Protein AF-A0A3B9A9S0-F1 (afdb_monomer_lite)

Structure (mmCIF, N/CA/C/O backbone):
data_AF-A0A3B9A9S0-F1
#
_entry.id   AF-A0A3B9A9S0-F1
#
loop_
_atom_site.group_PDB
_atom_site.id
_atom_site.type_symbol
_atom_site.label_atom_id
_atom_site.label_alt_id
_atom_site.label_comp_id
_atom_site.label_asym_id
_atom_site.label_entity_id
_atom_site.label_seq_id
_atom_site.pdbx_PDB_ins_code
_atom_site.Cartn_x
_atom_site.Cartn_y
_atom_site.Cartn_z
_atom_site.occupancy
_atom_site.B_iso_or_equiv
_atom_site.auth_seq_id
_atom_site.auth_comp_id
_atom_site.auth_asym_id
_atom_site.auth_atom_id
_atom_site.pdbx_PDB_model_num
ATOM 1 N N . MET A 1 1 ? -52.362 -53.782 71.423 1.00 41.22 1 MET A N 1
ATOM 2 C CA . MET A 1 1 ? -52.332 -53.447 69.983 1.00 41.22 1 MET A CA 1
ATOM 3 C C . MET A 1 1 ? -51.994 -51.971 69.841 1.00 41.22 1 MET A C 1
ATOM 5 O O . MET A 1 1 ? -52.634 -51.150 70.482 1.00 41.22 1 MET A O 1
ATOM 9 N N . LYS A 1 2 ? -50.914 -51.674 69.106 1.00 52.19 2 LYS A N 1
ATOM 10 C CA . LYS A 1 2 ? -50.419 -50.329 68.769 1.00 52.19 2 LYS A CA 1
ATOM 11 C C . LYS A 1 2 ? -51.473 -49.576 67.956 1.00 52.19 2 LYS A C 1
ATOM 13 O O . LYS A 1 2 ? -51.972 -50.134 66.987 1.00 52.19 2 LYS A O 1
ATOM 18 N N . GLY A 1 3 ? -51.752 -48.321 68.293 1.00 54.31 3 GLY A N 1
ATOM 19 C CA . GLY A 1 3 ? -52.701 -47.530 67.512 1.00 54.31 3 GLY A CA 1
ATOM 20 C C . GLY A 1 3 ? -52.792 -46.067 67.916 1.00 54.31 3 GLY A C 1
ATOM 21 O O . GLY A 1 3 ? -53.896 -45.612 68.143 1.00 54.31 3 GLY A O 1
ATOM 22 N N . PHE A 1 4 ? -51.671 -45.341 68.032 1.00 51.66 4 PHE A N 1
ATOM 23 C CA . PHE A 1 4 ? -51.702 -43.873 68.216 1.00 51.66 4 PHE A CA 1
ATOM 24 C C . PHE A 1 4 ? -50.529 -43.105 67.556 1.00 51.66 4 PHE A C 1
ATOM 26 O O . PHE A 1 4 ? -50.308 -41.943 67.871 1.00 51.66 4 PHE A O 1
ATOM 33 N N . GLN A 1 5 ? -49.782 -43.698 66.611 1.00 57.38 5 GLN A N 1
ATOM 34 C CA . GLN A 1 5 ? -48.637 -43.026 65.947 1.00 57.38 5 GLN A CA 1
ATOM 35 C C . GLN A 1 5 ? -48.873 -42.595 64.487 1.00 57.38 5 GLN A C 1
ATOM 37 O O . GLN A 1 5 ? -48.001 -41.969 63.890 1.00 57.38 5 GLN A O 1
ATOM 42 N N . SER A 1 6 ? -50.035 -42.877 63.898 1.00 58.91 6 SER A N 1
ATOM 43 C CA . SER A 1 6 ? -50.319 -42.571 62.488 1.00 58.91 6 SER A CA 1
ATOM 44 C C . SER A 1 6 ? -50.467 -41.069 62.206 1.00 58.91 6 SER A C 1
ATOM 46 O O . SER A 1 6 ? -49.947 -40.599 61.202 1.00 58.91 6 SER A O 1
ATOM 48 N N . GLY A 1 7 ? -51.086 -40.290 63.102 1.00 71.94 7 GLY A N 1
ATOM 49 C CA . GLY A 1 7 ? -51.304 -38.849 62.887 1.00 71.94 7 GLY A CA 1
ATOM 50 C C . GLY A 1 7 ? -50.022 -38.006 62.905 1.00 71.94 7 GLY A C 1
ATOM 51 O O . GLY A 1 7 ? -49.842 -37.134 62.057 1.00 71.94 7 GLY A O 1
ATOM 52 N N . ALA A 1 8 ? -49.096 -38.302 63.823 1.00 76.38 8 ALA A N 1
ATOM 53 C CA . ALA A 1 8 ? -47.801 -37.620 63.891 1.00 76.38 8 ALA A CA 1
ATOM 54 C C . ALA A 1 8 ? -46.912 -37.952 62.679 1.00 76.38 8 ALA A C 1
ATOM 56 O O . ALA A 1 8 ? -46.228 -37.074 62.159 1.00 76.38 8 ALA A O 1
ATOM 57 N N . ALA A 1 9 ? -46.966 -39.198 62.191 1.00 78.62 9 ALA A N 1
ATOM 58 C CA . ALA A 1 9 ? -46.236 -39.617 60.998 1.00 78.62 9 ALA A CA 1
ATOM 59 C C . ALA A 1 9 ? -46.743 -38.904 59.732 1.00 78.62 9 ALA A C 1
ATOM 61 O O . ALA A 1 9 ? -45.934 -38.434 58.937 1.00 78.62 9 ALA A O 1
ATOM 62 N N . THR A 1 10 ? -48.063 -38.757 59.563 1.00 82.88 10 THR A N 1
ATOM 63 C CA . THR A 1 10 ? -48.637 -38.033 58.416 1.00 82.88 10 THR A CA 1
ATOM 64 C C . THR A 1 10 ? -48.235 -36.559 58.408 1.00 82.88 10 THR A C 1
ATOM 66 O O . THR A 1 10 ? -47.879 -36.048 57.352 1.00 82.88 10 THR A O 1
ATOM 69 N N . LEU A 1 11 ? -48.231 -35.896 59.570 1.00 83.06 11 LEU A N 1
ATOM 70 C CA . LEU A 1 11 ? -47.863 -34.480 59.707 1.00 83.06 11 LEU A CA 1
ATOM 71 C C . LEU A 1 11 ? -46.367 -34.244 59.439 1.00 83.06 11 LEU A C 1
ATOM 73 O O . LEU A 1 11 ? -45.978 -33.260 58.817 1.00 83.06 11 LEU A O 1
ATOM 77 N N . LEU A 1 12 ? -45.523 -35.185 59.864 1.00 87.25 12 LEU A N 1
ATOM 78 C CA . LEU A 1 12 ? -44.087 -35.143 59.609 1.00 87.25 12 LEU A CA 1
ATOM 79 C C . LEU A 1 12 ? -43.773 -35.377 58.122 1.00 87.25 12 LEU A C 1
ATOM 81 O O . LEU A 1 12 ? -42.934 -34.683 57.557 1.00 87.25 12 LEU A O 1
ATOM 85 N N . ILE A 1 13 ? -44.493 -36.291 57.464 1.00 87.19 13 ILE A N 1
ATOM 86 C CA . ILE A 1 13 ? -44.364 -36.534 56.020 1.00 87.19 13 ILE A CA 1
ATOM 87 C C . ILE A 1 13 ? -44.840 -35.324 55.207 1.00 87.19 13 ILE A C 1
ATOM 89 O O . ILE A 1 13 ? -44.152 -34.927 54.269 1.00 87.19 13 ILE A O 1
ATOM 93 N N . THR A 1 14 ? -45.969 -34.699 55.557 1.00 89.62 14 THR A N 1
ATOM 94 C CA . THR A 1 14 ? -46.424 -33.483 54.863 1.00 89.62 14 THR A CA 1
ATOM 95 C C . THR A 1 14 ? -45.476 -32.312 55.083 1.00 89.62 14 THR A C 1
ATOM 97 O O . THR A 1 14 ? -45.197 -31.595 54.128 1.00 89.62 14 THR A O 1
ATOM 100 N N . LEU A 1 15 ? -44.913 -32.145 56.284 1.00 90.50 15 LEU A N 1
ATOM 101 C CA . LEU A 1 15 ? -43.887 -31.132 56.539 1.00 90.50 15 LEU A CA 1
ATOM 102 C C . LEU A 1 15 ? -42.654 -31.357 55.653 1.00 90.50 15 LEU A C 1
ATOM 104 O O . LEU A 1 15 ? -42.188 -30.424 55.006 1.00 90.50 15 LEU A O 1
ATOM 108 N N . ILE A 1 16 ? -42.156 -32.595 55.577 1.00 91.31 16 ILE A N 1
ATOM 109 C CA . ILE A 1 16 ? -41.016 -32.946 54.721 1.00 91.31 16 ILE A CA 1
ATOM 110 C C . ILE A 1 16 ? -41.342 -32.668 53.250 1.00 91.31 16 ILE A C 1
ATOM 112 O O . ILE A 1 16 ? -40.532 -32.063 52.558 1.00 91.31 16 ILE A O 1
ATOM 116 N N . LEU A 1 17 ? -42.530 -33.048 52.776 1.00 91.31 17 LEU A N 1
ATOM 117 C CA . LEU A 1 17 ? -42.952 -32.798 51.395 1.00 91.31 17 LEU A CA 1
ATOM 118 C C . LEU A 1 17 ? -43.068 -31.302 51.079 1.00 91.31 17 LEU A C 1
ATOM 120 O O . LEU A 1 17 ? -42.656 -30.883 50.002 1.00 91.31 17 LEU A O 1
ATOM 124 N N . VAL A 1 18 ? -43.574 -30.490 52.010 1.00 94.00 18 VAL A N 1
ATOM 125 C CA . VAL A 1 18 ? -43.650 -29.028 51.850 1.00 94.00 18 VAL A CA 1
ATOM 126 C C . VAL A 1 18 ? -42.255 -28.408 51.835 1.00 94.00 18 VAL A C 1
ATOM 128 O O . VAL A 1 18 ? -41.986 -27.542 51.007 1.00 94.00 18 VAL A O 1
ATOM 131 N N . VAL A 1 19 ? -41.348 -28.869 52.700 1.00 91.88 19 VAL A N 1
ATOM 132 C CA . VAL A 1 19 ? -39.956 -28.400 52.720 1.00 91.88 19 VAL A CA 1
ATOM 133 C C . VAL A 1 19 ? -39.238 -28.782 51.426 1.00 91.88 19 VAL A C 1
ATOM 135 O O . VAL A 1 19 ? -38.597 -27.928 50.822 1.00 91.88 19 VAL A O 1
ATOM 138 N N . ILE A 1 20 ? -39.384 -30.024 50.958 1.00 91.06 20 ILE A N 1
ATOM 139 C CA . ILE A 1 20 ? -38.798 -30.475 49.689 1.00 91.06 20 ILE A CA 1
ATOM 140 C C . ILE A 1 20 ? -39.385 -29.675 48.523 1.00 91.06 20 ILE A C 1
ATOM 142 O O . ILE A 1 20 ? -38.624 -29.136 47.727 1.00 91.06 20 ILE A O 1
ATOM 146 N N . GLY A 1 21 ? -40.711 -29.519 48.452 1.00 91.50 21 GLY A N 1
ATOM 147 C CA . GLY A 1 21 ? -41.369 -28.728 47.411 1.00 91.50 21 GLY A CA 1
ATOM 148 C C . GLY A 1 21 ? -40.928 -27.260 47.410 1.00 91.50 21 GLY A C 1
ATOM 149 O O . GLY A 1 21 ? -40.656 -26.699 46.350 1.00 91.50 21 GLY A O 1
ATOM 150 N N . GLY A 1 22 ? -40.778 -26.656 48.593 1.00 90.88 22 GLY A N 1
ATOM 151 C CA . GLY A 1 22 ? -40.273 -25.292 48.752 1.00 90.88 22 GLY A CA 1
ATOM 152 C C . GLY A 1 22 ? -38.813 -25.140 48.320 1.00 90.88 22 GLY A C 1
ATOM 153 O O . GLY A 1 22 ? -38.478 -24.191 47.612 1.00 90.88 22 GLY A O 1
ATOM 154 N N . LEU A 1 23 ? -37.948 -26.094 48.680 1.00 89.31 23 LEU A N 1
ATOM 155 C CA . LEU A 1 23 ? -36.545 -26.105 48.259 1.00 89.31 23 LEU A CA 1
ATOM 156 C C . LEU A 1 23 ? -36.407 -26.330 46.747 1.00 89.31 23 LEU A C 1
ATOM 158 O O . LEU A 1 23 ? -35.626 -25.633 46.104 1.00 89.31 23 LEU A O 1
ATOM 162 N N . SER A 1 24 ? -37.188 -27.239 46.158 1.00 88.56 24 SER A N 1
ATOM 163 C CA . SER A 1 24 ? -37.208 -27.467 44.708 1.00 88.56 24 SER A CA 1
ATOM 164 C C . SER A 1 24 ? -37.657 -26.221 43.942 1.00 88.56 24 SER A C 1
ATOM 166 O O . SER A 1 24 ? -37.002 -25.836 42.974 1.00 88.56 24 SER A O 1
ATOM 168 N N . ALA A 1 25 ? -38.716 -25.544 44.398 1.00 85.81 25 ALA A N 1
ATOM 169 C CA . ALA A 1 25 ? -39.172 -24.292 43.795 1.00 85.81 25 ALA A CA 1
ATOM 170 C C . ALA A 1 25 ? -38.115 -23.179 43.903 1.00 85.81 25 ALA A C 1
ATOM 172 O O . ALA A 1 25 ? -37.882 -22.448 42.942 1.00 85.81 25 ALA A O 1
ATOM 173 N N . LEU A 1 26 ? -37.425 -23.073 45.045 1.00 88.44 26 LEU A N 1
ATOM 174 C CA . LEU A 1 26 ? -36.351 -22.098 45.238 1.00 88.44 26 LEU A CA 1
ATOM 175 C C . LEU A 1 26 ? -35.164 -22.347 44.295 1.00 88.44 26 LEU A C 1
ATOM 177 O O . LEU A 1 26 ? -34.634 -21.400 43.716 1.00 88.44 26 LEU A O 1
ATOM 181 N N . VAL A 1 27 ? -34.753 -23.608 44.127 1.00 87.44 27 VAL A N 1
ATOM 182 C CA . VAL A 1 27 ? -33.650 -23.982 43.227 1.00 87.44 27 VAL A CA 1
ATOM 183 C C . VAL A 1 27 ? -33.999 -23.667 41.772 1.00 87.44 27 VAL A C 1
ATOM 185 O O . VAL A 1 27 ? -33.171 -23.082 41.077 1.00 87.44 27 VAL A O 1
ATOM 188 N N . LEU A 1 28 ? -35.222 -23.977 41.331 1.00 83.81 28 LEU A N 1
ATOM 189 C CA . LEU A 1 28 ? -35.688 -23.656 39.977 1.00 83.81 28 LEU A CA 1
ATOM 190 C C . LEU A 1 28 ? -35.730 -22.144 39.735 1.00 83.81 28 LEU A C 1
ATOM 192 O O . LEU A 1 28 ? -35.192 -21.669 38.740 1.00 83.81 28 LEU A O 1
ATOM 196 N N . ASN A 1 29 ? -36.283 -21.373 40.674 1.00 85.19 29 ASN A N 1
ATOM 197 C CA . ASN A 1 29 ? -36.322 -19.914 40.558 1.00 85.19 29 ASN A CA 1
ATOM 198 C C . ASN A 1 29 ? -34.915 -19.303 40.517 1.00 85.19 29 ASN A C 1
ATOM 200 O O . ASN A 1 29 ? -34.668 -18.371 39.755 1.00 85.19 29 ASN A O 1
ATOM 204 N N . LYS A 1 30 ? -33.970 -19.847 41.295 1.00 86.81 30 LYS A N 1
ATOM 205 C CA . LYS A 1 30 ? -32.567 -19.414 41.260 1.00 86.81 30 LYS A CA 1
ATOM 206 C C . LYS A 1 30 ? -31.898 -19.745 39.923 1.00 86.81 30 LYS A C 1
ATOM 208 O O . LYS A 1 30 ? -31.130 -18.925 39.427 1.00 86.81 30 LYS A O 1
ATOM 213 N N . ALA A 1 31 ? -32.179 -20.915 39.350 1.00 85.00 31 ALA A N 1
ATOM 214 C CA . ALA A 1 31 ? -31.660 -21.306 38.041 1.00 85.00 31 ALA A CA 1
ATOM 215 C C . ALA A 1 31 ? -32.175 -20.370 36.938 1.00 85.00 31 ALA A C 1
ATOM 217 O O . ALA A 1 31 ? -31.367 -19.774 36.234 1.00 85.00 31 ALA A O 1
ATOM 218 N N . VAL A 1 32 ? -33.491 -20.138 36.879 1.00 86.38 32 VAL A N 1
ATOM 219 C CA . VAL A 1 32 ? -34.112 -19.232 35.897 1.00 86.38 32 VAL A CA 1
ATOM 220 C C . VAL A 1 32 ? -33.579 -17.805 36.033 1.00 86.38 32 VAL A C 1
ATOM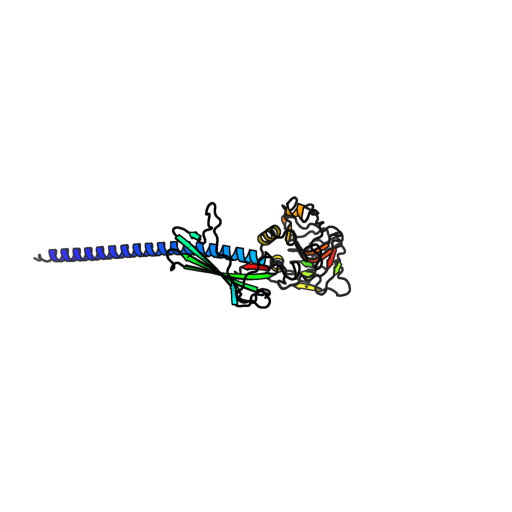 222 O O . VAL A 1 32 ? -33.235 -17.176 35.037 1.00 86.38 32 VAL A O 1
ATOM 225 N N . PHE A 1 33 ? -33.451 -17.291 37.260 1.00 88.88 33 PHE A N 1
ATOM 226 C CA . PHE A 1 33 ? -32.898 -15.955 37.486 1.00 88.88 33 PHE A CA 1
ATOM 227 C C . PHE A 1 33 ? -31.438 -15.843 37.020 1.00 88.88 33 PHE A C 1
ATOM 229 O O . PHE A 1 33 ? -31.049 -14.848 36.408 1.00 88.88 33 PHE A O 1
ATOM 236 N N . ASN A 1 34 ? -30.624 -16.870 37.277 1.00 85.50 34 ASN A N 1
ATOM 237 C CA . ASN A 1 34 ? -29.239 -16.900 36.816 1.00 85.50 34 ASN A CA 1
ATOM 238 C C . ASN A 1 34 ? -29.143 -16.983 35.287 1.00 85.50 34 ASN A C 1
ATOM 240 O O . ASN A 1 34 ? -28.305 -16.296 34.709 1.00 85.50 34 ASN A O 1
ATOM 244 N N . GLU A 1 35 ? -29.994 -17.773 34.633 1.00 86.81 35 GLU A N 1
ATOM 245 C CA . GLU A 1 35 ? -30.049 -17.867 33.169 1.00 86.81 35 GLU A CA 1
ATOM 246 C C . GLU A 1 35 ? -30.480 -16.547 32.531 1.00 86.81 35 GLU A C 1
ATOM 248 O O . GLU A 1 35 ? -29.840 -16.088 31.588 1.00 86.81 35 GLU A O 1
ATOM 253 N N . GLN A 1 36 ? -31.496 -15.879 33.084 1.00 87.88 36 GLN A N 1
ATOM 254 C CA . GLN A 1 36 ? -31.910 -14.552 32.625 1.00 87.88 36 GLN A CA 1
ATOM 255 C C . GLN A 1 36 ? -30.787 -13.525 32.785 1.00 87.88 36 GLN A C 1
ATOM 257 O O . GLN A 1 36 ? -30.532 -12.741 31.872 1.00 87.88 36 GLN A O 1
ATOM 262 N N . LYS A 1 37 ? -30.069 -13.556 33.915 1.00 86.75 37 LYS A N 1
ATOM 263 C CA . LYS A 1 37 ? -28.918 -12.678 34.145 1.00 86.75 37 LYS A CA 1
ATOM 264 C C . LYS A 1 37 ? -27.778 -12.956 33.160 1.00 86.75 37 LYS A C 1
ATOM 266 O O . LYS A 1 37 ? -27.197 -12.011 32.634 1.00 86.75 37 LYS A O 1
ATOM 271 N N . LEU A 1 38 ? -27.457 -14.227 32.913 1.00 84.00 38 LEU A N 1
ATOM 272 C CA . LEU A 1 38 ? -26.421 -14.629 31.957 1.00 84.00 38 LEU A CA 1
ATOM 273 C C . LEU A 1 38 ? -26.794 -14.223 30.531 1.00 84.00 38 LEU A C 1
ATOM 275 O O . LEU A 1 38 ? -25.978 -13.614 29.848 1.00 84.00 38 LEU A O 1
ATOM 279 N N . SER A 1 39 ? -28.032 -14.492 30.115 1.00 87.38 39 SER A N 1
ATOM 280 C CA . SER A 1 39 ? -28.536 -14.118 28.794 1.00 87.38 39 SER A CA 1
ATOM 281 C C . SER A 1 39 ? -28.550 -12.604 28.599 1.00 87.38 39 SER A C 1
ATOM 283 O O . SER A 1 39 ? -28.151 -12.131 27.541 1.00 87.38 39 SER A O 1
ATOM 285 N N . GLY A 1 40 ? -28.980 -11.838 29.606 1.00 84.31 40 GLY A N 1
ATOM 286 C CA . GLY A 1 40 ? -28.955 -10.378 29.545 1.00 84.31 40 GLY A CA 1
ATOM 287 C C . GLY A 1 40 ? -27.532 -9.839 29.408 1.00 84.31 40 GLY A C 1
ATOM 288 O O . GLY A 1 40 ? -27.279 -8.982 28.567 1.00 84.31 40 GLY A O 1
ATOM 289 N N . ASN A 1 41 ? -26.586 -10.385 30.177 1.00 84.69 41 ASN A N 1
ATOM 290 C CA . ASN A 1 41 ? -25.185 -9.980 30.095 1.00 84.69 41 ASN A CA 1
ATOM 291 C C . ASN A 1 41 ? -24.545 -10.350 28.745 1.00 84.69 41 ASN A C 1
ATOM 293 O O . ASN A 1 41 ? -23.787 -9.559 28.197 1.00 84.69 41 ASN A O 1
ATOM 297 N N . ASP A 1 42 ? -24.867 -11.520 28.186 1.00 85.94 42 ASP A N 1
ATOM 298 C CA . ASP A 1 42 ? -24.384 -11.937 26.862 1.00 85.94 42 ASP A CA 1
ATOM 299 C C . ASP A 1 42 ? -24.888 -11.007 25.749 1.00 85.94 42 ASP A C 1
ATOM 301 O O . ASP A 1 42 ? -24.096 -10.555 24.923 1.00 85.94 42 ASP A O 1
ATOM 305 N N . ILE A 1 43 ? -26.180 -10.656 25.765 1.00 87.19 43 ILE A N 1
ATOM 306 C CA . ILE A 1 43 ? -26.762 -9.707 24.803 1.00 87.19 43 ILE A CA 1
ATOM 307 C C . ILE A 1 43 ? -26.069 -8.347 24.916 1.00 87.19 43 ILE A C 1
ATOM 309 O O . ILE A 1 43 ? -25.569 -7.839 23.914 1.00 87.19 43 ILE A O 1
ATOM 313 N N . ARG A 1 44 ? -25.958 -7.793 26.131 1.00 85.38 44 ARG A N 1
ATOM 314 C CA . ARG A 1 44 ? -25.303 -6.492 26.339 1.00 85.38 44 ARG A CA 1
ATOM 315 C C . ARG A 1 44 ? -23.833 -6.507 25.937 1.00 85.38 44 ARG A C 1
ATOM 317 O O . ARG A 1 44 ? -23.364 -5.541 25.344 1.00 85.38 44 ARG A O 1
ATOM 324 N N . ASN A 1 45 ? -23.118 -7.600 26.206 1.00 84.44 45 ASN A N 1
ATOM 325 C CA . ASN A 1 45 ? -21.727 -7.762 25.788 1.00 84.44 45 ASN A CA 1
ATOM 326 C C . ASN A 1 45 ? -21.591 -7.814 24.255 1.00 84.44 45 ASN A C 1
ATOM 328 O O . ASN A 1 45 ? -20.652 -7.238 23.718 1.00 84.44 45 ASN A O 1
ATOM 332 N N . LYS A 1 46 ? -22.525 -8.456 23.540 1.00 85.50 46 LYS A N 1
ATOM 333 C CA . LYS A 1 46 ? -22.539 -8.477 22.066 1.00 85.50 46 LYS A CA 1
ATOM 334 C C . LYS A 1 46 ? -22.848 -7.107 21.466 1.00 85.50 46 LYS A C 1
ATOM 336 O O . LYS A 1 46 ? -22.192 -6.715 20.506 1.00 85.50 46 LYS A O 1
ATOM 341 N N . GLU A 1 47 ? -23.810 -6.380 22.030 1.00 88.00 47 GLU A N 1
ATOM 342 C CA . GLU A 1 47 ? -24.174 -5.032 21.574 1.00 88.00 47 GLU A CA 1
ATOM 343 C C . GLU A 1 47 ? -23.001 -4.055 21.724 1.00 88.00 47 GLU A C 1
ATOM 345 O O . GLU A 1 47 ? -22.595 -3.431 20.742 1.00 88.00 47 GLU A O 1
ATOM 350 N N . VAL A 1 48 ? -22.396 -3.985 22.918 1.00 88.38 48 VAL A N 1
ATOM 351 C CA . VAL A 1 48 ? -21.249 -3.099 23.171 1.00 88.38 48 VAL A CA 1
ATOM 352 C C . VAL A 1 48 ? -20.015 -3.521 22.369 1.00 88.38 48 VAL A C 1
ATOM 354 O O . VAL A 1 48 ? -19.275 -2.661 21.903 1.00 88.38 48 VAL A O 1
ATOM 357 N N . TYR A 1 49 ? -19.814 -4.826 22.144 1.00 85.88 49 TYR A N 1
ATOM 358 C CA . TYR A 1 49 ? -18.730 -5.322 21.296 1.00 85.88 49 TYR A CA 1
ATOM 359 C C . TYR A 1 49 ? -18.908 -4.876 19.842 1.00 85.88 49 TYR A C 1
ATOM 361 O O . TYR A 1 49 ? -17.982 -4.319 19.257 1.00 85.88 49 TYR A O 1
ATOM 369 N N . ALA A 1 50 ? -20.109 -5.039 19.278 1.00 81.69 50 ALA A N 1
ATOM 370 C CA . ALA A 1 50 ? -20.414 -4.587 17.924 1.00 81.69 50 ALA A CA 1
ATOM 371 C C . ALA A 1 50 ? -20.296 -3.060 17.778 1.00 81.69 50 ALA A C 1
ATOM 373 O O . ALA A 1 50 ? -19.863 -2.579 16.735 1.00 81.69 50 ALA A O 1
ATOM 374 N N . ALA A 1 51 ? -20.661 -2.292 18.811 1.00 85.62 51 ALA A N 1
ATOM 375 C CA . ALA A 1 51 ? -20.453 -0.846 18.826 1.00 85.62 51 ALA A CA 1
ATOM 376 C C . ALA A 1 51 ? -18.960 -0.480 18.886 1.00 85.62 51 ALA A C 1
ATOM 378 O O . ALA A 1 51 ? -18.521 0.387 18.138 1.00 85.62 51 ALA A O 1
ATOM 379 N N . SER A 1 52 ? -18.165 -1.165 19.717 1.00 82.88 52 SER A N 1
ATOM 380 C CA . SER A 1 52 ? -16.715 -0.943 19.779 1.00 82.88 52 SER A CA 1
ATOM 381 C C . SER A 1 52 ? -15.993 -1.359 18.495 1.00 82.88 52 SER A C 1
ATOM 383 O O . SER A 1 52 ? -15.026 -0.705 18.131 1.00 82.88 52 SER A O 1
ATOM 385 N N . SER A 1 53 ? -16.481 -2.387 17.786 1.00 82.00 53 SER A N 1
ATOM 386 C CA . SER A 1 53 ? -15.970 -2.778 16.462 1.00 82.00 53 SER A CA 1
ATOM 387 C C . SER A 1 53 ? -16.223 -1.682 15.435 1.00 82.00 53 SER A C 1
ATOM 389 O O . SER A 1 53 ? -15.292 -1.257 14.775 1.00 82.00 53 SER A O 1
ATOM 391 N N . GLY A 1 54 ? -17.445 -1.140 15.372 1.00 81.25 54 GLY A N 1
ATOM 392 C CA . GLY A 1 54 ? -17.742 -0.029 14.460 1.00 81.25 54 GLY A CA 1
ATOM 393 C C . GLY A 1 54 ? -16.950 1.244 14.786 1.00 81.25 54 GLY A C 1
ATOM 394 O O . GLY A 1 54 ? -16.533 1.960 13.884 1.00 81.25 54 GLY A O 1
ATOM 395 N N . ALA A 1 55 ? -16.694 1.513 16.072 1.00 85.56 55 ALA A N 1
ATOM 396 C CA . ALA A 1 55 ? -15.801 2.598 16.480 1.00 85.56 55 ALA A CA 1
ATOM 397 C C . ALA A 1 55 ? -14.350 2.344 16.040 1.00 85.56 55 ALA A C 1
ATOM 399 O O . ALA A 1 55 ? -13.651 3.283 15.673 1.00 85.56 55 ALA A O 1
ATOM 400 N N . LEU A 1 56 ? -13.905 1.085 16.089 1.00 83.38 56 LEU A N 1
ATOM 401 C CA . LEU A 1 56 ? -12.578 0.688 15.641 1.00 83.38 56 LEU A CA 1
ATOM 402 C C . LEU A 1 56 ? -12.432 0.826 14.126 1.00 83.38 56 LEU A C 1
ATOM 404 O O . LEU A 1 56 ? -11.464 1.430 13.695 1.00 83.38 56 LEU A O 1
ATOM 408 N N . GLU A 1 57 ? -13.399 0.329 13.355 1.00 82.12 57 GLU A N 1
ATOM 409 C CA . GLU A 1 57 ? -13.455 0.459 11.891 1.00 82.12 57 GLU A CA 1
ATOM 410 C C . GLU A 1 57 ? -13.383 1.933 11.475 1.00 82.12 57 GLU A C 1
ATOM 412 O O . GLU A 1 57 ? -12.479 2.312 10.745 1.00 82.12 57 GLU A O 1
ATOM 417 N N . PHE A 1 58 ? -14.216 2.798 12.065 1.00 83.50 58 PHE A N 1
ATOM 418 C CA . PHE A 1 58 ? -14.132 4.247 11.840 1.00 83.50 58 PHE A CA 1
ATOM 419 C C . PHE A 1 58 ? -12.744 4.826 12.160 1.00 83.50 58 PHE A C 1
ATOM 421 O O . PHE A 1 58 ? -12.220 5.655 11.420 1.00 83.50 58 PHE A O 1
ATOM 428 N N . GLY A 1 59 ? -12.154 4.408 13.283 1.00 84.06 59 GLY A N 1
ATOM 429 C CA . GLY A 1 59 ? -10.828 4.858 13.691 1.00 84.06 59 GLY A CA 1
ATOM 430 C C . GLY A 1 59 ? -9.721 4.402 12.740 1.00 84.06 59 GLY A C 1
ATOM 431 O O . GLY A 1 59 ? -8.769 5.145 12.523 1.00 84.06 59 GLY A O 1
ATOM 432 N N . VAL A 1 60 ? -9.838 3.202 12.181 1.00 79.69 60 VAL A N 1
ATOM 433 C CA . VAL A 1 60 ? -8.910 2.672 11.178 1.00 79.69 60 VAL A CA 1
ATOM 434 C C . VAL A 1 60 ? -9.054 3.437 9.870 1.00 79.69 60 VAL A C 1
ATOM 436 O O . VAL A 1 60 ? -8.052 3.942 9.374 1.00 79.69 60 VAL A O 1
ATOM 439 N N . ASP A 1 61 ? -10.280 3.578 9.365 1.00 77.38 61 ASP A N 1
ATOM 440 C CA . ASP A 1 61 ? -10.557 4.240 8.088 1.00 77.38 61 ASP A CA 1
ATOM 441 C C . ASP A 1 61 ? -10.043 5.684 8.099 1.00 77.38 61 ASP A C 1
ATOM 443 O O . ASP A 1 61 ? -9.361 6.106 7.171 1.00 77.38 61 ASP A O 1
ATOM 447 N N . TRP A 1 62 ? -10.287 6.423 9.188 1.00 83.31 62 TRP A N 1
ATOM 448 C CA . TRP A 1 62 ? -9.781 7.791 9.322 1.00 83.31 62 TRP A CA 1
ATOM 449 C C . TRP A 1 62 ? -8.252 7.852 9.408 1.00 83.31 62 TRP A C 1
ATOM 451 O O . TRP A 1 62 ? -7.646 8.754 8.838 1.00 83.31 62 TRP A O 1
ATOM 461 N N . LEU A 1 63 ? -7.615 6.911 10.118 1.00 82.00 63 LEU A N 1
ATOM 462 C CA . LEU A 1 63 ? -6.153 6.858 10.222 1.00 82.00 63 LEU A CA 1
ATOM 463 C C . LEU A 1 63 ? -5.522 6.583 8.851 1.00 82.00 63 LEU A C 1
ATOM 465 O O . LEU A 1 63 ? -4.533 7.215 8.494 1.00 82.00 63 LEU A O 1
ATOM 469 N N . GLN A 1 64 ? -6.104 5.652 8.094 1.00 74.25 64 GLN A N 1
ATOM 470 C CA . GLN A 1 64 ? -5.677 5.337 6.736 1.00 74.25 64 GLN A CA 1
ATOM 471 C C . GLN A 1 64 ? -5.879 6.536 5.810 1.00 74.25 64 GLN A C 1
ATOM 473 O O . GLN A 1 64 ? -4.939 6.927 5.131 1.00 74.25 64 GLN A O 1
ATOM 478 N N . GLU A 1 65 ? -7.054 7.167 5.825 1.00 72.50 65 GLU A N 1
ATOM 479 C CA . GLU A 1 65 ? -7.323 8.369 5.028 1.00 72.50 65 GLU A CA 1
ATOM 480 C C . GLU A 1 65 ? -6.333 9.495 5.355 1.00 72.50 65 GLU A C 1
ATOM 482 O O . GLU A 1 65 ? -5.769 10.082 4.439 1.00 72.50 65 GLU A O 1
ATOM 487 N N . ALA A 1 66 ? -6.046 9.742 6.637 1.00 77.38 66 ALA A N 1
ATOM 488 C CA . ALA A 1 66 ? -5.122 10.794 7.053 1.00 77.38 66 ALA A CA 1
ATOM 489 C C . ALA A 1 66 ? -3.679 10.569 6.569 1.00 77.38 66 ALA A C 1
ATOM 491 O O . ALA A 1 66 ? -3.011 11.521 6.193 1.00 77.38 66 ALA A O 1
ATOM 492 N N . TYR A 1 67 ? -3.190 9.326 6.542 1.00 72.12 67 TYR A N 1
ATOM 493 C CA . TYR A 1 67 ? -1.840 9.027 6.040 1.00 72.12 67 TYR A CA 1
ATOM 494 C C . TYR A 1 67 ? -1.749 8.887 4.510 1.00 72.12 67 TYR A C 1
ATOM 496 O O . TYR A 1 67 ? -0.647 8.913 3.955 1.00 72.12 67 TYR A O 1
ATOM 504 N N . LEU A 1 68 ? -2.888 8.754 3.826 1.00 63.03 68 LEU A N 1
ATOM 505 C CA . LEU A 1 68 ? -2.979 8.702 2.364 1.00 63.03 68 LEU A CA 1
ATOM 506 C C . LEU A 1 68 ? -3.256 10.074 1.735 1.00 63.03 68 LEU A C 1
ATOM 508 O O . LEU A 1 68 ? -2.842 10.342 0.604 1.00 63.03 68 LEU A O 1
ATOM 512 N N . ASP A 1 69 ? -3.953 10.949 2.453 1.00 63.75 69 ASP A N 1
ATOM 513 C CA . ASP A 1 69 ? -4.217 12.324 2.056 1.00 63.75 69 ASP A CA 1
ATOM 514 C C . ASP A 1 69 ? -3.108 13.247 2.580 1.00 63.75 69 ASP A C 1
ATOM 516 O O . ASP A 1 69 ? -3.117 13.659 3.736 1.00 63.75 69 ASP A O 1
ATOM 520 N N . LEU A 1 70 ? -2.182 13.640 1.698 1.00 52.66 70 LEU A N 1
ATOM 521 C CA . LEU A 1 70 ? -1.093 14.592 1.984 1.00 52.66 70 LEU A CA 1
ATOM 522 C C . LEU A 1 70 ? -1.577 15.969 2.495 1.00 52.66 70 LEU A C 1
ATOM 524 O O . LEU A 1 70 ? -0.774 16.796 2.915 1.00 52.66 70 LEU A O 1
ATOM 528 N N . THR A 1 71 ? -2.883 16.259 2.455 1.00 48.97 71 THR A N 1
ATOM 529 C CA . THR A 1 71 ? -3.455 17.485 3.032 1.00 48.97 71 THR A CA 1
ATOM 530 C C . THR A 1 71 ? -3.976 17.308 4.463 1.00 48.97 71 THR A C 1
ATOM 532 O O . THR A 1 71 ? -4.246 18.303 5.147 1.00 48.97 71 THR A O 1
ATOM 535 N N . ALA A 1 72 ? -4.095 16.067 4.941 1.00 57.91 72 ALA A N 1
ATOM 536 C CA . ALA A 1 72 ? -4.620 15.719 6.250 1.00 57.91 72 ALA A CA 1
ATOM 537 C C . ALA A 1 72 ? -3.479 15.411 7.235 1.00 57.91 72 ALA A C 1
ATOM 539 O O . ALA A 1 72 ? -2.948 14.313 7.297 1.00 57.91 72 ALA A O 1
ATOM 540 N N . SER A 1 73 ? -3.122 16.383 8.076 1.00 65.94 73 SER A N 1
ATOM 541 C CA . SER A 1 73 ? -2.182 16.144 9.178 1.00 65.94 73 SER A CA 1
ATOM 542 C C . SER A 1 73 ? -2.915 15.608 10.408 1.00 65.94 73 SER A C 1
ATOM 544 O O . SER A 1 73 ? -3.920 16.181 10.849 1.00 65.94 73 SER A O 1
ATOM 546 N N . ILE A 1 74 ? -2.397 14.527 10.996 1.00 82.38 74 ILE A N 1
ATOM 547 C CA . ILE A 1 74 ? -2.868 14.041 12.292 1.00 82.38 74 ILE A CA 1
ATOM 548 C C . ILE A 1 74 ? -2.343 14.980 13.387 1.00 82.38 74 ILE A C 1
ATOM 550 O O . ILE A 1 74 ? -1.132 15.149 13.530 1.00 82.38 74 ILE A O 1
ATOM 554 N N . PRO A 1 75 ? -3.223 15.586 14.205 1.00 85.44 75 PRO A N 1
ATOM 555 C CA . PRO A 1 75 ? -2.810 16.545 15.219 1.00 85.44 75 PRO A CA 1
ATOM 556 C C . PRO A 1 75 ? -2.299 15.825 16.475 1.00 85.44 75 PRO A C 1
ATOM 558 O O . PRO A 1 75 ? -3.000 15.757 17.489 1.00 85.44 75 PRO A O 1
ATOM 561 N N . TRP A 1 76 ? -1.088 15.274 16.412 1.00 90.81 76 TRP A N 1
ATOM 562 C CA . TRP A 1 76 ? -0.420 14.675 17.568 1.00 90.81 76 TRP A CA 1
ATOM 563 C C . TRP A 1 76 ? -0.208 15.706 18.686 1.00 90.81 76 TRP A C 1
ATOM 565 O O . TRP A 1 76 ? 0.174 16.852 18.447 1.00 90.81 76 TRP A O 1
ATOM 575 N N . ASP A 1 77 ? -0.455 15.302 19.932 1.00 91.44 77 ASP A N 1
ATOM 576 C CA . ASP A 1 77 ? -0.341 16.171 21.112 1.00 91.44 77 ASP A CA 1
ATOM 577 C C . ASP A 1 77 ? 1.110 16.500 21.520 1.00 91.44 77 ASP A C 1
ATOM 579 O O . ASP A 1 77 ? 1.343 17.472 22.247 1.00 91.44 77 ASP A O 1
ATOM 583 N N . ASN A 1 78 ? 2.079 15.713 21.049 1.00 89.06 78 ASN A N 1
ATOM 584 C CA . ASN A 1 78 ? 3.502 15.861 21.318 1.00 89.06 78 ASN A CA 1
ATOM 585 C C . ASN A 1 78 ? 4.300 15.727 20.016 1.00 89.06 78 ASN A C 1
ATOM 587 O O . ASN A 1 78 ? 4.516 14.622 19.517 1.00 89.06 78 ASN A O 1
ATOM 591 N N . VAL A 1 79 ? 4.739 16.872 19.495 1.00 88.88 79 VAL A N 1
ATOM 592 C CA . VAL A 1 79 ? 5.442 16.999 18.214 1.00 88.88 79 VAL A CA 1
ATOM 593 C C . VAL A 1 79 ? 6.797 17.684 18.385 1.00 88.88 79 VAL A C 1
ATOM 595 O O . VAL A 1 79 ? 6.925 18.652 19.141 1.00 88.88 79 VAL A O 1
ATOM 598 N N . VAL A 1 80 ? 7.798 17.209 17.646 1.00 83.50 80 VAL A N 1
ATOM 599 C CA . VAL A 1 80 ? 9.106 17.857 17.466 1.00 83.50 80 VAL A CA 1
ATOM 600 C C . VAL A 1 80 ? 9.323 18.007 15.967 1.00 83.50 80 VAL A C 1
ATOM 602 O O . VAL A 1 80 ? 9.132 17.051 15.229 1.00 83.50 80 VAL A O 1
ATOM 605 N N . ASP A 1 81 ? 9.635 19.223 15.513 1.00 80.56 81 ASP A N 1
ATOM 606 C CA . ASP A 1 81 ? 9.834 19.545 14.090 1.00 80.56 81 ASP A CA 1
ATOM 607 C C . ASP A 1 81 ? 8.681 19.102 13.162 1.00 80.56 81 ASP A C 1
ATOM 609 O O . ASP A 1 81 ? 8.881 18.807 11.993 1.00 80.56 81 ASP A O 1
ATOM 613 N N . GLY A 1 82 ? 7.448 19.095 13.684 1.00 76.00 82 GLY A N 1
ATOM 614 C CA . GLY A 1 82 ? 6.248 18.700 12.934 1.00 76.00 82 GLY A CA 1
ATOM 615 C C . GLY A 1 82 ? 5.931 17.203 12.971 1.00 76.00 82 GLY A C 1
ATOM 616 O O . GLY A 1 82 ? 4.875 16.817 12.486 1.00 76.00 82 GLY A O 1
ATOM 617 N N . VAL A 1 83 ? 6.780 16.391 13.607 1.00 80.38 83 VAL A N 1
ATOM 618 C CA . VAL A 1 83 ? 6.654 14.931 13.680 1.00 80.38 83 VAL A CA 1
ATOM 619 C C . VAL A 1 83 ? 6.208 14.487 15.075 1.00 80.38 83 VAL A C 1
ATOM 621 O O . VAL A 1 83 ? 6.800 14.882 16.090 1.00 80.38 83 VAL A O 1
ATOM 624 N N . GLY A 1 84 ? 5.176 13.643 15.141 1.00 86.44 84 GLY A N 1
ATOM 625 C CA . GLY A 1 84 ? 4.698 13.013 16.368 1.00 86.44 84 GLY A CA 1
ATOM 626 C C . GLY A 1 84 ? 5.774 12.153 17.033 1.00 86.44 84 GLY A C 1
ATOM 627 O O . GLY A 1 84 ? 6.432 11.342 16.394 1.00 86.44 84 GLY A O 1
ATOM 628 N N . GLN A 1 85 ? 5.975 12.323 18.336 1.00 90.69 85 GLN A N 1
ATOM 629 C CA . GLN A 1 85 ? 6.981 11.563 19.086 1.00 90.69 85 GLN A CA 1
ATOM 630 C C . GLN A 1 85 ? 6.383 10.300 19.713 1.00 90.69 85 GLN A C 1
ATOM 632 O O . GLN A 1 85 ? 5.174 10.212 19.939 1.00 90.69 85 GLN A O 1
ATOM 637 N N . GLN A 1 86 ? 7.229 9.344 20.090 1.00 89.25 86 GLN A N 1
ATOM 638 C CA . GLN A 1 86 ? 6.822 8.169 20.850 1.00 89.25 86 GLN A CA 1
ATOM 639 C C . GLN A 1 86 ? 6.000 8.575 22.083 1.00 89.25 86 GLN A C 1
ATOM 641 O O . GLN A 1 86 ? 6.403 9.398 22.910 1.00 89.25 86 GLN A O 1
ATOM 646 N N . GLY A 1 87 ? 4.838 7.945 22.230 1.00 87.62 87 GLY A N 1
ATOM 647 C CA . GLY A 1 87 ? 3.879 8.202 23.297 1.00 87.62 87 GLY A CA 1
ATOM 648 C C . GLY A 1 87 ? 2.935 9.374 23.032 1.00 87.62 87 GLY A C 1
ATOM 649 O O . GLY A 1 87 ? 2.059 9.605 23.865 1.00 87.62 87 GLY A O 1
ATOM 650 N N . ALA A 1 88 ? 3.076 10.089 21.911 1.00 93.06 88 ALA A N 1
ATOM 651 C CA . ALA A 1 88 ? 2.107 11.095 21.507 1.00 93.06 88 ALA A CA 1
ATOM 652 C C . ALA A 1 88 ? 0.748 10.450 21.221 1.00 93.06 88 ALA A C 1
ATOM 654 O O . ALA A 1 88 ? 0.647 9.309 20.753 1.00 93.06 88 ALA A O 1
ATOM 655 N N . THR A 1 89 ? -0.310 11.194 21.515 1.00 93.75 89 THR A N 1
ATOM 656 C CA . THR A 1 89 ? -1.686 10.785 21.283 1.00 93.75 89 THR A CA 1
ATOM 657 C C . THR A 1 89 ? -2.398 11.730 20.335 1.00 93.75 89 THR A C 1
ATOM 659 O O . THR A 1 89 ? -2.117 12.925 20.269 1.00 93.75 89 THR A O 1
ATOM 662 N N . ALA A 1 90 ? -3.334 11.168 19.582 1.00 91.94 90 ALA A N 1
ATOM 663 C CA . ALA A 1 90 ? -4.237 11.913 18.724 1.00 91.94 90 ALA A CA 1
ATOM 664 C C . ALA A 1 90 ? -5.633 11.301 18.813 1.00 91.94 90 ALA A C 1
ATOM 666 O O . ALA A 1 90 ? -5.847 10.218 19.369 1.00 91.94 90 ALA A O 1
ATOM 667 N N . SER A 1 91 ? -6.624 12.008 18.295 1.00 87.62 91 SER A N 1
ATOM 668 C CA . SER A 1 91 ? -7.988 11.500 18.194 1.00 87.62 91 SER A CA 1
ATOM 669 C C . SER A 1 91 ? -8.584 11.961 16.872 1.00 87.62 91 SER A C 1
ATOM 671 O O . SER A 1 91 ? -8.348 13.109 16.484 1.00 87.62 91 SER A O 1
ATOM 673 N N . PRO A 1 92 ? -9.352 11.100 16.187 1.00 84.25 92 PRO A N 1
ATOM 674 C CA . PRO A 1 92 ? -10.051 11.517 14.987 1.00 84.25 92 PRO A CA 1
ATOM 675 C C . PRO A 1 92 ? -11.139 12.540 15.358 1.00 84.25 92 PRO A C 1
ATOM 677 O O . PRO A 1 92 ? -11.511 12.672 16.536 1.00 84.25 92 PRO A O 1
ATOM 680 N N . PRO A 1 93 ? -11.707 13.247 14.369 1.00 81.38 93 PRO A N 1
ATOM 681 C CA . PRO A 1 93 ? -12.954 13.970 14.545 1.00 81.38 93 PRO A CA 1
ATOM 682 C C . PRO A 1 93 ? -14.021 13.087 15.198 1.00 81.38 93 PRO A C 1
ATOM 684 O O . PRO A 1 93 ? -14.007 11.859 15.084 1.00 81.38 93 PRO A O 1
ATOM 687 N N . ALA A 1 94 ? -14.967 13.724 15.890 1.00 76.44 94 ALA A N 1
ATOM 688 C CA . ALA A 1 94 ? -16.073 13.001 16.501 1.00 76.44 94 ALA A CA 1
ATOM 689 C C . ALA A 1 94 ? -16.769 12.126 15.451 1.00 76.44 94 ALA A C 1
ATOM 691 O O . ALA A 1 94 ? -17.056 12.599 14.353 1.00 76.44 94 ALA A O 1
ATOM 692 N N . PHE A 1 95 ? -17.048 10.870 15.805 1.00 74.19 95 PHE A N 1
ATOM 693 C CA . PHE A 1 95 ? -17.822 9.970 14.959 1.00 74.19 95 PHE A CA 1
ATOM 694 C C . PHE A 1 95 ? -19.126 10.651 14.538 1.00 74.19 95 PHE A C 1
ATOM 696 O O . PHE A 1 95 ? -19.839 11.206 15.377 1.00 74.19 95 PHE A O 1
ATOM 703 N N . VAL A 1 96 ? -19.444 10.578 13.249 1.00 69.69 96 VAL A N 1
ATOM 704 C CA . VAL A 1 96 ? -20.706 11.066 12.702 1.00 69.69 96 VAL A CA 1
ATOM 705 C C . VAL A 1 96 ? -21.305 9.953 11.860 1.00 69.69 96 VAL A C 1
ATOM 707 O O . VAL A 1 96 ? -20.766 9.606 10.812 1.00 69.69 96 VAL A O 1
ATOM 710 N N . SER A 1 97 ? -22.431 9.388 12.295 1.00 63.00 97 SER A N 1
ATOM 711 C CA . SER A 1 97 ? -23.154 8.441 11.446 1.00 63.00 97 SER A CA 1
ATOM 712 C C . SER A 1 97 ? -23.753 9.177 10.242 1.00 63.00 97 SER A C 1
ATOM 714 O O . SER A 1 97 ? -24.591 10.069 10.390 1.00 63.00 97 SER A O 1
ATOM 716 N N . GLN A 1 98 ? -23.323 8.819 9.030 1.00 53.09 98 GLN A N 1
ATOM 717 C CA . GLN A 1 98 ? -24.022 9.220 7.812 1.00 53.09 98 GLN A CA 1
ATOM 718 C C . GLN A 1 98 ? -25.086 8.173 7.476 1.00 53.09 98 GLN A C 1
ATOM 720 O O . GLN A 1 98 ? -24.785 7.049 7.086 1.00 53.09 98 GLN A O 1
ATOM 725 N N . GLY A 1 99 ? -26.350 8.555 7.646 1.00 44.16 99 GLY A N 1
ATOM 726 C CA . GLY A 1 99 ? -27.520 7.782 7.242 1.00 44.16 99 GLY A CA 1
ATOM 727 C C . GLY A 1 99 ? -28.698 8.715 6.978 1.00 44.16 99 GLY A C 1
ATOM 728 O O . GLY A 1 99 ? -28.859 9.724 7.666 1.00 44.16 99 GLY A O 1
ATOM 729 N N . GLU A 1 100 ? -29.471 8.402 5.935 1.00 39.22 100 GLU A N 1
ATOM 730 C CA . GLU A 1 100 ? -30.533 9.232 5.361 1.00 39.22 100 GLU A CA 1
ATOM 731 C C . GLU A 1 100 ? -31.429 9.883 6.432 1.00 39.22 100 GLU A C 1
ATOM 733 O O . GLU A 1 100 ? -32.137 9.216 7.182 1.00 39.22 100 GLU A O 1
ATOM 738 N N . VAL A 1 101 ? -31.453 11.219 6.434 1.00 40.19 101 VAL A N 1
ATOM 739 C CA . VAL A 1 101 ? -32.355 12.060 7.238 1.00 40.19 101 VAL A CA 1
ATOM 740 C C . VAL A 1 101 ? -32.050 12.096 8.747 1.00 40.19 101 VAL A C 1
ATOM 742 O O . VAL A 1 101 ? -32.923 11.846 9.574 1.00 40.19 101 VAL A O 1
ATOM 745 N N . SER A 1 102 ? -30.861 12.565 9.131 1.00 38.44 102 SER A N 1
ATOM 746 C CA . SER A 1 102 ? -30.717 13.274 10.412 1.00 38.44 102 SER A CA 1
ATOM 747 C C . SER A 1 102 ? -30.056 14.645 10.190 1.00 38.44 102 SER A C 1
ATOM 749 O O . SER A 1 102 ? -28.909 14.697 9.753 1.00 38.44 102 SER A O 1
ATOM 751 N N . PRO A 1 103 ? -30.748 15.781 10.439 1.00 35.62 103 PRO A N 1
ATOM 752 C CA . PRO A 1 103 ? -30.221 17.136 10.194 1.00 35.62 103 PRO A CA 1
ATOM 753 C C . PRO A 1 103 ? -29.071 17.564 11.124 1.00 35.62 103 PRO A C 1
ATOM 755 O O . PRO A 1 103 ? -28.575 18.683 11.017 1.00 35.62 103 PRO A O 1
ATOM 758 N N . ALA A 1 104 ? -28.666 16.695 12.043 1.00 46.09 104 ALA A N 1
ATOM 759 C CA . ALA A 1 104 ? -27.453 16.789 12.835 1.00 46.09 104 ALA A CA 1
ATOM 760 C C . ALA A 1 104 ? -26.938 15.354 12.955 1.00 46.09 104 ALA A C 1
ATOM 762 O O . ALA A 1 104 ? -27.656 14.497 13.471 1.00 46.09 104 ALA A O 1
ATOM 763 N N . GLY A 1 105 ? -25.766 15.071 12.388 1.00 54.50 105 GLY A N 1
ATOM 764 C CA . GLY A 1 105 ? -25.221 13.720 12.380 1.00 54.50 105 GLY A CA 1
ATOM 765 C C . GLY A 1 105 ? -25.087 13.181 13.805 1.00 54.50 105 GLY A C 1
ATOM 766 O O . GLY A 1 105 ? -24.602 13.876 14.699 1.00 54.50 105 GLY A O 1
ATOM 767 N N . ASP A 1 106 ? -25.611 11.981 14.031 1.00 62.22 106 ASP A N 1
ATOM 768 C CA . ASP A 1 106 ? -25.657 11.381 15.359 1.00 62.22 106 ASP A CA 1
ATOM 769 C C . ASP A 1 106 ? -24.252 10.881 15.716 1.00 62.22 106 ASP A C 1
ATOM 771 O O . ASP A 1 106 ? -23.644 10.130 14.944 1.00 62.22 106 ASP A O 1
ATOM 775 N N . SER A 1 107 ? -23.739 11.316 16.870 1.00 77.12 107 SER A N 1
ATOM 776 C CA . SER A 1 107 ? -22.419 10.941 17.383 1.00 77.12 107 SER A CA 1
ATOM 777 C C . SER A 1 107 ? -22.445 9.646 18.190 1.00 77.12 107 SER A C 1
ATOM 779 O O . SER A 1 107 ? -21.544 9.385 18.986 1.00 77.12 107 SER A O 1
ATOM 781 N N . THR A 1 108 ? -23.503 8.851 18.033 1.00 84.44 108 THR A N 1
ATOM 782 C CA . THR A 1 108 ? -23.693 7.576 18.715 1.00 84.44 108 THR A CA 1
ATOM 783 C C . THR A 1 108 ? -23.917 6.437 17.725 1.00 84.44 108 THR A C 1
ATOM 785 O O . THR A 1 108 ? -24.386 6.627 16.604 1.00 84.44 108 THR A O 1
ATOM 788 N N . ILE A 1 109 ? -23.567 5.222 18.142 1.00 83.56 109 ILE A N 1
ATOM 789 C CA . ILE A 1 109 ? -23.794 3.990 17.387 1.00 83.56 109 ILE A CA 1
ATOM 790 C C . ILE A 1 109 ? -24.992 3.276 18.014 1.00 83.56 109 ILE A C 1
ATOM 792 O O . ILE A 1 109 ? -24.921 2.813 19.154 1.00 83.56 109 ILE A O 1
ATOM 796 N N . GLY A 1 110 ? -26.095 3.163 17.276 1.00 83.12 110 GLY A N 1
ATOM 797 C CA . GLY A 1 110 ? -27.253 2.374 17.700 1.00 83.12 110 GLY A CA 1
ATOM 798 C C . GLY A 1 110 ? -26.998 0.871 17.549 1.00 83.12 110 GLY A C 1
ATOM 799 O O . GLY A 1 110 ? -26.743 0.396 16.439 1.00 83.12 110 GLY A O 1
ATOM 800 N N . LYS A 1 111 ? -27.090 0.101 18.643 1.00 81.69 111 LYS A N 1
ATOM 801 C CA . LYS A 1 111 ? -27.045 -1.374 18.616 1.00 81.69 111 LYS A CA 1
ATOM 802 C C . LYS A 1 111 ? -28.109 -1.951 19.548 1.00 81.69 111 LYS A C 1
ATOM 804 O O . LYS A 1 111 ? -28.113 -1.701 20.749 1.00 81.69 111 LYS A O 1
ATOM 809 N N . GLY A 1 112 ? -29.001 -2.762 18.978 1.00 79.31 112 GLY A N 1
ATOM 810 C CA . GLY A 1 112 ? -30.098 -3.373 19.726 1.00 79.31 112 GLY A CA 1
ATOM 811 C C . GLY A 1 112 ? -31.054 -2.318 20.280 1.00 79.31 112 GLY A C 1
ATOM 812 O O . GLY A 1 112 ? -31.666 -1.578 19.514 1.00 79.31 112 GLY A O 1
ATOM 813 N N . VAL A 1 113 ? -31.199 -2.278 21.606 1.00 75.62 113 VAL A N 1
ATOM 814 C CA . VAL A 1 113 ? -32.104 -1.344 22.307 1.00 75.62 113 VAL A CA 1
ATOM 815 C C . VAL A 1 113 ? -31.397 -0.133 22.924 1.00 75.62 113 VAL A C 1
ATOM 817 O O . VAL A 1 113 ? -32.049 0.641 23.621 1.00 75.62 113 VAL A O 1
ATOM 820 N N . ASP A 1 114 ? -30.087 0.019 22.720 1.00 81.19 114 ASP A N 1
ATOM 821 C CA . ASP A 1 114 ? -29.297 1.108 23.304 1.00 81.19 114 ASP A CA 1
ATOM 822 C C . ASP A 1 114 ? -28.477 1.856 22.246 1.00 81.19 114 ASP A C 1
ATOM 824 O O . ASP A 1 114 ? -28.316 1.411 21.102 1.00 81.19 114 ASP A O 1
ATOM 828 N N . THR A 1 115 ? -27.952 3.004 22.653 1.00 88.44 115 THR A N 1
ATOM 829 C CA . THR A 1 115 ? -26.994 3.789 21.882 1.00 88.44 115 THR A CA 1
ATOM 830 C C . THR A 1 115 ? -25.675 3.864 22.631 1.00 88.44 115 THR A C 1
ATOM 832 O O . THR A 1 115 ? -25.624 3.882 23.863 1.00 88.44 115 THR A O 1
ATOM 835 N N . TYR A 1 116 ? -24.585 3.877 21.875 1.00 89.12 116 TYR A N 1
ATOM 836 C CA . TYR A 1 116 ? -23.235 3.847 22.416 1.00 89.12 116 TYR A CA 1
ATOM 837 C C . TYR A 1 116 ? -22.457 5.054 21.920 1.00 89.12 116 TYR A C 1
ATOM 839 O O . TYR A 1 116 ? -22.436 5.318 20.722 1.00 89.12 116 TYR A O 1
ATOM 847 N N . THR A 1 117 ? -21.794 5.761 22.827 1.00 90.81 117 THR A N 1
ATOM 848 C CA . THR A 1 117 ? -20.850 6.823 22.485 1.00 90.81 117 THR A CA 1
ATOM 849 C C . THR A 1 117 ? -19.500 6.188 22.142 1.00 90.81 117 THR A C 1
ATOM 851 O O . THR A 1 117 ? -18.891 5.575 23.030 1.00 90.81 117 THR A O 1
ATOM 854 N N . PRO A 1 118 ? -19.034 6.289 20.885 1.00 90.06 118 PRO A N 1
ATOM 855 C CA . PRO A 1 118 ? -17.707 5.850 20.488 1.00 90.06 118 PRO A CA 1
ATOM 856 C C . PRO A 1 118 ? -16.647 6.886 20.890 1.00 90.06 118 PRO A C 1
ATOM 858 O O . PRO A 1 118 ? -16.892 8.090 20.904 1.00 90.06 118 PRO A O 1
ATOM 861 N N . SER A 1 119 ? -15.453 6.403 21.205 1.00 90.31 119 SER A N 1
ATOM 862 C CA . SER A 1 119 ? -14.260 7.194 21.490 1.00 90.31 119 SER A CA 1
ATOM 863 C C . SER A 1 119 ? -13.066 6.458 20.907 1.00 90.31 119 SER A C 1
ATOM 865 O O . SER A 1 119 ? -12.836 5.305 21.265 1.00 90.31 119 SER A O 1
ATOM 867 N N . VAL A 1 120 ? -12.307 7.113 20.035 1.00 91.25 120 VAL A N 1
ATOM 868 C CA . VAL A 1 120 ? -11.099 6.553 19.421 1.00 91.25 120 VAL A CA 1
ATOM 869 C C . VAL A 1 120 ? -9.908 7.391 19.852 1.00 91.25 120 VAL A C 1
ATOM 871 O O . VAL A 1 120 ? -9.983 8.618 19.870 1.00 91.25 120 VAL A O 1
ATOM 874 N N . THR A 1 121 ? -8.820 6.728 20.215 1.00 92.94 121 THR A N 1
ATOM 875 C CA . THR A 1 121 ? -7.554 7.370 20.557 1.00 92.94 121 THR A CA 1
ATOM 876 C C . THR A 1 121 ? -6.427 6.625 19.866 1.00 92.94 121 THR A C 1
ATOM 878 O O . THR A 1 121 ? -6.352 5.399 19.957 1.00 92.94 121 THR A O 1
ATOM 881 N N . TYR A 1 122 ? -5.558 7.372 19.198 1.00 92.88 122 TYR A N 1
ATOM 882 C CA . TYR A 1 122 ? -4.313 6.875 18.631 1.00 92.88 122 TYR A CA 1
ATOM 883 C C . TYR A 1 122 ? -3.185 7.101 19.628 1.00 92.88 122 TYR A C 1
ATOM 885 O O . TYR A 1 122 ? -3.163 8.118 20.324 1.00 92.88 122 TYR A O 1
ATOM 893 N N . THR A 1 123 ? -2.251 6.165 19.720 1.00 90.50 123 THR A N 1
ATOM 894 C CA . THR A 1 123 ? -1.035 6.316 20.522 1.00 90.50 123 THR A CA 1
ATOM 895 C C . THR A 1 123 ? 0.155 5.816 19.728 1.00 90.50 123 THR A C 1
ATOM 897 O O . THR A 1 123 ? 0.197 4.650 19.340 1.00 90.50 123 THR A O 1
ATOM 900 N N . LEU A 1 124 ? 1.128 6.693 19.513 1.00 87.06 124 LEU A N 1
ATOM 901 C CA . LEU A 1 124 ? 2.391 6.354 18.876 1.00 87.06 124 LEU A CA 1
ATOM 902 C C . LEU A 1 124 ? 3.228 5.473 19.813 1.00 87.06 124 LEU A C 1
ATOM 904 O O . LEU A 1 124 ? 3.559 5.863 20.932 1.00 87.06 124 LEU A O 1
ATOM 908 N N . LEU A 1 125 ? 3.547 4.253 19.384 1.00 76.00 125 LEU A N 1
ATOM 909 C CA . LEU A 1 125 ? 4.426 3.328 20.110 1.00 76.00 125 LEU A CA 1
ATOM 910 C C . LEU A 1 125 ? 5.904 3.539 19.753 1.00 76.00 125 LEU A C 1
ATOM 912 O O . LEU A 1 125 ? 6.777 3.117 20.512 1.00 76.00 125 LEU A O 1
ATOM 916 N N . THR A 1 126 ? 6.176 4.215 18.643 1.00 76.94 126 THR A N 1
ATOM 917 C CA . THR A 1 126 ? 7.478 4.735 18.194 1.00 76.94 126 THR A CA 1
ATOM 918 C C . THR A 1 126 ? 7.292 6.176 17.730 1.00 76.94 126 THR A C 1
ATOM 920 O O . THR A 1 126 ? 6.156 6.635 17.664 1.00 76.94 126 THR A O 1
ATOM 923 N N . ASP A 1 127 ? 8.370 6.883 17.399 1.00 78.19 127 ASP A N 1
ATOM 924 C CA . ASP A 1 127 ? 8.247 8.166 16.698 1.00 78.19 127 ASP A CA 1
ATOM 925 C C . ASP A 1 127 ? 7.501 7.967 15.365 1.00 78.19 127 ASP A C 1
ATOM 927 O O . ASP A 1 127 ? 7.529 6.877 14.784 1.00 78.19 127 ASP A O 1
ATOM 931 N N . GLU A 1 128 ? 6.771 8.988 14.922 1.00 79.12 128 GLU A N 1
ATOM 932 C CA . GLU A 1 128 ? 5.938 8.947 13.719 1.00 79.12 128 GLU A CA 1
ATOM 933 C C . GLU A 1 128 ? 6.771 8.775 12.448 1.00 79.12 128 GLU A C 1
ATOM 935 O O . GLU A 1 128 ? 6.323 8.116 11.520 1.00 79.12 128 GLU A O 1
ATOM 940 N N . ASP A 1 129 ? 7.971 9.345 12.387 1.00 72.75 129 ASP A N 1
ATOM 941 C CA . ASP A 1 129 ? 8.930 9.203 11.284 1.00 72.75 129 ASP A CA 1
ATOM 942 C C . ASP A 1 129 ? 9.808 7.947 11.386 1.00 72.75 129 ASP A C 1
ATOM 944 O O . ASP A 1 129 ? 10.642 7.705 10.511 1.00 72.75 129 ASP A O 1
ATOM 948 N N . ALA A 1 130 ? 9.627 7.121 12.422 1.00 62.78 130 ALA A N 1
ATOM 949 C CA . ALA A 1 130 ? 10.287 5.828 12.475 1.00 62.78 130 ALA A CA 1
ATOM 950 C C . ALA A 1 130 ? 9.840 4.969 11.283 1.00 62.78 130 ALA A C 1
ATOM 952 O O . ALA A 1 130 ? 8.673 4.977 10.898 1.00 62.78 130 ALA A O 1
ATOM 953 N N . ASN A 1 131 ? 10.759 4.184 10.720 1.00 57.78 131 ASN A N 1
ATOM 954 C CA . ASN A 1 131 ? 10.432 3.253 9.647 1.00 57.78 131 ASN A CA 1
ATOM 955 C C . ASN A 1 131 ? 10.813 1.806 10.030 1.00 57.78 131 ASN A C 1
ATOM 957 O O . ASN A 1 131 ? 12.008 1.491 10.075 1.00 57.78 131 ASN A O 1
ATOM 961 N N . PRO A 1 132 ? 9.838 0.921 10.323 1.00 57.12 132 PRO A N 1
ATOM 962 C CA . PRO A 1 132 ? 8.404 1.204 10.440 1.00 57.12 132 PRO A CA 1
ATOM 963 C C . PRO A 1 132 ? 8.051 1.942 11.741 1.00 57.12 132 PRO A C 1
ATOM 965 O O . PRO A 1 132 ? 8.681 1.724 12.782 1.00 57.12 132 PRO A O 1
ATOM 968 N N . ALA A 1 133 ? 6.990 2.745 11.697 1.00 69.50 133 ALA A N 1
ATOM 969 C CA . ALA A 1 133 ? 6.358 3.327 12.871 1.00 69.50 133 ALA A CA 1
ATOM 970 C C . ALA A 1 133 ? 5.193 2.448 13.337 1.00 69.50 133 ALA A C 1
ATOM 972 O O . ALA A 1 133 ? 4.579 1.719 12.562 1.00 69.50 133 ALA A O 1
ATOM 973 N N . PHE A 1 134 ? 4.872 2.495 14.626 1.00 71.62 134 PHE A N 1
ATOM 974 C CA . PHE A 1 134 ? 3.792 1.702 15.207 1.00 71.62 134 PHE A CA 1
ATOM 975 C C . PHE A 1 134 ? 2.787 2.611 15.906 1.00 71.62 134 PHE A C 1
ATOM 977 O O . PHE A 1 134 ? 3.159 3.416 16.759 1.00 71.62 134 PHE A O 1
ATOM 984 N N . VAL A 1 135 ? 1.504 2.436 15.599 1.00 83.12 135 VAL A N 1
ATOM 985 C CA . VAL A 1 135 ? 0.393 3.160 16.226 1.00 83.12 135 VAL A CA 1
ATOM 986 C C . VAL A 1 135 ? -0.574 2.168 16.850 1.00 83.12 135 VAL A C 1
ATOM 988 O O . VAL A 1 135 ? -1.103 1.288 16.181 1.00 83.12 135 VAL A O 1
ATOM 991 N N . GLU A 1 136 ? -0.853 2.315 18.141 1.00 83.19 136 GLU A N 1
ATOM 992 C CA . GLU A 1 136 ? -1.970 1.627 18.782 1.00 83.19 136 GLU A CA 1
ATOM 993 C C . GLU A 1 136 ? -3.254 2.440 18.588 1.00 83.19 136 GLU A C 1
ATOM 995 O O . GLU A 1 136 ? -3.332 3.606 18.977 1.00 83.19 136 GLU A O 1
ATOM 1000 N N . ILE A 1 137 ? -4.286 1.809 18.032 1.00 86.69 137 ILE A N 1
ATOM 1001 C CA . ILE A 1 137 ? -5.636 2.362 17.955 1.00 86.69 137 ILE A CA 1
ATOM 1002 C C . ILE A 1 137 ? -6.449 1.769 19.100 1.00 86.69 137 ILE A C 1
ATOM 1004 O O . ILE A 1 137 ? -6.691 0.562 19.157 1.00 86.69 137 ILE A O 1
ATOM 1008 N N . THR A 1 138 ? -6.899 2.623 20.014 1.00 88.69 138 THR A N 1
ATOM 1009 C CA . THR A 1 138 ? -7.794 2.254 21.111 1.00 88.69 138 THR A CA 1
ATOM 1010 C C . THR A 1 138 ? -9.196 2.774 20.818 1.00 88.69 138 THR A C 1
ATOM 1012 O O . THR A 1 138 ? -9.438 3.977 20.869 1.00 88.69 138 THR A O 1
ATOM 1015 N N . ALA A 1 139 ? -10.143 1.870 20.570 1.00 89.38 139 ALA A N 1
ATOM 1016 C CA . ALA A 1 139 ? -11.546 2.204 20.343 1.00 89.38 139 ALA A CA 1
ATOM 1017 C C . ALA A 1 139 ? -12.402 1.763 21.532 1.00 89.38 139 ALA A C 1
ATOM 1019 O O . ALA A 1 139 ? -12.398 0.598 21.927 1.00 89.38 139 ALA A O 1
ATOM 1020 N N . THR A 1 140 ? -13.155 2.690 22.114 1.00 90.88 140 THR A N 1
ATOM 1021 C CA . THR A 1 140 ? -14.035 2.446 23.258 1.00 90.88 140 THR A CA 1
ATOM 1022 C C . THR A 1 140 ? -15.467 2.813 22.910 1.00 90.88 140 THR A C 1
ATOM 1024 O O . THR A 1 140 ? -15.726 3.913 22.437 1.00 90.88 140 THR A O 1
ATOM 1027 N N . ALA A 1 141 ? -16.410 1.916 23.191 1.00 90.31 141 ALA A N 1
ATOM 1028 C CA . ALA A 1 141 ? -17.839 2.196 23.125 1.00 90.31 141 ALA A CA 1
ATOM 1029 C C . ALA A 1 141 ? -18.436 2.144 24.533 1.00 90.31 141 ALA A C 1
ATOM 1031 O O . ALA A 1 141 ? -18.245 1.164 25.256 1.00 90.31 141 ALA A O 1
ATOM 1032 N N . THR A 1 142 ? -19.165 3.191 24.918 1.00 91.75 142 THR A N 1
ATOM 1033 C CA . THR A 1 142 ? -19.826 3.291 26.229 1.00 91.75 142 THR A CA 1
ATOM 1034 C C . THR A 1 142 ? -21.312 3.551 26.037 1.00 91.75 142 THR A C 1
ATOM 1036 O O . THR A 1 142 ? -21.674 4.457 25.292 1.00 91.75 142 THR A O 1
ATOM 1039 N N . ALA A 1 143 ? -22.176 2.768 26.682 1.00 90.44 143 ALA A N 1
ATOM 1040 C CA . ALA A 1 143 ? -23.620 2.958 26.566 1.00 90.44 143 ALA A CA 1
ATOM 1041 C C . ALA A 1 143 ? -24.052 4.322 27.133 1.00 90.44 143 ALA A C 1
ATOM 1043 O O . ALA A 1 143 ? -23.600 4.732 28.205 1.00 90.44 143 ALA A O 1
ATOM 1044 N N . VAL A 1 144 ? -24.948 5.014 26.426 1.00 87.44 144 VAL A N 1
ATOM 1045 C CA . VAL A 1 144 ? -25.408 6.369 26.776 1.00 87.44 144 VAL A CA 1
ATOM 1046 C C . VAL A 1 144 ? -26.224 6.363 28.067 1.00 87.44 144 VAL A C 1
ATOM 1048 O O . VAL A 1 144 ? -26.057 7.237 28.918 1.00 87.44 144 VAL A O 1
ATOM 1051 N N . ASN A 1 145 ? -27.095 5.367 28.228 1.00 84.94 145 ASN A N 1
ATOM 1052 C CA . ASN A 1 145 ? -27.987 5.270 29.384 1.00 84.94 145 ASN A CA 1
ATOM 1053 C C . ASN A 1 145 ? -27.337 4.563 30.585 1.00 84.94 145 ASN A C 1
ATOM 1055 O O . ASN A 1 145 ? -27.750 4.780 31.723 1.00 84.94 145 ASN A O 1
ATOM 1059 N N . ASP A 1 146 ? -26.308 3.749 30.338 1.00 85.75 146 ASP A N 1
ATOM 1060 C CA . ASP A 1 146 ? -25.682 2.860 31.315 1.00 85.75 146 ASP A CA 1
ATOM 1061 C C . ASP A 1 146 ? -24.151 2.895 31.181 1.00 85.75 146 ASP A C 1
ATOM 1063 O O . ASP A 1 146 ? -23.527 1.964 30.679 1.00 85.75 146 ASP A O 1
ATOM 1067 N N . SER A 1 147 ? -23.507 3.945 31.693 1.00 83.88 147 SER A N 1
ATOM 1068 C CA . SER A 1 147 ? -22.060 4.178 31.506 1.00 83.88 147 SER A CA 1
ATOM 1069 C C . SER A 1 147 ? -21.127 3.085 32.055 1.00 83.88 147 SER A C 1
ATOM 1071 O O . SER A 1 147 ? -19.940 3.064 31.739 1.00 83.88 147 SER A O 1
ATOM 1073 N N . HIS A 1 148 ? -21.645 2.158 32.866 1.00 84.62 148 HIS A N 1
ATOM 1074 C CA . HIS A 1 148 ? -20.916 0.975 33.329 1.00 84.62 148 HIS A CA 1
ATOM 1075 C C . HIS A 1 148 ? -20.792 -0.122 32.255 1.00 84.62 148 HIS A C 1
ATOM 1077 O O . HIS A 1 148 ? -19.956 -1.016 32.390 1.00 84.62 148 HIS A O 1
ATOM 1083 N N . ILE A 1 149 ? -21.613 -0.071 31.200 1.00 87.12 149 ILE A N 1
ATOM 1084 C CA . ILE A 1 149 ? -21.526 -0.943 30.030 1.00 87.12 149 ILE A CA 1
ATOM 1085 C C . ILE A 1 149 ? -20.561 -0.283 29.049 1.00 87.12 149 ILE A C 1
ATOM 1087 O O . ILE A 1 149 ? -20.925 0.597 28.268 1.00 87.12 149 ILE A O 1
ATOM 1091 N N . THR A 1 150 ? -19.307 -0.713 29.121 1.00 89.94 150 THR A N 1
ATOM 1092 C CA . THR A 1 150 ? -18.224 -0.198 28.290 1.00 89.94 150 THR A CA 1
ATOM 1093 C C . THR A 1 150 ? -17.372 -1.339 27.753 1.00 89.94 150 THR A C 1
ATOM 1095 O O . THR A 1 150 ? -17.193 -2.371 28.412 1.00 89.94 150 THR A O 1
ATOM 1098 N N . LYS A 1 151 ? -16.863 -1.172 26.535 1.00 88.25 151 LYS A N 1
ATOM 1099 C CA . LYS A 1 151 ? -15.930 -2.106 25.910 1.00 88.25 151 LYS A CA 1
ATOM 1100 C C . LYS A 1 151 ? -14.858 -1.328 25.178 1.00 88.25 151 LYS A C 1
ATOM 1102 O O . LYS A 1 151 ? -15.174 -0.421 24.415 1.00 88.25 151 LYS A O 1
ATOM 1107 N N . THR A 1 152 ? -13.616 -1.741 25.388 1.00 89.31 152 THR A N 1
ATOM 1108 C CA . THR A 1 152 ? -12.446 -1.208 24.698 1.00 89.31 152 THR A CA 1
ATOM 1109 C C . THR A 1 152 ? -11.819 -2.310 23.858 1.00 89.31 152 THR A C 1
ATOM 1111 O O . THR A 1 152 ? -11.573 -3.409 24.365 1.00 89.31 152 THR A O 1
ATOM 1114 N N . LEU A 1 153 ? -11.571 -2.008 22.589 1.00 78.56 153 LEU A N 1
ATOM 1115 C CA . LEU A 1 153 ? -10.777 -2.803 21.661 1.00 78.56 153 LEU A CA 1
ATOM 1116 C C . LEU A 1 153 ? -9.472 -2.063 21.375 1.00 78.56 153 LEU A C 1
ATOM 1118 O O . LEU A 1 153 ? -9.431 -0.832 21.407 1.00 78.56 153 LEU A O 1
ATOM 1122 N N . ARG A 1 154 ? -8.411 -2.830 21.134 1.00 80.31 154 ARG A N 1
ATOM 1123 C CA . ARG A 1 154 ? -7.091 -2.317 20.781 1.00 80.31 154 ARG A CA 1
ATOM 1124 C C . ARG A 1 154 ? -6.542 -3.117 19.619 1.00 80.31 154 ARG A C 1
ATOM 1126 O O . ARG A 1 154 ? -6.706 -4.336 19.596 1.00 80.31 154 ARG A O 1
ATOM 1133 N N . VAL A 1 155 ? -5.894 -2.427 18.701 1.00 71.50 155 VAL A N 1
ATOM 1134 C CA . VAL A 1 155 ? -5.171 -3.008 17.572 1.00 71.50 155 VAL A CA 1
ATOM 1135 C C . VAL A 1 155 ? -3.924 -2.169 17.345 1.00 71.50 155 VAL A C 1
ATOM 1137 O O . VAL A 1 155 ? -3.948 -0.958 17.563 1.00 71.50 155 VAL A O 1
ATOM 1140 N N . ILE A 1 156 ? -2.836 -2.814 16.946 1.00 69.12 156 ILE A N 1
ATOM 1141 C CA . ILE A 1 156 ? -1.599 -2.125 16.593 1.00 69.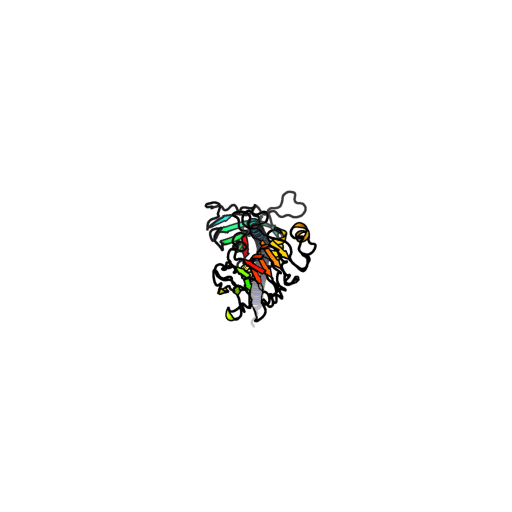12 156 ILE A CA 1
ATOM 1142 C C . ILE A 1 156 ? -1.506 -2.114 15.075 1.00 69.12 156 ILE A C 1
ATOM 1144 O O . ILE A 1 156 ? -1.622 -3.158 14.435 1.00 69.12 156 ILE A O 1
ATOM 1148 N N . TYR A 1 157 ? -1.314 -0.925 14.528 1.00 70.25 157 TYR A N 1
ATOM 1149 C CA . TYR A 1 157 ? -1.041 -0.687 13.126 1.00 70.25 157 TYR A CA 1
ATOM 1150 C C . TYR A 1 157 ? 0.437 -0.373 12.944 1.00 70.25 157 TYR A C 1
ATOM 1152 O O . TYR A 1 157 ? 1.047 0.335 13.745 1.00 70.25 157 TYR A O 1
ATOM 1160 N N . LEU A 1 158 ? 0.998 -0.924 11.881 1.00 63.44 158 LEU A N 1
ATOM 1161 C CA . LEU A 1 158 ? 2.292 -0.575 11.340 1.00 63.44 158 LEU A CA 1
ATOM 1162 C C . LEU A 1 158 ? 2.077 0.530 10.311 1.00 63.44 158 LEU A C 1
ATOM 1164 O O . LEU A 1 158 ? 1.307 0.340 9.376 1.00 63.44 158 LEU A O 1
ATOM 1168 N N . LEU A 1 159 ? 2.741 1.662 10.506 1.00 66.19 159 LEU A N 1
ATOM 1169 C CA . LEU A 1 159 ? 2.879 2.729 9.531 1.00 66.19 159 LEU A CA 1
ATOM 1170 C C . LEU A 1 159 ? 4.219 2.547 8.819 1.00 66.19 159 LEU A C 1
ATOM 1172 O O . LEU A 1 159 ? 5.268 2.523 9.459 1.00 66.19 159 LEU A O 1
ATOM 1176 N N . SER A 1 160 ? 4.1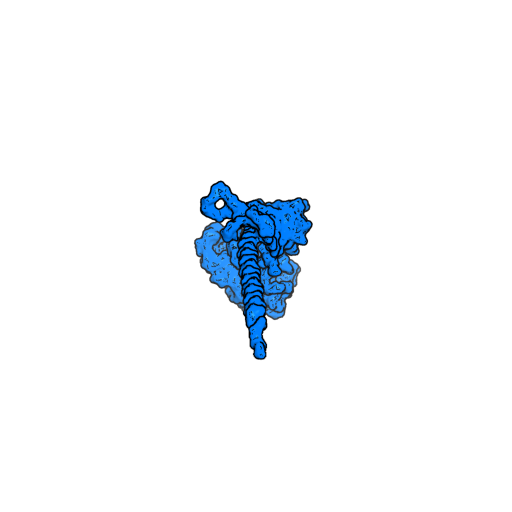98 2.418 7.504 1.00 56.34 160 SER A N 1
ATOM 1177 C CA . SER A 1 160 ? 5.407 2.403 6.681 1.00 56.34 160 SER A CA 1
ATOM 1178 C C . SER A 1 160 ? 5.135 3.233 5.449 1.00 56.34 160 SER A C 1
ATOM 1180 O O . SER A 1 160 ? 4.023 3.184 4.925 1.00 56.34 160 SER A O 1
ATOM 1182 N N . SER A 1 161 ? 6.094 4.031 4.993 1.00 52.06 161 SER A N 1
ATOM 1183 C CA . SER A 1 161 ? 5.884 4.723 3.731 1.00 52.06 161 SER A CA 1
ATOM 1184 C C . SER A 1 161 ? 5.751 3.702 2.604 1.00 52.06 161 SER A C 1
ATOM 1186 O O . SER A 1 161 ? 6.449 2.686 2.578 1.00 52.06 161 SER A O 1
ATOM 1188 N N . VAL A 1 162 ? 4.839 3.966 1.674 1.00 44.97 162 VAL A N 1
ATOM 1189 C CA . VAL A 1 162 ? 4.774 3.280 0.388 1.00 44.97 162 VAL A CA 1
ATOM 1190 C C . VAL A 1 162 ? 6.181 3.295 -0.188 1.00 44.97 162 VAL A C 1
ATOM 1192 O O . VAL A 1 162 ? 6.769 4.359 -0.351 1.00 44.97 162 VAL A O 1
ATOM 1195 N N . GLY A 1 163 ? 6.733 2.109 -0.419 1.00 43.59 163 GLY A N 1
ATOM 1196 C CA . GLY A 1 163 ? 8.069 1.946 -0.971 1.00 43.59 163 GLY A CA 1
ATOM 1197 C C . GLY A 1 163 ? 9.235 2.362 -0.071 1.00 43.59 163 GLY A C 1
ATOM 1198 O O . GLY A 1 163 ? 10.361 2.040 -0.427 1.00 43.59 163 GLY A O 1
ATOM 1199 N N . THR A 1 164 ? 9.037 2.927 1.132 1.00 36.75 164 THR A N 1
ATOM 1200 C CA . THR A 1 164 ? 10.173 3.003 2.061 1.00 36.75 164 THR A CA 1
ATOM 1201 C C . THR A 1 164 ? 10.579 1.599 2.470 1.00 36.75 164 THR A C 1
ATOM 1203 O O . THR A 1 164 ? 9.820 0.907 3.144 1.00 36.75 164 THR A O 1
ATOM 1206 N N . ALA A 1 165 ? 11.788 1.222 2.052 1.00 35.28 165 ALA A N 1
ATOM 1207 C CA . ALA A 1 165 ? 12.497 -0.020 2.321 1.00 35.28 165 ALA A CA 1
ATOM 1208 C C . ALA A 1 165 ? 11.798 -0.945 3.327 1.00 35.28 165 ALA A C 1
ATOM 1210 O O . ALA A 1 165 ? 12.119 -0.992 4.517 1.00 35.28 165 ALA A O 1
ATOM 1211 N N . SER A 1 166 ? 10.912 -1.791 2.820 1.00 36.34 166 SER A N 1
ATOM 1212 C CA . SER A 1 166 ? 10.800 -3.120 3.391 1.00 36.34 166 SER A CA 1
ATOM 1213 C C . SER A 1 166 ? 12.122 -3.818 3.129 1.00 36.34 166 SER A C 1
ATOM 1215 O O . SER A 1 166 ? 12.309 -4.409 2.077 1.00 36.34 166 SER A O 1
ATOM 1217 N N . LEU A 1 167 ? 13.080 -3.649 4.046 1.00 36.09 167 LEU A N 1
ATOM 1218 C CA . LEU A 1 167 ? 14.406 -4.282 4.069 1.00 36.09 167 LEU A CA 1
ATOM 1219 C C . LEU A 1 167 ? 15.257 -4.211 2.786 1.00 36.09 167 LEU A C 1
ATOM 1221 O O . LEU A 1 167 ? 16.377 -4.720 2.798 1.00 36.09 167 LEU A O 1
ATOM 1225 N N . VAL A 1 168 ? 14.772 -3.600 1.706 1.00 39.47 168 VAL A N 1
ATOM 1226 C CA . VAL A 1 168 ? 15.401 -3.660 0.402 1.00 39.47 168 VAL A CA 1
ATOM 1227 C C . VAL A 1 168 ? 15.005 -2.436 -0.412 1.00 39.47 168 VAL A C 1
ATOM 1229 O O . VAL A 1 168 ? 13.887 -2.327 -0.908 1.00 39.47 168 VAL A O 1
ATOM 1232 N N . ASP A 1 169 ? 15.957 -1.520 -0.542 1.00 52.59 169 ASP A N 1
ATOM 1233 C CA . ASP A 1 169 ? 16.082 -0.722 -1.755 1.00 52.59 169 ASP A CA 1
ATOM 1234 C C . ASP A 1 169 ? 16.259 -1.741 -2.895 1.00 52.59 169 ASP A C 1
ATOM 1236 O O . ASP A 1 169 ? 17.233 -2.504 -2.915 1.00 52.59 169 ASP A O 1
ATOM 1240 N N . GLY A 1 170 ? 15.210 -1.926 -3.697 1.00 62.47 170 GLY A N 1
ATOM 1241 C CA . GLY A 1 170 ? 15.137 -3.022 -4.654 1.00 62.47 170 GLY A CA 1
ATOM 1242 C C . GLY A 1 170 ? 16.152 -2.810 -5.775 1.00 62.47 170 GLY A C 1
ATOM 1243 O O . GLY A 1 170 ? 16.184 -1.720 -6.341 1.00 62.47 170 GLY A O 1
ATOM 1244 N N . PRO A 1 171 ? 16.947 -3.823 -6.163 1.00 77.19 171 PRO A N 1
ATOM 1245 C CA . PRO A 1 171 ? 17.809 -3.692 -7.332 1.00 77.19 171 PRO A CA 1
ATOM 1246 C C . PRO A 1 171 ? 16.978 -3.347 -8.580 1.00 77.19 171 PRO A C 1
ATOM 1248 O O . PRO A 1 171 ? 15.780 -3.650 -8.611 1.00 77.19 171 PRO A O 1
ATOM 1251 N N . PRO A 1 172 ? 17.584 -2.790 -9.646 1.00 84.69 172 PRO A N 1
ATOM 1252 C CA . PRO A 1 172 ? 16.851 -2.404 -10.856 1.00 84.69 172 PRO A CA 1
ATOM 1253 C C . PRO A 1 172 ? 15.976 -3.521 -11.433 1.00 84.69 172 PRO A C 1
ATOM 1255 O O . PRO A 1 172 ? 14.902 -3.268 -11.982 1.00 84.69 172 PRO A O 1
ATOM 1258 N N . LEU A 1 173 ? 16.421 -4.772 -11.277 1.00 87.62 173 LEU A N 1
ATOM 1259 C CA . LEU A 1 173 ? 15.634 -5.959 -11.564 1.00 87.62 173 LEU A CA 1
ATOM 1260 C C . LEU A 1 173 ? 15.484 -6.833 -10.319 1.00 87.62 173 LEU A C 1
ATOM 1262 O O . LEU A 1 173 ? 16.467 -7.313 -9.756 1.00 87.62 173 LEU A O 1
ATOM 1266 N N . LEU A 1 174 ? 14.242 -7.127 -9.958 1.00 86.69 174 LEU A N 1
ATOM 1267 C CA . LEU A 1 174 ? 13.883 -8.025 -8.876 1.00 86.69 174 LEU A CA 1
ATOM 1268 C C . LEU A 1 174 ? 12.957 -9.127 -9.396 1.00 86.69 174 LEU A C 1
ATOM 1270 O O . LEU A 1 174 ? 11.956 -8.865 -10.060 1.00 86.69 174 LEU A O 1
ATOM 1274 N N . VAL A 1 175 ? 13.285 -10.374 -9.084 1.00 88.44 175 VAL A N 1
ATOM 1275 C CA . VAL A 1 175 ? 12.424 -11.531 -9.354 1.00 88.44 175 VAL A CA 1
ATOM 1276 C C . VAL A 1 175 ? 12.115 -12.237 -8.045 1.00 88.44 175 VAL A C 1
ATOM 1278 O O . VAL A 1 175 ? 12.922 -12.216 -7.119 1.00 88.44 175 VAL A O 1
ATOM 1281 N N . GLU A 1 176 ? 10.948 -12.848 -7.921 1.00 86.12 176 GLU A N 1
ATOM 1282 C CA . GLU A 1 176 ? 10.647 -13.609 -6.713 1.00 86.12 176 GLU A CA 1
ATOM 1283 C C . GLU A 1 176 ? 11.427 -14.920 -6.674 1.00 86.12 176 GLU A C 1
ATOM 1285 O O . GLU A 1 176 ? 12.100 -15.196 -5.682 1.00 86.12 176 GLU A O 1
ATOM 1290 N N . ASP A 1 177 ? 11.382 -15.681 -7.768 1.00 87.69 177 ASP A N 1
ATOM 1291 C CA . ASP A 1 177 ? 11.997 -17.000 -7.874 1.00 87.69 177 ASP A CA 1
ATOM 1292 C C . ASP A 1 177 ? 13.273 -16.927 -8.730 1.00 87.69 177 ASP A C 1
ATOM 1294 O O . ASP A 1 177 ? 14.315 -16.467 -8.254 1.00 87.69 177 ASP A O 1
ATOM 1298 N N . CYS A 1 178 ? 13.244 -17.374 -9.988 1.00 88.50 178 CYS A N 1
ATOM 1299 C CA . CYS A 1 178 ? 14.447 -17.571 -10.793 1.00 88.50 178 CYS A CA 1
ATOM 1300 C C . CYS A 1 178 ? 14.390 -16.904 -12.179 1.00 88.50 178 CYS A C 1
ATOM 1302 O O . CYS A 1 178 ? 13.343 -16.522 -12.705 1.00 88.50 178 CYS A O 1
ATOM 1304 N N . ILE A 1 179 ? 15.567 -16.804 -12.809 1.00 89.50 179 ILE A N 1
ATOM 1305 C CA . ILE A 1 179 ? 15.719 -16.466 -14.229 1.00 89.50 179 ILE A CA 1
ATOM 1306 C C . ILE A 1 179 ? 16.295 -17.710 -14.914 1.00 89.50 179 ILE A C 1
ATOM 1308 O O . ILE A 1 179 ? 17.505 -17.940 -14.842 1.00 89.50 179 ILE A O 1
ATOM 1312 N N . PRO A 1 180 ? 15.463 -18.564 -15.537 1.00 88.88 180 PRO A N 1
ATOM 1313 C CA . PRO A 1 180 ? 15.932 -19.818 -16.098 1.00 88.88 180 PRO A CA 1
ATOM 1314 C C . PRO A 1 180 ? 16.860 -19.598 -17.293 1.00 88.88 180 PRO A C 1
ATOM 1316 O O . PRO A 1 180 ? 16.826 -18.575 -17.979 1.00 88.88 180 PRO A O 1
ATOM 1319 N N . ASN A 1 181 ? 17.670 -20.619 -17.579 1.00 86.81 181 ASN A N 1
ATOM 1320 C CA . ASN A 1 181 ? 18.651 -20.534 -18.651 1.00 86.81 181 ASN A CA 1
ATOM 1321 C C . ASN A 1 181 ? 17.996 -20.241 -20.008 1.00 86.81 181 ASN A C 1
ATOM 1323 O O . ASN A 1 181 ? 17.074 -20.945 -20.427 1.00 86.81 181 ASN A O 1
ATOM 1327 N N . GLY A 1 182 ? 18.496 -19.216 -20.697 1.00 83.56 182 GLY A N 1
ATOM 1328 C CA . GLY A 1 182 ? 17.977 -18.805 -22.001 1.00 83.56 182 GLY A CA 1
ATOM 1329 C C . GLY A 1 182 ? 16.659 -18.025 -21.953 1.00 83.56 182 GLY A C 1
ATOM 1330 O O . GLY A 1 182 ? 16.072 -17.786 -23.010 1.00 83.56 182 GLY A O 1
ATOM 1331 N N . ALA A 1 183 ? 16.200 -17.599 -20.770 1.00 85.56 183 ALA A N 1
ATOM 1332 C CA . ALA A 1 183 ? 15.097 -16.648 -20.643 1.00 85.56 183 ALA A CA 1
ATOM 1333 C C . ALA A 1 183 ? 15.453 -15.286 -21.259 1.00 85.56 183 ALA A C 1
ATOM 1335 O O . ALA A 1 183 ? 14.652 -14.672 -21.972 1.00 85.56 183 ALA A O 1
ATOM 1336 N N . VAL A 1 184 ? 16.685 -14.829 -21.030 1.00 84.62 184 VAL A N 1
ATOM 1337 C CA . VAL A 1 184 ? 17.183 -13.535 -21.503 1.00 84.62 184 VAL A CA 1
ATOM 1338 C C . VAL A 1 184 ? 17.788 -13.712 -22.890 1.00 84.62 184 VAL A C 1
ATOM 1340 O O . VAL A 1 184 ? 18.851 -14.305 -23.054 1.00 84.62 184 VAL A O 1
ATOM 1343 N N . THR A 1 185 ? 17.088 -13.222 -23.910 1.00 81.94 185 THR A N 1
ATOM 1344 C CA . THR A 1 185 ? 17.495 -13.368 -25.322 1.00 81.94 185 THR A CA 1
ATOM 1345 C C . THR A 1 185 ? 17.713 -12.034 -26.037 1.00 81.94 185 THR A C 1
ATOM 1347 O O . THR A 1 185 ? 18.278 -12.030 -27.131 1.00 81.94 185 THR A O 1
ATOM 1350 N N . GLY A 1 186 ? 17.297 -10.911 -25.435 1.00 77.06 186 GLY A N 1
ATOM 1351 C CA . GLY A 1 186 ? 17.568 -9.549 -25.921 1.00 77.06 186 GLY A CA 1
ATOM 1352 C C . GLY A 1 186 ? 18.975 -9.065 -25.559 1.00 77.06 186 GLY A C 1
ATOM 1353 O O . GLY A 1 186 ? 19.818 -9.884 -25.219 1.00 77.06 186 GLY A O 1
ATOM 1354 N N . THR A 1 187 ? 19.224 -7.752 -25.612 1.00 82.38 187 THR A N 1
ATOM 1355 C CA . THR A 1 187 ? 20.397 -7.107 -24.981 1.00 82.38 187 THR A CA 1
ATOM 1356 C C . THR A 1 187 ? 19.923 -5.982 -24.051 1.00 82.38 187 THR A C 1
ATOM 1358 O O . THR A 1 187 ? 19.973 -4.814 -24.439 1.00 82.38 187 THR A O 1
ATOM 1361 N N . PRO A 1 188 ? 19.296 -6.321 -22.912 1.00 84.88 188 PRO A N 1
ATOM 1362 C CA . PRO A 1 188 ? 18.959 -5.344 -21.882 1.00 84.88 188 PRO A CA 1
ATOM 1363 C C . PRO A 1 188 ? 20.198 -4.847 -21.138 1.00 84.88 188 PRO A C 1
ATOM 1365 O O . PRO A 1 188 ? 21.072 -5.645 -20.799 1.00 84.88 188 PRO A O 1
ATOM 1368 N N . ASP A 1 189 ? 20.211 -3.555 -20.836 1.00 86.19 189 ASP A N 1
ATOM 1369 C CA . ASP A 1 189 ? 21.267 -2.885 -20.090 1.00 86.19 189 ASP A CA 1
ATOM 1370 C C . ASP A 1 189 ? 20.763 -2.595 -18.671 1.00 86.19 189 ASP A C 1
ATOM 1372 O O . ASP A 1 189 ? 19.666 -2.058 -18.484 1.00 86.19 189 ASP A O 1
ATOM 1376 N N . ILE A 1 190 ? 21.557 -2.964 -17.666 1.00 85.06 190 ILE A N 1
ATOM 1377 C CA . ILE A 1 190 ? 21.294 -2.626 -16.266 1.00 85.06 190 ILE A CA 1
ATOM 1378 C C . ILE A 1 190 ? 22.415 -1.716 -15.765 1.00 85.06 190 ILE A C 1
ATOM 1380 O O . ILE A 1 190 ? 23.605 -2.044 -15.841 1.00 85.06 190 ILE A O 1
ATOM 1384 N N . TYR A 1 191 ? 22.014 -0.564 -15.241 1.00 83.19 191 TYR A N 1
ATOM 1385 C CA . TYR A 1 191 ? 22.866 0.433 -14.615 1.00 83.19 191 TYR A CA 1
ATOM 1386 C C . TYR A 1 191 ? 22.575 0.429 -13.121 1.00 83.19 191 TYR A C 1
ATOM 1388 O O . TYR A 1 191 ? 21.504 0.853 -12.695 1.00 83.19 191 TYR A O 1
ATOM 1396 N N . ASN A 1 192 ? 23.517 -0.067 -12.326 1.00 74.88 192 ASN A N 1
ATOM 1397 C CA . ASN A 1 192 ? 23.348 -0.232 -10.887 1.00 74.88 192 ASN A CA 1
ATOM 1398 C C . ASN A 1 192 ? 24.510 0.366 -10.093 1.00 74.88 192 ASN A C 1
ATOM 1400 O O . ASN A 1 192 ? 25.621 0.504 -10.613 1.00 74.88 192 ASN A O 1
ATOM 1404 N N . GLN A 1 193 ? 24.260 0.677 -8.819 1.00 66.31 193 GLN A N 1
ATOM 1405 C CA . GLN A 1 193 ? 25.311 1.082 -7.883 1.00 66.31 193 GLN A CA 1
ATOM 1406 C C . GLN A 1 193 ? 25.788 -0.072 -6.985 1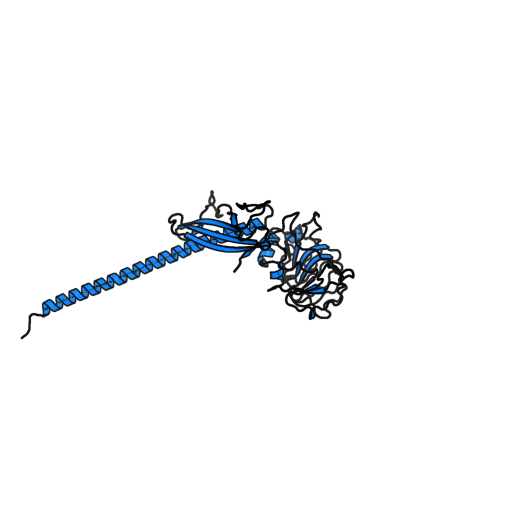.00 66.31 193 GLN A C 1
ATOM 1408 O O . GLN A 1 193 ? 26.945 -0.056 -6.564 1.00 66.31 193 GLN A O 1
ATOM 1413 N N . ASP A 1 194 ? 24.948 -1.091 -6.738 1.00 69.31 194 ASP A N 1
ATOM 1414 C CA . ASP A 1 194 ? 25.298 -2.248 -5.889 1.00 69.31 194 ASP A CA 1
ATOM 1415 C C . ASP A 1 194 ? 24.836 -3.602 -6.474 1.00 69.31 194 ASP A C 1
ATOM 1417 O O . ASP A 1 194 ? 25.552 -4.216 -7.272 1.00 69.31 194 ASP A O 1
ATOM 1421 N N . ILE A 1 195 ? 23.621 -4.059 -6.151 1.00 73.88 195 ILE A N 1
ATOM 1422 C CA . ILE A 1 195 ? 23.023 -5.281 -6.714 1.00 73.88 195 ILE A CA 1
ATOM 1423 C C . ILE A 1 195 ? 22.278 -4.914 -8.001 1.00 73.88 195 ILE A C 1
ATOM 1425 O O . ILE A 1 195 ? 21.464 -3.998 -8.012 1.00 73.88 195 ILE A O 1
ATOM 1429 N N . ALA A 1 196 ? 22.547 -5.631 -9.094 1.00 79.06 196 ALA A N 1
ATOM 1430 C CA . ALA A 1 196 ? 21.854 -5.402 -10.367 1.00 79.06 196 ALA A CA 1
ATOM 1431 C C . ALA A 1 196 ? 20.573 -6.232 -10.493 1.00 79.06 196 ALA A C 1
ATOM 1433 O O . ALA A 1 196 ? 19.566 -5.761 -11.018 1.00 79.06 196 ALA A O 1
ATOM 1434 N N . ILE A 1 197 ? 20.636 -7.485 -10.029 1.00 83.94 197 ILE A N 1
ATOM 1435 C CA . ILE A 1 197 ? 19.545 -8.455 -10.114 1.00 83.94 197 ILE A CA 1
ATOM 1436 C C . ILE A 1 197 ? 19.378 -9.120 -8.750 1.00 83.94 197 ILE A C 1
ATOM 1438 O O . ILE A 1 197 ? 20.316 -9.744 -8.245 1.00 83.94 197 ILE A O 1
ATOM 1442 N N . GLY A 1 198 ? 18.191 -8.992 -8.168 1.00 81.75 198 GLY A N 1
ATOM 1443 C CA . GLY A 1 198 ? 17.820 -9.614 -6.900 1.00 81.75 198 GLY A CA 1
ATOM 1444 C C . GLY A 1 198 ? 16.869 -10.790 -7.080 1.00 81.75 198 GLY A C 1
ATOM 1445 O O . GLY A 1 198 ? 16.047 -10.794 -7.995 1.00 81.75 198 GLY A O 1
ATOM 1446 N N . THR A 1 199 ? 16.949 -11.758 -6.169 1.00 81.06 199 THR A N 1
ATOM 1447 C CA . THR A 1 199 ? 15.909 -12.776 -5.956 1.00 81.06 199 THR A CA 1
ATOM 1448 C C . THR A 1 199 ? 15.537 -12.894 -4.482 1.00 81.06 199 THR A C 1
ATOM 1450 O O . THR A 1 199 ? 16.416 -12.734 -3.636 1.00 81.06 199 THR A O 1
ATOM 1453 N N . ILE A 1 200 ? 14.265 -13.151 -4.160 1.00 76.12 200 ILE A N 1
ATOM 1454 C CA . ILE A 1 200 ? 13.779 -13.268 -2.771 1.00 76.12 200 ILE A CA 1
ATOM 1455 C C . ILE A 1 200 ? 13.697 -14.729 -2.313 1.00 76.12 200 ILE A C 1
ATOM 1457 O O . ILE A 1 200 ? 14.250 -15.092 -1.275 1.00 76.12 200 ILE A O 1
ATOM 1461 N N . ASN A 1 201 ? 13.013 -15.570 -3.088 1.00 78.69 201 ASN A N 1
ATOM 1462 C CA . ASN A 1 201 ? 12.764 -16.981 -2.789 1.00 78.69 201 ASN A CA 1
ATOM 1463 C C . ASN A 1 201 ? 13.673 -17.927 -3.592 1.00 78.69 201 ASN A C 1
ATOM 1465 O O . ASN A 1 201 ? 13.784 -19.111 -3.257 1.00 78.69 201 ASN A O 1
ATOM 1469 N N . GLY A 1 202 ? 14.350 -17.414 -4.622 1.00 73.12 202 GLY A N 1
ATOM 1470 C CA . GLY A 1 202 ? 15.357 -18.139 -5.384 1.00 73.12 202 GLY A CA 1
ATOM 1471 C C . GLY A 1 202 ? 16.759 -18.087 -4.771 1.00 73.12 202 GLY A C 1
ATOM 1472 O O . GLY A 1 202 ? 17.073 -17.322 -3.860 1.00 73.12 202 GLY A O 1
ATOM 1473 N N . ASP A 1 203 ? 17.643 -18.911 -5.328 1.00 76.75 203 ASP A N 1
ATOM 1474 C CA . ASP A 1 203 ? 19.078 -18.852 -5.057 1.00 76.75 203 ASP A CA 1
ATOM 1475 C C . ASP A 1 203 ? 19.776 -18.051 -6.159 1.00 76.75 203 ASP A C 1
ATOM 1477 O O . ASP A 1 203 ? 19.460 -18.208 -7.337 1.00 76.75 203 ASP A O 1
ATOM 1481 N N . ALA A 1 204 ? 20.847 -17.321 -5.833 1.00 73.50 204 ALA A N 1
ATOM 1482 C CA . ALA A 1 204 ? 21.673 -16.643 -6.844 1.00 73.50 204 ALA A CA 1
ATOM 1483 C C . ALA A 1 204 ? 22.165 -17.592 -7.963 1.00 73.50 204 ALA A C 1
ATOM 1485 O O . ALA A 1 204 ? 22.442 -17.163 -9.077 1.00 73.50 204 ALA A O 1
ATOM 1486 N N . SER A 1 205 ? 22.253 -18.899 -7.684 1.00 80.88 205 SER A N 1
ATOM 1487 C CA . SER A 1 205 ? 22.634 -19.922 -8.666 1.00 80.88 205 SER A CA 1
ATOM 1488 C C . SER A 1 205 ? 21.567 -20.242 -9.722 1.00 80.88 205 SER A C 1
ATOM 1490 O O . SER A 1 205 ? 21.905 -20.838 -10.744 1.00 80.88 205 SER A O 1
ATOM 1492 N N . CYS A 1 206 ? 20.304 -19.874 -9.489 1.00 84.75 206 CYS A N 1
ATOM 1493 C CA . CYS A 1 206 ? 19.208 -20.068 -10.438 1.00 84.75 206 CYS A CA 1
ATOM 1494 C C . CYS A 1 206 ? 18.920 -18.830 -11.297 1.00 84.75 206 CYS A C 1
ATOM 1496 O O . CYS A 1 206 ? 18.011 -18.861 -12.123 1.00 84.75 206 CYS A O 1
ATOM 1498 N N . ILE A 1 207 ? 19.694 -17.758 -11.115 1.00 85.06 207 ILE A N 1
ATOM 1499 C CA . ILE A 1 207 ? 19.628 -16.547 -11.924 1.00 85.06 207 ILE A CA 1
ATOM 1500 C C . ILE A 1 207 ? 20.640 -16.676 -13.063 1.00 85.06 207 ILE A C 1
ATOM 1502 O O . ILE A 1 207 ? 21.845 -16.502 -12.869 1.00 85.06 207 ILE A O 1
ATOM 1506 N N . ASP A 1 208 ? 20.163 -16.999 -14.264 1.00 86.12 208 ASP A N 1
ATOM 1507 C CA . ASP A 1 208 ? 20.973 -16.885 -15.473 1.00 86.12 208 ASP A CA 1
ATOM 1508 C C . ASP A 1 208 ? 20.987 -15.428 -15.944 1.00 86.12 208 ASP A C 1
ATOM 1510 O O . ASP A 1 208 ? 20.005 -14.930 -16.494 1.00 86.12 208 ASP A O 1
ATOM 1514 N N . GLN A 1 209 ? 22.123 -14.749 -15.757 1.00 80.06 209 GLN A N 1
ATOM 1515 C CA . GLN A 1 209 ? 22.341 -13.398 -16.285 1.00 80.06 209 GLN A CA 1
ATOM 1516 C C . GLN A 1 209 ? 22.096 -13.339 -17.804 1.00 80.06 209 GLN A C 1
ATOM 1518 O O . GLN A 1 209 ? 21.672 -12.307 -18.324 1.00 80.06 209 GLN A O 1
ATOM 1523 N N . GLY A 1 210 ? 22.356 -14.430 -18.535 1.00 81.88 210 GLY A N 1
ATOM 1524 C CA . GLY A 1 210 ? 22.150 -14.492 -19.978 1.00 81.88 210 GLY A CA 1
ATOM 1525 C C . GLY A 1 210 ? 22.817 -13.326 -20.716 1.00 81.88 210 GLY A C 1
ATOM 1526 O O . GLY A 1 210 ? 24.042 -13.228 -20.759 1.00 81.88 210 GLY A O 1
ATOM 1527 N N . HIS A 1 211 ? 22.000 -12.464 -21.328 1.00 83.12 211 HIS A N 1
ATOM 1528 C CA . HIS A 1 211 ? 22.434 -11.298 -22.105 1.00 83.12 211 HIS A CA 1
ATOM 1529 C C . HIS A 1 211 ? 22.232 -9.943 -21.393 1.00 83.12 211 HIS A C 1
ATOM 1531 O O . HIS A 1 211 ? 22.277 -8.914 -22.066 1.00 83.12 211 HIS A O 1
ATOM 1537 N N . PHE A 1 212 ? 21.981 -9.911 -20.079 1.00 83.75 212 PHE A N 1
ATOM 1538 C CA . PHE A 1 212 ? 22.004 -8.646 -19.335 1.00 83.75 212 PHE A CA 1
ATOM 1539 C C . PHE A 1 212 ? 23.419 -8.054 -19.374 1.00 83.75 212 PHE A C 1
ATOM 1541 O O . PHE A 1 212 ? 24.362 -8.670 -18.860 1.00 83.75 212 PHE A O 1
ATOM 1548 N N . ASP A 1 213 ? 23.567 -6.876 -19.984 1.00 82.06 213 ASP A N 1
ATOM 1549 C CA . ASP A 1 213 ? 24.795 -6.091 -19.892 1.00 82.06 213 ASP A CA 1
ATOM 1550 C C . ASP A 1 213 ? 24.771 -5.316 -18.573 1.00 82.06 213 ASP A C 1
ATOM 1552 O O . ASP A 1 213 ? 23.992 -4.382 -18.375 1.00 82.06 213 ASP A O 1
ATOM 1556 N N . LEU A 1 214 ? 25.604 -5.761 -17.638 1.00 78.75 214 LEU A N 1
ATOM 1557 C CA . LEU A 1 214 ? 25.813 -5.096 -16.359 1.00 78.75 214 LEU A CA 1
ATOM 1558 C C . LEU A 1 214 ? 26.972 -4.121 -16.574 1.00 78.75 214 LEU A C 1
ATOM 1560 O O . LEU A 1 214 ? 28.141 -4.515 -16.527 1.00 78.75 214 LEU A O 1
ATOM 1564 N N . SER A 1 215 ? 26.644 -2.881 -16.937 1.00 61.97 215 SER A N 1
ATOM 1565 C CA . SER A 1 215 ? 27.617 -1.941 -17.502 1.00 61.97 215 SER A CA 1
ATOM 1566 C C . SER A 1 215 ? 28.823 -1.642 -16.577 1.00 61.97 215 SER A C 1
ATOM 1568 O O . SER A 1 215 ? 28.760 -1.667 -15.351 1.00 61.97 215 SER A O 1
ATOM 1570 N N . ASN A 1 216 ? 29.972 -1.374 -17.211 1.00 46.97 216 ASN A N 1
ATOM 1571 C CA . ASN A 1 216 ? 31.334 -1.654 -16.721 1.00 46.97 216 ASN A CA 1
ATOM 1572 C C . ASN A 1 216 ? 31.939 -0.758 -15.612 1.00 46.97 216 ASN A C 1
ATOM 1574 O O . ASN A 1 216 ? 33.138 -0.899 -15.353 1.00 46.97 216 ASN A O 1
ATOM 1578 N N . ASP A 1 217 ? 31.193 0.134 -14.955 1.00 52.44 217 ASP A N 1
ATOM 1579 C CA . ASP A 1 217 ? 31.774 0.956 -13.872 1.00 52.44 217 ASP A CA 1
ATOM 1580 C C . ASP A 1 217 ? 31.621 0.319 -12.479 1.00 52.44 217 ASP A C 1
ATOM 1582 O O . ASP A 1 217 ? 32.461 0.555 -11.609 1.00 52.44 217 ASP A O 1
ATOM 1586 N N . HIS A 1 218 ? 30.644 -0.578 -12.295 1.00 53.59 218 HIS A N 1
ATOM 1587 C CA . HIS A 1 218 ? 30.502 -1.421 -11.105 1.00 53.59 218 HIS A CA 1
ATOM 1588 C C . HIS A 1 218 ? 29.951 -2.785 -11.546 1.00 53.59 218 HIS A C 1
ATOM 1590 O O . HIS A 1 218 ? 28.816 -2.834 -12.008 1.00 53.59 218 HIS A O 1
ATOM 1596 N N . PRO A 1 219 ? 30.705 -3.900 -11.455 1.00 52.72 219 PRO A N 1
ATOM 1597 C CA . PRO A 1 219 ? 30.161 -5.211 -11.797 1.00 52.72 219 PRO A CA 1
ATOM 1598 C C . PRO A 1 219 ? 29.057 -5.561 -10.792 1.00 52.72 219 PRO A C 1
ATOM 1600 O O . PRO A 1 219 ? 29.347 -6.045 -9.698 1.00 52.72 219 PRO A O 1
ATOM 1603 N N . GLY A 1 220 ? 27.806 -5.261 -11.144 1.00 55.22 220 GLY A N 1
ATOM 1604 C CA . GLY A 1 220 ? 26.647 -5.517 -10.302 1.00 55.22 220 GLY A CA 1
ATOM 1605 C C . GLY A 1 220 ? 26.520 -6.999 -9.999 1.00 55.22 220 GLY A C 1
ATOM 1606 O O . GLY A 1 220 ? 26.516 -7.836 -10.902 1.00 55.22 220 GLY A O 1
ATOM 1607 N N . ALA A 1 221 ? 26.471 -7.341 -8.716 1.00 67.75 221 ALA A N 1
ATOM 1608 C CA . ALA A 1 221 ? 26.314 -8.724 -8.300 1.00 67.75 221 ALA A CA 1
ATOM 1609 C C . ALA A 1 221 ? 24.856 -9.172 -8.481 1.00 67.75 221 ALA A C 1
ATOM 1611 O O . ALA A 1 221 ? 23.921 -8.385 -8.328 1.00 67.75 221 ALA A O 1
ATOM 1612 N N . ILE A 1 222 ? 24.675 -10.461 -8.770 1.00 72.62 222 ILE A N 1
ATOM 1613 C CA . ILE A 1 222 ? 23.411 -11.157 -8.524 1.00 72.62 222 ILE A CA 1
ATOM 1614 C C . ILE A 1 222 ? 23.316 -11.377 -7.013 1.00 72.62 222 ILE A C 1
ATOM 1616 O O . ILE A 1 222 ? 24.226 -11.963 -6.418 1.00 72.62 222 ILE A O 1
ATOM 1620 N N . GLY A 1 223 ? 22.232 -10.912 -6.400 1.00 67.12 223 GLY A N 1
ATOM 1621 C CA . GLY A 1 223 ? 22.012 -10.983 -4.960 1.00 67.12 223 GLY A CA 1
ATOM 1622 C C . GLY A 1 223 ? 20.801 -11.830 -4.588 1.00 67.12 223 GLY A C 1
ATOM 1623 O O . GLY A 1 223 ? 19.794 -11.840 -5.289 1.00 67.12 223 GLY A O 1
ATOM 1624 N N . THR A 1 224 ? 20.886 -12.521 -3.453 1.00 65.69 224 THR A N 1
ATOM 1625 C CA . THR A 1 224 ? 19.709 -13.061 -2.757 1.00 65.69 224 THR A CA 1
ATOM 1626 C C . THR A 1 224 ? 19.288 -12.078 -1.678 1.00 65.69 224 THR A C 1
ATOM 1628 O O . THR A 1 224 ? 20.110 -11.678 -0.848 1.00 65.69 224 THR A O 1
ATOM 1631 N N . MET A 1 225 ? 18.016 -11.728 -1.657 1.00 64.69 225 MET A N 1
ATOM 1632 C CA . MET A 1 225 ? 17.405 -10.820 -0.707 1.00 64.69 225 MET A CA 1
ATOM 1633 C C . MET A 1 225 ? 16.651 -11.648 0.322 1.00 64.69 225 MET A C 1
ATOM 1635 O O . MET A 1 225 ? 15.683 -12.328 0.013 1.00 64.69 225 MET A O 1
ATOM 1639 N N . THR A 1 226 ? 17.123 -11.641 1.564 1.00 55.53 226 THR A N 1
ATOM 1640 C CA . THR A 1 226 ? 16.479 -12.402 2.636 1.00 55.53 226 THR A CA 1
ATOM 1641 C C . THR A 1 226 ? 15.289 -11.627 3.186 1.00 55.53 226 THR A C 1
ATOM 1643 O O . THR A 1 226 ? 15.429 -10.917 4.185 1.00 55.53 226 THR A O 1
ATOM 1646 N N . THR A 1 227 ? 14.121 -11.783 2.567 1.00 56.97 227 THR A N 1
ATOM 1647 C CA . THR A 1 227 ? 12.842 -11.325 3.124 1.00 56.97 227 THR A CA 1
ATOM 1648 C C . THR A 1 227 ? 11.893 -12.514 3.313 1.00 56.97 227 THR A C 1
ATOM 1650 O O . THR A 1 227 ? 11.856 -13.425 2.488 1.00 56.97 227 THR A O 1
ATOM 1653 N N . PRO A 1 228 ? 11.160 -12.594 4.438 1.00 50.69 228 PRO A N 1
ATOM 1654 C CA . PRO A 1 228 ? 10.142 -13.619 4.610 1.00 50.69 228 PRO A CA 1
ATOM 1655 C C . PRO A 1 228 ? 8.890 -13.253 3.803 1.00 50.69 228 PRO A C 1
ATOM 1657 O O . PRO A 1 228 ? 8.322 -12.187 4.022 1.00 50.69 228 PRO A O 1
ATOM 1660 N N . GLY A 1 229 ? 8.416 -14.161 2.947 1.00 68.56 229 GLY A N 1
ATOM 1661 C CA . GLY A 1 229 ? 7.124 -14.024 2.266 1.00 68.56 229 GLY A CA 1
ATOM 1662 C C . GLY A 1 229 ? 7.245 -13.929 0.749 1.00 68.56 229 GLY A C 1
ATOM 1663 O O . GLY A 1 229 ? 8.147 -14.520 0.160 1.00 68.56 229 GLY A O 1
ATOM 1664 N N . THR A 1 230 ? 6.298 -13.230 0.126 1.00 77.81 230 THR A N 1
ATOM 1665 C CA . THR A 1 230 ? 6.310 -12.991 -1.324 1.00 77.81 230 THR A CA 1
ATOM 1666 C C . THR A 1 230 ? 6.996 -11.675 -1.676 1.00 77.81 230 THR A C 1
ATOM 1668 O O . THR A 1 230 ? 7.174 -10.793 -0.823 1.00 77.81 230 THR A O 1
ATOM 1671 N N . ILE A 1 231 ? 7.353 -11.503 -2.951 1.00 79.19 231 ILE A N 1
ATOM 1672 C CA . ILE A 1 231 ? 7.840 -10.211 -3.456 1.00 79.19 231 ILE A CA 1
ATOM 1673 C C . ILE A 1 231 ? 6.791 -9.106 -3.272 1.00 79.19 231 ILE A C 1
ATOM 1675 O O . ILE A 1 231 ? 7.152 -7.986 -2.923 1.00 79.19 231 ILE A O 1
ATOM 1679 N N . PHE A 1 232 ? 5.496 -9.427 -3.405 1.00 80.38 232 PHE A N 1
ATOM 1680 C CA . PHE A 1 232 ? 4.404 -8.488 -3.137 1.00 80.38 232 PHE A CA 1
ATOM 1681 C C . PHE A 1 232 ? 4.427 -7.993 -1.688 1.00 80.38 232 PHE A C 1
ATOM 1683 O O . PHE A 1 232 ? 4.435 -6.793 -1.428 1.00 80.38 232 PHE A O 1
ATOM 1690 N N . GLN A 1 233 ? 4.488 -8.922 -0.728 1.00 72.94 233 GLN A N 1
ATOM 1691 C CA . GLN A 1 233 ? 4.551 -8.583 0.697 1.00 72.94 233 GLN A CA 1
ATOM 1692 C C . GLN A 1 233 ? 5.805 -7.783 1.028 1.00 72.94 233 GLN A C 1
ATOM 1694 O O . GLN A 1 233 ? 5.758 -6.882 1.865 1.00 72.94 233 GLN A O 1
ATOM 1699 N N . SER A 1 234 ? 6.907 -8.110 0.351 1.00 70.94 234 SER A N 1
ATOM 1700 C CA . SER A 1 234 ? 8.155 -7.378 0.481 1.00 70.94 234 SER A CA 1
ATOM 1701 C C . SER A 1 234 ? 7.981 -5.951 -0.035 1.00 70.94 234 SER A C 1
ATOM 1703 O O . SER A 1 234 ? 8.235 -5.037 0.718 1.00 70.94 234 SER A O 1
ATOM 1705 N N . LEU A 1 235 ? 7.474 -5.709 -1.240 1.00 73.06 235 LEU A N 1
ATOM 1706 C CA . LEU A 1 235 ? 7.415 -4.349 -1.797 1.00 73.06 235 LEU A CA 1
ATOM 1707 C C . LEU A 1 235 ? 6.280 -3.479 -1.236 1.00 73.06 235 LEU A C 1
ATOM 1709 O O . LEU A 1 235 ? 6.435 -2.265 -1.135 1.00 73.06 235 LEU A O 1
ATOM 1713 N N . PHE A 1 236 ? 5.152 -4.081 -0.854 1.00 72.19 236 PHE A N 1
ATOM 1714 C CA . PHE A 1 236 ? 3.928 -3.351 -0.503 1.00 72.19 236 PHE A CA 1
ATOM 1715 C C . PHE A 1 236 ? 3.524 -3.448 0.975 1.00 72.19 236 PHE A C 1
ATOM 1717 O O . PHE A 1 236 ? 2.452 -2.974 1.346 1.00 72.19 236 PHE A O 1
ATOM 1724 N N . GLY A 1 237 ? 4.365 -4.029 1.839 1.00 59.72 237 GLY A N 1
ATOM 1725 C CA . GLY A 1 237 ? 4.340 -3.771 3.286 1.00 59.72 237 GLY A CA 1
ATOM 1726 C C . GLY A 1 237 ? 2.978 -3.926 3.976 1.00 59.72 237 GLY A C 1
ATOM 1727 O O . GLY A 1 237 ? 2.559 -3.052 4.732 1.00 59.72 237 GLY A O 1
ATOM 1728 N N . GLY A 1 238 ? 2.268 -5.028 3.728 1.00 56.72 238 GLY A N 1
ATOM 1729 C CA . GLY A 1 238 ? 0.973 -5.299 4.362 1.00 56.72 238 GLY A CA 1
ATOM 1730 C C . GLY A 1 238 ? -0.238 -4.629 3.700 1.00 56.72 238 GLY A C 1
ATOM 1731 O O . GLY A 1 238 ? -1.333 -4.719 4.262 1.00 56.72 238 GLY A O 1
ATOM 1732 N N . LEU A 1 239 ? -0.075 -4.002 2.528 1.00 63.94 239 LEU A N 1
ATOM 1733 C CA . LEU A 1 239 ? -1.186 -3.772 1.600 1.00 63.94 239 LEU A CA 1
ATOM 1734 C C . LEU A 1 239 ? -1.702 -5.101 1.043 1.00 63.94 239 LEU A C 1
ATOM 1736 O O . LEU A 1 239 ? -0.970 -6.084 0.949 1.00 63.94 239 LEU A O 1
ATOM 1740 N N . THR A 1 240 ? -2.971 -5.109 0.648 1.00 76.56 240 THR A N 1
ATOM 1741 C CA . THR A 1 240 ? -3.550 -6.125 -0.236 1.00 76.56 240 THR A CA 1
ATOM 1742 C C . THR A 1 240 ? -3.653 -5.557 -1.652 1.00 76.56 240 THR A C 1
ATOM 1744 O O . THR A 1 240 ? -3.617 -4.339 -1.836 1.00 76.56 240 THR A O 1
ATOM 1747 N N . GLU A 1 241 ? -3.830 -6.414 -2.656 1.00 78.00 241 GLU A N 1
ATOM 1748 C CA . GLU A 1 241 ? -4.127 -5.988 -4.035 1.00 78.00 241 GLU A CA 1
ATOM 1749 C C . GLU A 1 241 ? -5.367 -5.087 -4.091 1.00 78.00 241 GLU A C 1
ATOM 1751 O O . GLU A 1 241 ? -5.358 -4.047 -4.743 1.00 78.00 241 GLU A O 1
ATOM 1756 N N . GLU A 1 242 ? -6.405 -5.428 -3.321 1.00 75.12 242 GLU A N 1
ATOM 1757 C CA . GLU A 1 242 ? -7.613 -4.611 -3.168 1.00 75.12 242 GLU A CA 1
ATOM 1758 C C . GLU A 1 242 ? -7.291 -3.219 -2.603 1.00 75.12 242 GLU A C 1
ATOM 1760 O O . GLU A 1 242 ? -7.843 -2.217 -3.058 1.00 75.12 242 GLU A O 1
ATOM 1765 N N . GLY A 1 243 ? -6.370 -3.148 -1.636 1.00 67.00 243 GLY A N 1
ATOM 1766 C CA . GLY A 1 243 ? -5.865 -1.892 -1.093 1.00 67.00 243 GLY A CA 1
ATOM 1767 C C . GLY A 1 243 ? -5.135 -1.067 -2.151 1.00 67.00 243 GLY A C 1
ATOM 1768 O O . GLY A 1 243 ? -5.406 0.122 -2.283 1.00 67.00 243 GLY A O 1
ATOM 1769 N N . LEU A 1 244 ? -4.273 -1.688 -2.958 1.00 75.38 244 LEU A N 1
ATOM 1770 C CA . LEU A 1 244 ? -3.564 -1.006 -4.044 1.00 75.38 244 LEU A CA 1
ATOM 1771 C C . LEU A 1 244 ? -4.522 -0.509 -5.142 1.00 75.38 244 LEU A C 1
ATOM 1773 O O . LEU A 1 244 ? -4.395 0.623 -5.611 1.00 75.38 244 LEU A O 1
ATOM 1777 N N . ALA A 1 245 ? -5.527 -1.307 -5.503 1.00 78.81 245 ALA A N 1
ATOM 1778 C CA . ALA A 1 245 ? -6.583 -0.898 -6.424 1.00 78.81 245 ALA A CA 1
ATOM 1779 C C . ALA A 1 245 ? -7.377 0.295 -5.865 1.00 78.81 245 ALA A C 1
ATOM 1781 O O . ALA A 1 245 ? -7.662 1.251 -6.590 1.00 78.81 245 ALA A O 1
ATOM 1782 N N . LEU A 1 246 ? -7.677 0.295 -4.564 1.00 73.31 246 LEU A N 1
ATOM 1783 C CA . LEU A 1 246 ? -8.320 1.426 -3.903 1.00 73.31 246 LEU A CA 1
ATOM 1784 C C . LEU A 1 246 ? -7.430 2.680 -3.937 1.00 73.31 246 LEU A C 1
ATOM 1786 O O . LEU A 1 246 ? -7.921 3.749 -4.301 1.00 73.31 246 LEU A O 1
ATOM 1790 N N . LEU A 1 247 ? -6.128 2.557 -3.656 1.00 69.00 247 LEU A N 1
ATOM 1791 C CA . LEU A 1 247 ? -5.169 3.666 -3.766 1.00 69.00 247 LEU A CA 1
ATOM 1792 C C . LEU A 1 247 ? -5.147 4.262 -5.171 1.00 69.00 247 LEU A C 1
ATOM 1794 O O . LEU A 1 247 ? -5.210 5.483 -5.316 1.00 69.00 247 LEU A O 1
ATOM 1798 N N . SER A 1 248 ? -5.160 3.416 -6.202 1.00 77.81 248 SER A N 1
ATOM 1799 C CA . SER A 1 248 ? -5.212 3.875 -7.594 1.00 77.81 248 SER A CA 1
ATOM 1800 C C . SER A 1 248 ? -6.470 4.681 -7.925 1.00 77.81 248 SER A C 1
ATOM 1802 O O . SER A 1 248 ? -6.447 5.547 -8.795 1.00 77.81 248 SER A O 1
ATOM 1804 N N . SER A 1 249 ? -7.576 4.454 -7.207 1.00 74.31 249 SER A N 1
ATOM 1805 C CA . SER A 1 249 ? -8.803 5.238 -7.388 1.00 74.31 249 SER A CA 1
ATOM 1806 C C . SER A 1 249 ? -8.710 6.642 -6.780 1.00 74.31 249 SER A C 1
ATOM 1808 O O . SER A 1 249 ? -9.340 7.570 -7.290 1.00 74.31 249 SER A O 1
ATOM 1810 N N . PHE A 1 250 ? -7.905 6.809 -5.725 1.00 68.69 250 PHE A N 1
ATOM 1811 C CA . PHE A 1 250 ? -7.682 8.090 -5.052 1.00 68.69 250 PHE A CA 1
ATOM 1812 C C . PHE A 1 250 ? -6.542 8.899 -5.681 1.00 68.69 250 PHE A C 1
ATOM 1814 O O . PHE A 1 250 ? -6.637 10.123 -5.772 1.00 68.69 250 PHE A O 1
ATOM 1821 N N . LYS A 1 251 ? -5.479 8.219 -6.122 1.00 71.31 251 LYS A N 1
ATOM 1822 C CA . LYS A 1 251 ? -4.239 8.798 -6.662 1.00 71.31 251 LYS A CA 1
ATOM 1823 C C . LYS A 1 251 ? -3.836 8.110 -7.979 1.00 71.31 251 LYS A C 1
ATOM 1825 O O . LYS A 1 251 ? -2.807 7.439 -8.025 1.00 71.31 251 LYS A O 1
ATOM 1830 N N . PRO A 1 252 ? -4.647 8.241 -9.047 1.00 79.19 252 PRO A N 1
ATOM 1831 C CA . PRO A 1 252 ? -4.465 7.512 -10.312 1.00 79.19 252 PRO A CA 1
ATOM 1832 C C . PRO A 1 252 ? -3.214 7.910 -11.113 1.00 79.19 252 PRO A C 1
ATOM 1834 O O . PRO A 1 252 ? -2.870 7.261 -12.100 1.00 79.19 252 PRO A O 1
ATOM 1837 N N . ASP A 1 253 ? -2.560 9.003 -10.737 1.00 77.06 253 ASP A N 1
ATOM 1838 C CA . ASP A 1 253 ? -1.308 9.509 -11.296 1.00 77.06 253 ASP A CA 1
ATOM 1839 C C . ASP A 1 253 ? -0.059 8.942 -10.600 1.00 77.06 253 ASP A C 1
ATOM 1841 O O . ASP A 1 253 ? 0.972 8.808 -11.258 1.00 77.06 253 ASP A O 1
ATOM 1845 N N . THR A 1 254 ? -0.160 8.548 -9.324 1.00 74.25 254 THR A N 1
ATOM 1846 C CA . THR A 1 254 ? 0.934 7.922 -8.553 1.00 74.25 254 THR A CA 1
ATOM 1847 C C . THR A 1 254 ? 0.791 6.403 -8.458 1.00 74.25 254 THR A C 1
ATOM 1849 O O . THR A 1 254 ? 1.764 5.679 -8.646 1.00 74.25 254 THR A O 1
ATOM 1852 N N . PHE A 1 255 ? -0.411 5.901 -8.170 1.00 82.06 255 PHE A N 1
ATOM 1853 C CA . PHE A 1 255 ? -0.707 4.474 -8.051 1.00 82.06 255 PHE A CA 1
ATOM 1854 C C . PHE A 1 255 ? -1.517 4.035 -9.259 1.00 82.06 255 PHE A C 1
ATOM 1856 O O . PHE A 1 255 ? -2.677 4.404 -9.422 1.00 82.06 255 PHE A O 1
ATOM 1863 N N . ILE A 1 256 ? -0.906 3.235 -10.118 1.00 89.94 256 ILE A N 1
ATOM 1864 C CA . ILE A 1 256 ? -1.469 2.837 -11.399 1.00 89.94 256 ILE A CA 1
ATOM 1865 C C . ILE A 1 256 ? -1.715 1.334 -11.343 1.00 89.94 256 ILE A C 1
ATOM 1867 O O . ILE A 1 256 ? -0.798 0.537 -11.523 1.00 89.94 256 ILE A O 1
ATOM 1871 N N . TYR A 1 257 ? -2.962 0.952 -11.076 1.00 91.62 257 TYR A N 1
ATOM 1872 C CA . TYR A 1 257 ? -3.386 -0.444 -11.023 1.00 91.62 257 TYR A CA 1
ATOM 1873 C C . TYR A 1 257 ? -4.046 -0.838 -12.351 1.00 91.62 257 TYR A C 1
ATOM 1875 O O . TYR A 1 257 ? -5.162 -0.413 -12.660 1.00 91.62 257 TYR A O 1
ATOM 1883 N N . VAL A 1 258 ? -3.331 -1.615 -13.164 1.00 95.56 258 VAL A N 1
ATOM 1884 C CA . VAL A 1 258 ? -3.753 -2.028 -14.505 1.00 95.56 258 VAL A CA 1
ATOM 1885 C C . VAL A 1 258 ? -4.311 -3.447 -14.457 1.00 95.56 258 VAL A C 1
ATOM 1887 O O . VAL A 1 258 ? -3.559 -4.418 -14.483 1.00 95.56 258 VAL A O 1
ATOM 1890 N N . ASP A 1 259 ? -5.637 -3.555 -14.445 1.00 94.81 259 ASP A N 1
ATOM 1891 C CA . ASP A 1 259 ? -6.383 -4.813 -14.521 1.00 94.81 259 ASP A CA 1
ATOM 1892 C C . ASP A 1 259 ? -7.121 -4.980 -15.862 1.00 94.81 259 ASP A C 1
ATOM 1894 O O . ASP A 1 259 ? -7.078 -4.131 -16.763 1.00 94.81 259 ASP A O 1
ATOM 1898 N N . SER A 1 260 ? -7.852 -6.088 -15.997 1.00 93.81 260 SER A N 1
ATOM 1899 C CA . SER A 1 260 ? -8.691 -6.364 -17.170 1.00 93.81 260 SER A CA 1
ATOM 1900 C C . SER A 1 260 ? -9.769 -5.303 -17.461 1.00 93.81 260 SER A C 1
ATOM 1902 O O . SER A 1 260 ? -10.262 -5.240 -18.591 1.00 93.81 260 SER A O 1
ATOM 1904 N N . ASN A 1 261 ? -10.123 -4.455 -16.490 1.00 93.06 261 ASN A N 1
ATOM 1905 C CA . ASN A 1 261 ? -11.114 -3.386 -16.626 1.00 93.06 261 ASN A CA 1
ATOM 1906 C C . ASN A 1 261 ? -10.483 -2.009 -16.879 1.00 93.06 261 ASN A C 1
ATOM 1908 O O . ASN A 1 261 ? -11.201 -1.048 -17.167 1.00 93.06 261 ASN A O 1
ATOM 1912 N N . TYR A 1 262 ? -9.156 -1.899 -16.799 1.00 93.62 262 TYR A N 1
ATOM 1913 C CA . TYR A 1 262 ? -8.452 -0.631 -16.917 1.00 93.62 262 TYR A CA 1
ATOM 1914 C C . TYR A 1 262 ? -8.615 0.002 -18.304 1.00 93.62 262 TYR A C 1
ATOM 1916 O O . TYR A 1 262 ? -8.762 1.221 -18.425 1.00 93.62 262 TYR A O 1
ATOM 1924 N N . LEU A 1 263 ? -8.654 -0.808 -19.368 1.00 94.31 263 LEU A N 1
ATOM 1925 C CA . LEU A 1 263 ? -8.840 -0.322 -20.736 1.00 94.31 263 LEU A CA 1
ATOM 1926 C C . LEU A 1 263 ? -10.216 0.340 -20.918 1.00 94.31 263 LEU A C 1
ATOM 1928 O O . LEU A 1 263 ? -11.256 -0.306 -20.801 1.00 94.31 263 LEU A O 1
ATOM 1932 N N . GLY A 1 264 ? -10.221 1.624 -21.283 1.00 90.38 264 GLY A N 1
ATOM 1933 C CA . GLY A 1 264 ? -11.448 2.407 -21.445 1.00 90.38 264 GLY A CA 1
ATOM 1934 C C . GLY A 1 264 ? -12.031 2.941 -20.132 1.00 90.38 264 GLY A C 1
ATOM 1935 O O . GLY A 1 264 ? -13.099 3.555 -20.157 1.00 90.38 264 GLY A O 1
ATOM 1936 N N . SER A 1 265 ? -11.343 2.744 -19.003 1.00 92.06 265 SER A N 1
ATOM 1937 C CA . SER A 1 265 ? -11.694 3.376 -17.730 1.00 92.06 265 SER A CA 1
ATOM 1938 C C . SER A 1 265 ? -11.469 4.895 -17.769 1.00 92.06 265 SER A C 1
ATOM 1940 O O . SER A 1 265 ? -10.750 5.431 -18.620 1.00 92.06 265 SER A O 1
ATOM 1942 N N . ALA A 1 266 ? -12.075 5.619 -16.823 1.00 90.06 266 ALA A N 1
ATOM 1943 C CA . ALA A 1 266 ? -11.837 7.055 -16.673 1.00 90.06 266 ALA A CA 1
ATOM 1944 C C . ALA A 1 266 ? -10.373 7.353 -16.302 1.00 90.06 266 ALA A C 1
ATOM 1946 O O . ALA A 1 266 ? -9.806 8.311 -16.824 1.00 90.06 266 ALA A O 1
ATOM 1947 N N . ALA A 1 267 ? -9.763 6.512 -15.457 1.00 86.62 267 ALA A N 1
ATOM 1948 C CA . ALA A 1 267 ? -8.363 6.639 -15.058 1.00 86.62 267 ALA A CA 1
ATOM 1949 C C . ALA A 1 267 ? -7.434 6.514 -16.275 1.00 86.62 267 ALA A C 1
ATOM 1951 O O . ALA A 1 267 ? -6.655 7.419 -16.563 1.00 86.62 267 ALA A O 1
ATOM 1952 N N . GLN A 1 268 ? -7.619 5.461 -17.073 1.00 92.94 268 GLN A N 1
ATOM 1953 C CA . GLN A 1 268 ? -6.874 5.253 -18.312 1.00 92.94 268 GLN A CA 1
ATOM 1954 C C . GLN A 1 268 ? -7.071 6.403 -19.301 1.00 92.94 268 GLN A C 1
ATOM 1956 O O . GLN A 1 268 ? -6.112 7.007 -19.755 1.00 92.94 268 GLN A O 1
ATOM 1961 N N . THR A 1 269 ? -8.312 6.765 -19.621 1.00 91.62 269 THR A N 1
ATOM 1962 C CA . THR A 1 269 ? -8.571 7.793 -20.646 1.00 91.62 269 THR A CA 1
ATOM 1963 C C . THR A 1 269 ? -8.127 9.201 -20.245 1.00 91.62 269 THR A C 1
ATOM 1965 O O . THR A 1 269 ? -7.877 10.024 -21.127 1.00 91.62 269 THR A O 1
ATOM 1968 N N . THR A 1 270 ? -8.033 9.485 -18.944 1.00 90.38 270 THR A N 1
ATOM 1969 C CA . THR A 1 270 ? -7.665 10.809 -18.421 1.00 90.38 270 THR A CA 1
ATOM 1970 C C . THR A 1 270 ? -6.169 10.931 -18.152 1.00 90.38 270 THR A C 1
ATOM 1972 O O . THR A 1 270 ? -5.573 11.929 -18.549 1.00 90.38 270 THR A O 1
ATOM 1975 N N . TYR A 1 271 ? -5.575 9.938 -17.487 1.00 87.44 271 TYR A N 1
ATOM 1976 C CA . TYR A 1 271 ? -4.202 10.013 -16.980 1.00 87.44 271 TYR A CA 1
ATOM 1977 C C . TYR A 1 271 ? -3.216 9.210 -17.835 1.00 87.44 271 TYR A C 1
ATOM 1979 O O . TYR A 1 271 ? -2.107 9.678 -18.070 1.00 87.44 271 TYR A O 1
ATOM 1987 N N . HIS A 1 272 ? -3.639 8.057 -18.368 1.00 92.94 272 HIS A N 1
ATOM 1988 C CA . HIS A 1 272 ? -2.765 7.105 -19.076 1.00 92.94 272 HIS A CA 1
ATOM 1989 C C . HIS A 1 272 ? -3.355 6.679 -20.437 1.00 92.94 272 HIS A C 1
ATOM 1991 O O . HIS A 1 272 ? -3.726 5.512 -20.650 1.00 92.94 272 HIS A O 1
ATOM 1997 N N . PRO A 1 273 ? -3.553 7.641 -21.363 1.00 93.19 273 PRO A N 1
ATOM 1998 C CA . PRO A 1 273 ? -4.293 7.418 -22.603 1.00 93.19 273 PRO A CA 1
ATOM 1999 C C . PRO A 1 273 ? -3.552 6.531 -23.615 1.00 93.19 273 PRO A C 1
ATOM 2001 O O . PRO A 1 273 ? -4.173 6.049 -24.565 1.00 93.19 273 PRO A O 1
ATOM 2004 N N . GLY A 1 274 ? -2.245 6.333 -23.449 1.00 91.31 274 GLY A N 1
ATOM 2005 C CA . GLY A 1 274 ? -1.401 5.495 -24.290 1.00 91.31 274 GLY A CA 1
ATOM 2006 C C . GLY A 1 274 ? -1.554 3.997 -24.029 1.00 91.31 274 GLY A C 1
ATOM 2007 O O . GLY A 1 274 ? -1.257 3.211 -24.930 1.00 91.31 274 GLY A O 1
ATOM 2008 N N . TRP A 1 275 ? -2.061 3.572 -22.867 1.00 93.75 275 TRP A N 1
ATOM 2009 C CA . TRP A 1 275 ? -2.406 2.164 -22.641 1.00 93.75 275 TRP A CA 1
ATOM 2010 C C . TRP A 1 275 ? -3.450 1.667 -23.651 1.00 93.75 275 TRP A C 1
ATOM 2012 O O . TRP A 1 275 ? -4.565 2.181 -23.743 1.00 93.75 275 TRP A O 1
ATOM 2022 N N . ASN A 1 276 ? -3.104 0.613 -24.394 1.00 90.75 276 ASN A N 1
ATOM 2023 C CA . ASN A 1 276 ? -3.935 0.070 -25.475 1.00 90.75 276 ASN A CA 1
ATOM 2024 C C . ASN A 1 276 ? -4.526 -1.324 -25.169 1.00 90.75 276 ASN A C 1
ATOM 2026 O O . ASN A 1 276 ? -5.124 -1.946 -26.051 1.00 90.75 276 ASN A O 1
ATOM 2030 N N . GLY A 1 277 ? -4.336 -1.828 -23.945 1.00 89.69 277 GLY A N 1
ATOM 2031 C CA . GLY A 1 277 ? -4.768 -3.162 -23.521 1.00 89.69 277 GLY A CA 1
ATOM 2032 C C . GLY A 1 277 ? -3.728 -4.270 -23.698 1.00 89.69 277 GLY A C 1
ATOM 2033 O O . GLY A 1 277 ? -3.994 -5.401 -23.307 1.00 89.69 277 GLY A O 1
ATOM 2034 N N . ASN A 1 278 ? -2.577 -3.990 -24.315 1.00 88.88 278 ASN A N 1
ATOM 2035 C CA . ASN A 1 278 ? -1.530 -4.991 -24.528 1.00 88.88 278 ASN A CA 1
ATOM 2036 C C . ASN A 1 278 ? -0.095 -4.477 -24.386 1.00 88.88 278 ASN A C 1
ATOM 2038 O O . ASN A 1 278 ? 0.796 -5.296 -24.214 1.00 88.88 278 ASN A O 1
ATOM 2042 N N . THR A 1 279 ? 0.138 -3.172 -24.494 1.00 91.06 279 THR A N 1
ATOM 2043 C CA . THR A 1 279 ? 1.458 -2.538 -24.458 1.00 91.06 279 THR A CA 1
ATOM 2044 C C . THR A 1 279 ? 1.325 -1.215 -23.720 1.00 91.06 279 THR A C 1
ATOM 2046 O O . THR A 1 279 ? 0.388 -0.450 -23.972 1.00 91.06 279 THR A O 1
ATOM 2049 N N . TRP A 1 280 ? 2.259 -0.941 -22.815 1.00 93.12 280 TRP A N 1
ATOM 2050 C CA . TRP A 1 280 ? 2.318 0.323 -22.093 1.00 93.12 280 TRP A CA 1
ATOM 2051 C C . TRP A 1 280 ? 3.082 1.376 -22.901 1.00 93.12 280 TRP A C 1
ATOM 2053 O O . TRP A 1 280 ? 4.196 1.112 -23.347 1.00 93.12 280 TRP A O 1
ATOM 2063 N N . HIS A 1 281 ? 2.489 2.555 -23.111 1.00 92.94 281 HIS A N 1
ATOM 2064 C CA . HIS A 1 281 ? 3.074 3.619 -23.942 1.00 92.94 281 HIS A CA 1
ATOM 2065 C C . HIS A 1 281 ? 3.316 4.937 -23.198 1.00 92.94 281 HIS A C 1
ATOM 2067 O O . HIS A 1 281 ? 4.038 5.789 -23.719 1.00 92.94 281 HIS A O 1
ATOM 2073 N N . ASP A 1 282 ? 2.717 5.125 -22.024 1.00 92.38 282 ASP A N 1
ATOM 2074 C CA . ASP A 1 282 ? 2.733 6.405 -21.321 1.00 92.38 282 ASP A CA 1
ATOM 2075 C C . ASP A 1 282 ? 3.998 6.571 -20.479 1.00 92.38 282 ASP A C 1
ATOM 2077 O O . ASP A 1 282 ? 4.415 5.655 -19.771 1.00 92.38 282 ASP A O 1
ATOM 2081 N N . ASN A 1 283 ? 4.603 7.757 -20.537 1.00 92.00 283 ASN A N 1
ATOM 2082 C CA . ASN A 1 283 ? 5.645 8.118 -19.582 1.00 92.00 283 ASN A CA 1
ATOM 2083 C C . ASN A 1 283 ? 4.992 8.418 -18.239 1.00 92.00 283 ASN A C 1
ATOM 2085 O O . ASN A 1 283 ? 4.014 9.167 -18.198 1.00 92.00 283 ASN A O 1
ATOM 2089 N N . VAL A 1 284 ? 5.547 7.872 -17.164 1.00 88.94 284 VAL A N 1
ATOM 2090 C CA . VAL A 1 284 ? 5.012 8.056 -15.814 1.00 88.94 284 VAL A CA 1
ATOM 2091 C C . VAL A 1 284 ? 6.136 8.313 -14.822 1.00 88.94 284 VAL A C 1
ATOM 2093 O O . VAL A 1 284 ? 7.241 7.792 -14.967 1.00 88.94 284 VAL A O 1
ATOM 2096 N N . GLY A 1 285 ? 5.846 9.151 -13.835 1.00 81.81 285 GLY A N 1
ATOM 2097 C CA . GLY A 1 285 ? 6.851 9.693 -12.931 1.00 81.81 285 GLY A CA 1
ATOM 2098 C C . GLY A 1 285 ? 7.797 10.706 -13.598 1.00 81.81 285 GLY A C 1
ATOM 2099 O O . GLY A 1 285 ? 7.810 10.867 -14.825 1.00 81.81 285 GLY A O 1
ATOM 2100 N N . SER A 1 286 ? 8.600 11.408 -12.807 1.00 76.94 286 SER A N 1
ATOM 2101 C CA . SER A 1 286 ? 9.650 12.307 -13.297 1.00 76.94 286 SER A CA 1
ATOM 2102 C C . SER A 1 286 ? 10.776 12.476 -12.278 1.00 76.94 286 SER A C 1
ATOM 2104 O O . SER A 1 286 ? 10.571 12.204 -11.109 1.00 76.94 286 SER A O 1
ATOM 2106 N N . PRO A 1 287 ? 11.979 12.928 -12.673 1.00 70.38 287 PRO A N 1
ATOM 2107 C CA . PRO A 1 287 ? 12.979 13.318 -11.682 1.00 70.38 287 PRO A CA 1
ATOM 2108 C C . PRO A 1 287 ? 12.451 14.455 -10.793 1.00 70.38 287 PRO A C 1
ATOM 2110 O O . PRO A 1 287 ? 11.676 15.278 -11.285 1.00 70.38 287 PRO A O 1
ATOM 2113 N N . GLU A 1 288 ? 12.950 14.517 -9.553 1.00 61.31 288 GLU A N 1
ATOM 2114 C CA . GLU A 1 288 ? 12.560 15.477 -8.505 1.00 61.31 288 GLU A CA 1
ATOM 2115 C C . GLU A 1 288 ? 12.262 16.887 -9.049 1.00 61.31 288 GLU A C 1
ATOM 2117 O O . GLU A 1 288 ? 13.103 17.519 -9.708 1.00 61.31 288 GLU A O 1
ATOM 2122 N N . GLY A 1 289 ? 11.053 17.387 -8.768 1.00 53.97 289 GLY A N 1
ATOM 2123 C CA . GLY A 1 289 ? 10.599 18.716 -9.194 1.00 53.97 289 GLY A CA 1
ATOM 2124 C C . GLY A 1 289 ? 10.197 18.796 -10.672 1.00 53.97 289 GLY A C 1
ATOM 2125 O O . GLY A 1 289 ? 10.235 19.876 -11.283 1.00 53.97 289 GLY A O 1
ATOM 2126 N N . GLY A 1 290 ? 9.860 17.651 -11.265 1.00 58.00 290 GLY A N 1
ATOM 2127 C CA . GLY A 1 290 ? 9.354 17.530 -12.623 1.00 58.00 290 GLY A CA 1
ATOM 2128 C C . GLY A 1 290 ? 7.890 17.962 -12.779 1.00 58.00 290 GLY A C 1
ATOM 2129 O O . GLY A 1 290 ? 7.305 18.639 -11.942 1.00 58.00 290 GLY A O 1
ATOM 2130 N N . ALA A 1 291 ? 7.301 17.651 -13.939 1.00 56.28 291 ALA A N 1
ATOM 2131 C CA . ALA A 1 291 ? 5.900 17.977 -14.246 1.00 56.28 291 ALA A CA 1
ATOM 2132 C C . ALA A 1 291 ? 4.928 16.817 -13.952 1.00 56.28 291 ALA A C 1
ATOM 2134 O O . ALA A 1 291 ? 3.728 16.954 -14.197 1.00 56.28 291 ALA A O 1
ATOM 2135 N N . LEU A 1 292 ? 5.459 15.675 -13.515 1.00 56.22 292 LEU A N 1
ATOM 2136 C CA . LEU A 1 292 ? 4.748 14.463 -13.116 1.00 56.22 292 LEU A CA 1
ATOM 2137 C C . LEU A 1 292 ? 5.113 14.176 -11.645 1.00 56.22 292 LEU A C 1
ATOM 2139 O O . LEU A 1 292 ? 6.051 14.796 -11.153 1.00 56.22 292 LEU A O 1
ATOM 2143 N N . PRO A 1 293 ? 4.413 13.264 -10.949 1.00 54.12 293 PRO A N 1
ATOM 2144 C CA . PRO A 1 293 ? 4.843 12.821 -9.620 1.00 54.12 293 PRO A CA 1
ATOM 2145 C C . PRO A 1 293 ? 6.303 12.345 -9.639 1.00 54.12 293 PRO A C 1
ATOM 2147 O O . PRO A 1 293 ? 6.744 11.819 -10.662 1.00 54.12 293 PRO A O 1
ATOM 2150 N N . ASP A 1 294 ? 7.048 12.494 -8.545 1.00 65.19 294 ASP A N 1
ATOM 2151 C CA . ASP A 1 294 ? 8.475 12.146 -8.544 1.00 65.19 294 ASP A CA 1
ATOM 2152 C C . ASP A 1 294 ? 8.688 10.624 -8.723 1.00 65.19 294 ASP A C 1
ATOM 2154 O O . ASP A 1 294 ? 9.481 10.182 -9.559 1.00 65.19 294 ASP A O 1
ATOM 2158 N N . GLN A 1 295 ? 7.894 9.788 -8.045 1.00 74.19 295 GLN A N 1
ATOM 2159 C CA . GLN A 1 295 ? 7.916 8.329 -8.228 1.00 74.19 295 GLN A CA 1
ATOM 2160 C C . GLN A 1 295 ? 6.504 7.743 -8.315 1.00 74.19 295 GLN A C 1
ATOM 2162 O O . GLN A 1 295 ? 5.569 8.223 -7.673 1.00 74.19 295 GLN A O 1
ATOM 2167 N N . VAL A 1 296 ? 6.337 6.683 -9.112 1.00 82.12 296 VAL A N 1
ATOM 2168 C CA . VAL A 1 296 ? 5.039 6.017 -9.317 1.00 82.12 296 VAL A CA 1
ATOM 2169 C C . VAL A 1 296 ? 5.106 4.513 -9.083 1.00 82.12 296 VAL A C 1
ATOM 2171 O O . VAL A 1 296 ? 6.138 3.874 -9.279 1.00 82.12 296 VAL A O 1
ATOM 2174 N N . VAL A 1 297 ? 3.972 3.924 -8.715 1.00 86.88 297 VAL A N 1
ATOM 2175 C CA . VAL A 1 297 ? 3.764 2.475 -8.708 1.00 86.88 297 VAL A CA 1
ATOM 2176 C C . VAL A 1 297 ? 2.940 2.107 -9.935 1.00 86.88 297 VAL A C 1
ATOM 2178 O O . VAL A 1 297 ? 1.755 2.424 -10.005 1.00 86.88 297 VAL A O 1
ATOM 2181 N N . LEU A 1 298 ? 3.549 1.402 -10.885 1.00 92.12 298 LEU A N 1
ATOM 2182 C CA . LEU A 1 298 ? 2.868 0.786 -12.018 1.00 92.12 298 LEU A CA 1
ATOM 2183 C C . LEU A 1 298 ? 2.704 -0.710 -11.764 1.00 92.12 298 LEU A C 1
ATOM 2185 O O . LEU A 1 298 ? 3.654 -1.479 -11.883 1.00 92.12 298 LEU A O 1
ATOM 2189 N N . TYR A 1 299 ? 1.488 -1.118 -11.426 1.00 93.31 299 TYR A N 1
ATOM 2190 C CA . TYR A 1 299 ? 1.136 -2.492 -11.103 1.00 93.31 299 TYR A CA 1
ATOM 2191 C C . TYR A 1 299 ? 0.317 -3.121 -12.233 1.00 93.31 299 TYR A C 1
ATOM 2193 O O . TYR A 1 299 ? -0.760 -2.631 -12.575 1.00 93.31 299 TYR A O 1
ATOM 2201 N N . PHE A 1 300 ? 0.814 -4.222 -12.793 1.00 94.81 300 PHE A N 1
ATOM 2202 C CA . PHE A 1 300 ? 0.105 -5.053 -13.760 1.00 94.81 300 PHE A CA 1
ATOM 2203 C C . PHE A 1 300 ? -0.443 -6.300 -13.070 1.00 94.81 300 PHE A C 1
ATOM 2205 O O . PHE A 1 300 ? 0.313 -7.203 -12.700 1.00 94.81 300 PHE A O 1
ATOM 2212 N N . ASP A 1 301 ? -1.767 -6.334 -12.947 1.00 94.38 301 ASP A N 1
ATOM 2213 C CA . ASP A 1 301 ? -2.512 -7.457 -12.390 1.00 94.38 301 ASP A CA 1
ATOM 2214 C C . ASP A 1 301 ? -2.380 -8.708 -13.275 1.00 94.38 301 ASP A C 1
ATOM 2216 O O . ASP A 1 301 ? -2.207 -8.645 -14.502 1.00 94.38 301 ASP A O 1
ATOM 2220 N N . SER A 1 302 ? -2.494 -9.881 -12.665 1.00 92.38 302 SER A N 1
A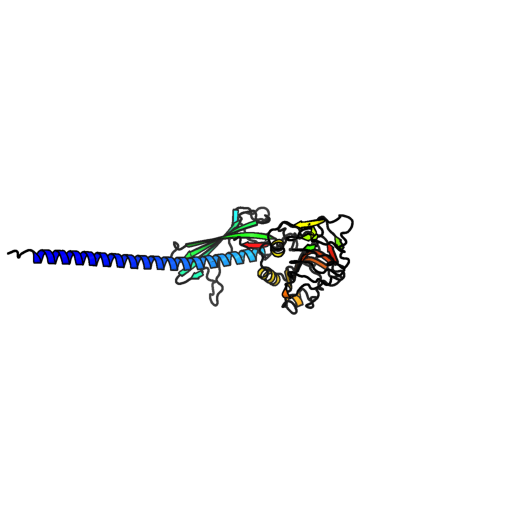TOM 2221 C CA . SER A 1 302 ? -2.351 -11.166 -13.346 1.00 92.38 302 SER A CA 1
ATOM 2222 C C . SER A 1 302 ? -3.348 -11.360 -14.501 1.00 92.38 302 SER A C 1
ATOM 2224 O O . SER A 1 302 ? -3.064 -12.096 -15.453 1.00 92.38 302 SER A O 1
ATOM 2226 N N . SER A 1 303 ? -4.484 -10.651 -14.498 1.00 92.62 303 SER A N 1
ATOM 2227 C CA . SER A 1 303 ? -5.476 -10.652 -15.580 1.00 92.62 303 SER A CA 1
ATOM 2228 C C . SER A 1 303 ? -5.020 -9.962 -16.871 1.00 92.62 303 SER A C 1
ATOM 2230 O O . SER A 1 303 ? -5.558 -10.284 -17.937 1.00 92.62 303 SER A O 1
ATOM 2232 N N . VAL A 1 304 ? -4.030 -9.061 -16.819 1.00 91.50 304 VAL A N 1
ATOM 2233 C CA . VAL A 1 304 ? -3.446 -8.411 -18.013 1.00 91.50 304 VAL A CA 1
ATOM 2234 C C . VAL A 1 304 ? -2.124 -9.039 -18.452 1.00 91.50 304 VAL A C 1
ATOM 2236 O O . VAL A 1 304 ? -1.639 -8.766 -19.555 1.00 91.50 304 VAL A O 1
ATOM 2239 N N . GLY A 1 305 ? -1.575 -9.947 -17.645 1.00 90.38 305 GLY A N 1
ATOM 2240 C CA . GLY A 1 305 ? -0.359 -10.678 -17.964 1.00 90.38 305 GLY A CA 1
ATOM 2241 C C . GLY A 1 305 ? 0.892 -9.813 -17.814 1.00 90.38 305 GLY A C 1
ATOM 2242 O O . GLY A 1 305 ? 1.038 -9.041 -16.874 1.00 90.38 305 GLY A O 1
ATOM 2243 N N . CYS A 1 306 ? 1.803 -9.939 -18.780 1.00 89.69 306 CYS A N 1
ATOM 2244 C CA . CYS A 1 306 ? 3.042 -9.167 -18.836 1.00 89.69 306 CYS A CA 1
ATOM 2245 C C . CYS A 1 306 ? 3.127 -8.327 -20.104 1.00 89.69 306 CYS A C 1
ATOM 2247 O O . CYS A 1 306 ? 3.826 -8.714 -21.054 1.00 89.69 306 CYS A O 1
ATOM 2249 N N . PRO A 1 307 ? 2.382 -7.214 -20.168 1.00 90.94 307 PRO A N 1
ATOM 2250 C CA . PRO A 1 307 ? 2.480 -6.316 -21.302 1.00 90.94 307 PRO A CA 1
ATOM 2251 C C . PRO A 1 307 ? 3.909 -5.765 -21.426 1.00 90.94 307 PRO A C 1
ATOM 2253 O O . PRO A 1 307 ? 4.521 -5.402 -20.425 1.00 90.94 307 PRO A O 1
ATOM 2256 N N . PRO A 1 308 ? 4.477 -5.684 -22.639 1.00 89.50 308 PRO A N 1
ATOM 2257 C CA . PRO A 1 308 ? 5.717 -4.956 -22.842 1.00 89.50 308 PRO A CA 1
ATOM 2258 C C . PRO A 1 308 ? 5.526 -3.455 -22.601 1.00 89.50 308 PRO A C 1
ATOM 2260 O O . PRO A 1 308 ? 4.462 -2.888 -22.866 1.00 89.50 308 PRO A O 1
ATOM 2263 N N . ILE A 1 309 ? 6.608 -2.803 -22.189 1.00 89.75 309 ILE A N 1
ATOM 2264 C CA . ILE A 1 309 ? 6.747 -1.350 -22.249 1.00 89.75 309 ILE A CA 1
ATOM 2265 C C . ILE A 1 309 ? 7.233 -0.983 -23.653 1.00 89.75 309 ILE A C 1
ATOM 2267 O O . ILE A 1 309 ? 8.101 -1.646 -24.218 1.00 89.75 309 ILE A O 1
ATOM 2271 N N . ASN A 1 310 ? 6.630 0.031 -24.260 1.00 88.50 310 ASN A N 1
ATOM 2272 C CA . ASN A 1 310 ? 6.988 0.478 -25.595 1.00 88.50 310 ASN A CA 1
ATOM 2273 C C . ASN A 1 310 ? 8.361 1.174 -25.613 1.00 88.50 310 ASN A C 1
ATOM 2275 O O . ASN A 1 310 ? 8.789 1.791 -24.639 1.00 88.50 310 ASN A O 1
ATOM 2279 N N . GLY A 1 311 ? 9.032 1.137 -26.766 1.00 82.81 311 GLY A N 1
ATOM 2280 C CA . GLY A 1 311 ? 10.295 1.850 -26.947 1.00 82.81 311 GLY A CA 1
ATOM 2281 C C . GLY A 1 311 ? 10.147 3.357 -26.721 1.00 82.81 311 GLY A C 1
ATOM 2282 O O . GLY A 1 311 ? 9.153 3.953 -27.144 1.00 82.81 311 GLY A O 1
ATOM 2283 N N . SER A 1 312 ? 11.157 3.967 -26.088 1.00 83.38 312 SER A N 1
ATOM 2284 C CA . SER A 1 312 ? 11.183 5.389 -25.697 1.00 83.38 312 SER A CA 1
ATOM 2285 C C . SER A 1 312 ? 10.197 5.800 -24.597 1.00 83.38 312 SER A C 1
ATOM 2287 O O . SER A 1 312 ? 10.114 6.991 -24.297 1.00 83.38 312 SER A O 1
ATOM 2289 N N . THR A 1 313 ? 9.474 4.853 -23.995 1.00 91.44 313 THR A N 1
ATOM 2290 C CA . THR A 1 313 ? 8.700 5.112 -22.779 1.00 91.44 313 THR A CA 1
ATOM 2291 C C . THR A 1 313 ? 9.638 5.153 -21.572 1.00 91.44 313 THR A C 1
ATOM 2293 O O . THR A 1 313 ? 10.507 4.290 -21.444 1.00 91.44 313 THR A O 1
ATOM 2296 N N . ILE A 1 314 ? 9.474 6.163 -20.716 1.00 91.25 314 ILE A N 1
ATOM 2297 C CA . ILE A 1 314 ? 10.283 6.392 -19.514 1.00 91.25 314 ILE A CA 1
ATOM 2298 C C . ILE A 1 314 ? 9.389 6.286 -18.281 1.00 91.25 314 ILE A C 1
ATOM 2300 O O . ILE A 1 314 ? 8.339 6.929 -18.224 1.00 91.25 314 ILE A O 1
ATOM 2304 N N . ILE A 1 315 ? 9.822 5.492 -17.309 1.00 90.50 315 ILE A N 1
ATOM 2305 C CA . ILE A 1 315 ? 9.130 5.276 -16.039 1.00 90.50 315 ILE A CA 1
ATOM 2306 C C . ILE A 1 315 ? 10.079 5.621 -14.893 1.00 90.50 315 ILE A C 1
ATOM 2308 O O . ILE A 1 315 ? 11.193 5.106 -14.871 1.00 90.50 315 ILE A O 1
ATOM 2312 N N . TYR A 1 316 ? 9.641 6.456 -13.952 1.00 86.94 316 TYR A N 1
ATOM 2313 C CA . TYR A 1 316 ? 10.335 6.709 -12.684 1.00 86.94 316 TYR A CA 1
ATOM 2314 C C . TYR A 1 316 ? 9.540 6.073 -11.542 1.00 86.94 316 TYR A C 1
ATOM 2316 O O . TYR A 1 316 ? 8.465 6.561 -11.199 1.00 86.94 316 TYR A O 1
ATOM 2324 N N . GLY A 1 317 ? 10.029 4.968 -10.981 1.00 83.69 317 GLY A N 1
ATOM 2325 C CA . GLY A 1 317 ? 9.382 4.281 -9.865 1.00 83.69 317 GLY A CA 1
ATOM 2326 C C . GLY A 1 317 ? 9.412 2.754 -9.952 1.00 83.69 317 GLY A C 1
ATOM 2327 O O . GLY A 1 317 ? 10.327 2.156 -10.519 1.00 83.69 317 GLY A O 1
ATOM 2328 N N . LEU A 1 318 ? 8.394 2.120 -9.369 1.00 86.12 318 LEU A N 1
ATOM 2329 C CA . LEU A 1 318 ? 8.241 0.668 -9.294 1.00 86.12 318 LEU A CA 1
ATOM 2330 C C . LEU A 1 318 ? 7.345 0.155 -10.426 1.00 86.12 318 LEU A C 1
ATOM 2332 O O . LEU A 1 318 ? 6.174 0.520 -10.501 1.00 86.12 318 LEU A O 1
ATOM 2336 N N . VAL A 1 319 ? 7.857 -0.760 -11.251 1.00 91.50 319 VAL A N 1
ATOM 2337 C CA . VAL A 1 319 ? 7.050 -1.550 -12.194 1.00 91.50 319 VAL A CA 1
ATOM 2338 C C . VAL A 1 319 ? 6.884 -2.955 -11.638 1.00 91.50 319 VAL A C 1
ATOM 2340 O O . VAL A 1 319 ? 7.867 -3.672 -11.492 1.00 91.50 319 VAL A O 1
ATOM 2343 N N . TYR A 1 320 ? 5.656 -3.370 -11.356 1.00 91.56 320 TYR A N 1
ATOM 2344 C CA . TYR A 1 320 ? 5.351 -4.661 -10.751 1.00 91.56 320 TYR A CA 1
ATOM 2345 C C . TYR A 1 320 ? 4.471 -5.513 -11.669 1.00 91.56 320 TYR A C 1
ATOM 2347 O O . TYR A 1 320 ? 3.440 -5.045 -12.147 1.00 91.56 320 TYR A O 1
ATOM 2355 N N . TYR A 1 321 ? 4.848 -6.775 -11.878 1.00 93.19 321 TYR A N 1
ATOM 2356 C CA . TYR A 1 321 ? 4.040 -7.769 -12.586 1.00 93.19 321 TYR A CA 1
ATOM 2357 C C . TYR A 1 321 ? 3.656 -8.911 -11.643 1.00 93.19 321 TYR A C 1
ATOM 2359 O O . TYR A 1 321 ? 4.524 -9.668 -11.220 1.00 93.19 321 TYR A O 1
ATOM 2367 N N . GLU A 1 322 ? 2.358 -9.092 -11.401 1.00 92.06 322 GLU A N 1
ATOM 2368 C CA . GLU A 1 322 ? 1.806 -10.176 -10.562 1.00 92.06 322 GLU A CA 1
ATOM 2369 C C . GLU A 1 322 ? 1.827 -11.549 -11.272 1.00 92.06 322 GLU A C 1
ATOM 2371 O O . GLU A 1 322 ? 1.680 -12.625 -10.691 1.00 92.06 322 GLU A O 1
ATOM 2376 N N . THR A 1 323 ? 2.007 -11.558 -12.594 1.00 90.56 323 THR A N 1
ATOM 2377 C CA . THR A 1 323 ? 1.987 -12.808 -13.364 1.00 90.56 323 THR A CA 1
ATOM 2378 C C . THR A 1 323 ? 3.230 -13.664 -13.087 1.00 90.56 323 THR A C 1
ATOM 2380 O O . THR A 1 323 ? 4.268 -13.464 -13.712 1.00 90.56 323 THR A O 1
ATOM 2383 N N . THR A 1 324 ? 3.060 -14.719 -12.280 1.00 85.81 324 THR A N 1
ATOM 2384 C CA . THR A 1 324 ? 4.091 -15.707 -11.858 1.00 85.81 324 THR A CA 1
ATOM 2385 C C . THR A 1 324 ? 4.959 -16.353 -12.948 1.00 85.81 324 THR A C 1
ATOM 2387 O O . THR A 1 324 ? 5.975 -16.976 -12.655 1.00 85.81 324 THR A O 1
ATOM 2390 N N . ASN A 1 325 ? 4.538 -16.313 -14.213 1.00 80.62 325 ASN A N 1
ATOM 2391 C CA . ASN A 1 325 ? 5.247 -16.938 -15.334 1.00 80.62 325 ASN A CA 1
ATOM 2392 C C . ASN A 1 325 ? 5.343 -15.972 -16.503 1.00 80.62 325 ASN A C 1
ATOM 2394 O O . ASN A 1 325 ? 4.859 -16.244 -17.603 1.00 80.62 325 ASN A O 1
ATOM 2398 N N . CYS A 1 326 ? 5.945 -14.826 -16.234 1.00 78.56 326 CYS A N 1
ATOM 2399 C CA . CYS A 1 326 ? 5.931 -13.683 -17.115 1.00 78.56 326 CYS A CA 1
ATOM 2400 C C . CYS A 1 326 ? 6.686 -13.937 -18.436 1.00 78.56 326 CYS A C 1
ATOM 2402 O O . CYS A 1 326 ? 7.920 -14.019 -18.440 1.00 78.56 326 CYS A O 1
ATOM 2404 N N . PRO A 1 327 ? 6.003 -14.040 -19.597 1.00 74.81 327 PRO A N 1
ATOM 2405 C CA . PRO A 1 327 ? 6.672 -14.171 -20.878 1.00 74.81 327 PRO A CA 1
ATOM 2406 C C . PRO A 1 327 ? 6.880 -12.774 -21.472 1.00 74.81 327 PRO A C 1
ATOM 2408 O O . PRO A 1 327 ? 6.291 -12.468 -22.508 1.00 74.81 327 PRO A O 1
ATOM 2411 N N . SER A 1 328 ? 7.675 -11.918 -20.820 1.00 73.06 328 SER A N 1
ATOM 2412 C CA . SER A 1 328 ? 7.869 -10.530 -21.261 1.00 73.06 328 SER A CA 1
ATOM 2413 C C . SER A 1 328 ? 8.495 -10.512 -22.663 1.00 73.06 328 SER A C 1
ATOM 2415 O O . SER A 1 328 ? 9.649 -10.924 -22.829 1.00 73.06 328 SER A O 1
ATOM 2417 N N . PRO A 1 329 ? 7.766 -10.060 -23.710 1.00 65.06 329 PRO A N 1
ATOM 2418 C CA . PRO A 1 329 ? 8.260 -10.070 -25.080 1.00 65.06 329 PRO A CA 1
ATOM 2419 C C . PRO A 1 329 ? 9.346 -8.994 -25.339 1.00 65.06 329 PRO A C 1
ATOM 2421 O O . PRO A 1 329 ? 9.753 -8.807 -26.491 1.00 65.06 329 PRO A O 1
ATOM 2424 N N . GLY A 1 330 ? 9.848 -8.345 -24.277 1.00 63.94 330 GLY A N 1
ATOM 2425 C CA . GLY A 1 330 ? 10.886 -7.319 -24.290 1.00 63.94 330 GLY A CA 1
ATOM 2426 C C . GLY A 1 330 ? 10.351 -5.912 -24.570 1.00 63.94 330 GLY A C 1
ATOM 2427 O O . GLY A 1 330 ? 9.270 -5.759 -25.132 1.00 63.94 330 GLY A O 1
ATOM 2428 N N . TRP A 1 331 ? 11.109 -4.880 -24.174 1.00 77.44 331 TRP A N 1
ATOM 2429 C CA . TRP A 1 331 ? 10.617 -3.493 -24.101 1.00 77.44 331 TRP A CA 1
ATOM 2430 C C . TRP A 1 331 ? 11.124 -2.530 -25.184 1.00 77.44 331 TRP A C 1
ATOM 2432 O O . TRP A 1 331 ? 10.924 -1.325 -25.095 1.00 77.44 331 TRP A O 1
ATOM 2442 N N . GLY A 1 332 ? 11.777 -3.029 -26.237 1.00 69.50 332 GLY A N 1
ATOM 2443 C CA . GLY A 1 332 ? 12.098 -2.239 -27.436 1.00 69.50 332 GLY A CA 1
ATOM 2444 C C . GLY A 1 332 ? 12.808 -0.889 -27.208 1.00 69.50 332 GLY A C 1
ATOM 2445 O O . GLY A 1 332 ? 12.649 0.003 -28.037 1.00 69.50 332 GLY A O 1
ATOM 2446 N N . GLY A 1 333 ? 13.566 -0.730 -26.120 1.00 79.44 333 GLY A N 1
ATOM 2447 C CA . GLY A 1 333 ? 14.213 0.516 -25.693 1.00 79.44 333 GLY A CA 1
ATOM 2448 C C . GLY A 1 333 ? 13.403 1.349 -24.691 1.00 79.44 333 GLY A C 1
ATOM 2449 O O . GLY A 1 333 ? 13.530 2.571 -24.689 1.00 79.44 333 GLY A O 1
ATOM 2450 N N . GLY A 1 334 ? 12.508 0.730 -23.920 1.00 88.06 334 GLY A N 1
ATOM 2451 C CA . GLY A 1 334 ? 11.894 1.343 -22.740 1.00 88.06 334 GLY A CA 1
ATOM 2452 C C . GLY A 1 334 ? 12.914 1.518 -21.612 1.00 88.06 334 GLY A C 1
ATOM 2453 O O . GLY A 1 334 ? 13.835 0.705 -21.483 1.00 88.06 334 GLY A O 1
ATOM 2454 N N . ILE A 1 335 ? 12.747 2.579 -20.825 1.00 90.62 335 ILE A N 1
ATOM 2455 C CA . ILE A 1 335 ? 13.670 2.986 -19.761 1.00 90.62 335 ILE A CA 1
ATOM 2456 C C . ILE A 1 335 ? 12.907 3.019 -18.437 1.00 90.62 335 ILE A C 1
ATOM 2458 O O . ILE A 1 335 ? 11.868 3.673 -18.341 1.00 90.62 335 ILE A O 1
ATOM 2462 N N . VAL A 1 336 ? 13.427 2.340 -17.420 1.00 89.88 336 VAL A N 1
ATOM 2463 C CA . VAL A 1 336 ? 12.901 2.392 -16.051 1.00 89.88 336 VAL A CA 1
ATOM 2464 C C . VAL A 1 336 ? 13.996 2.913 -15.131 1.00 89.88 336 VAL A C 1
ATOM 2466 O O . VAL A 1 336 ? 15.083 2.348 -15.095 1.00 89.88 336 VAL A O 1
ATOM 2469 N N . TYR A 1 337 ? 13.702 3.984 -14.402 1.00 87.25 337 TYR A N 1
ATOM 2470 C CA . TYR A 1 337 ? 14.487 4.482 -13.279 1.00 87.25 337 TYR A CA 1
ATOM 2471 C C . TYR A 1 337 ? 13.802 4.020 -11.992 1.00 87.25 337 TYR A C 1
ATOM 2473 O O . TYR A 1 337 ? 12.745 4.540 -11.644 1.00 87.25 337 TYR A O 1
ATOM 2481 N N . GLY A 1 338 ? 14.367 3.020 -11.323 1.00 84.31 338 GLY A N 1
ATOM 2482 C CA . GLY A 1 338 ? 13.791 2.376 -10.145 1.00 84.31 338 GLY A CA 1
ATOM 2483 C C . GLY A 1 338 ? 13.811 0.858 -10.269 1.00 84.31 338 GLY A C 1
ATOM 2484 O O . GLY A 1 338 ? 14.673 0.284 -10.936 1.00 84.31 338 GLY A O 1
ATOM 2485 N N . THR A 1 339 ? 12.844 0.195 -9.643 1.00 85.38 339 THR A N 1
ATOM 2486 C CA . THR A 1 339 ? 12.780 -1.269 -9.579 1.00 85.38 339 THR A CA 1
ATOM 2487 C C . THR A 1 339 ? 11.763 -1.823 -10.575 1.00 85.38 339 THR A C 1
ATOM 2489 O O . THR A 1 339 ? 10.612 -1.394 -10.622 1.00 85.38 339 THR A O 1
ATOM 2492 N N . THR A 1 340 ? 12.152 -2.851 -11.328 1.00 90.00 340 THR A N 1
ATOM 2493 C CA . THR A 1 340 ? 11.212 -3.742 -12.020 1.00 90.00 340 THR A CA 1
ATOM 2494 C C . THR A 1 340 ? 11.107 -5.060 -11.266 1.00 90.00 340 THR A C 1
ATOM 2496 O O . THR A 1 340 ? 12.095 -5.777 -11.142 1.00 90.00 340 THR A O 1
ATOM 2499 N N . ALA A 1 341 ? 9.907 -5.399 -10.811 1.00 88.88 341 ALA A N 1
ATOM 2500 C CA . ALA A 1 341 ? 9.603 -6.570 -10.008 1.00 88.88 341 ALA A CA 1
ATOM 2501 C C . ALA A 1 341 ? 8.709 -7.565 -10.761 1.00 88.88 341 ALA A C 1
ATOM 2503 O O . ALA A 1 341 ? 7.667 -7.194 -11.305 1.00 88.88 341 ALA A O 1
ATOM 2504 N N . PHE A 1 342 ? 9.097 -8.839 -10.751 1.00 91.06 342 PHE A N 1
ATOM 2505 C CA . PHE A 1 342 ? 8.296 -9.943 -11.277 1.00 91.06 342 PHE A CA 1
ATOM 2506 C C . PHE A 1 342 ? 7.946 -10.927 -10.162 1.00 91.06 342 PHE A C 1
ATOM 2508 O O . PHE A 1 342 ? 8.836 -11.461 -9.497 1.00 91.06 342 PHE A O 1
ATOM 2515 N N . GLU A 1 343 ? 6.654 -11.188 -9.990 1.00 88.69 343 GLU A N 1
ATOM 2516 C CA . GLU A 1 343 ? 6.151 -12.322 -9.217 1.00 88.69 343 GLU A CA 1
ATOM 2517 C C . GLU A 1 343 ? 6.542 -13.630 -9.925 1.00 88.69 343 GLU A C 1
ATOM 2519 O O . GLU A 1 343 ? 6.467 -13.735 -11.153 1.00 88.69 343 GLU A O 1
ATOM 2524 N N . GLY A 1 344 ? 7.005 -14.622 -9.163 1.00 88.06 344 GLY A N 1
ATOM 2525 C CA . GLY A 1 344 ? 7.536 -15.891 -9.678 1.00 88.06 344 GLY A CA 1
ATOM 2526 C C . GLY A 1 344 ? 8.784 -15.801 -10.581 1.00 88.06 344 GLY A C 1
ATOM 2527 O O . GLY A 1 344 ? 9.752 -15.094 -10.284 1.00 88.06 344 GLY A O 1
ATOM 2528 N N . ASP A 1 345 ? 8.776 -16.583 -11.672 1.00 88.00 345 ASP A N 1
ATOM 2529 C CA . ASP A 1 345 ? 9.904 -16.778 -12.595 1.00 88.00 345 ASP A CA 1
ATOM 2530 C C . ASP A 1 345 ? 9.862 -15.814 -13.797 1.00 88.00 345 ASP A C 1
ATOM 2532 O O . ASP A 1 345 ? 8.869 -15.730 -14.539 1.00 88.00 345 ASP A O 1
ATOM 2536 N N . LEU A 1 346 ? 11.007 -15.196 -14.112 1.00 89.00 346 LEU A N 1
ATOM 2537 C CA . LEU A 1 346 ? 11.179 -14.424 -15.346 1.00 89.00 346 LEU A CA 1
ATOM 2538 C C . LEU A 1 346 ? 11.577 -15.342 -16.509 1.00 89.00 346 LEU A C 1
ATOM 2540 O O . LEU A 1 346 ? 12.745 -15.475 -16.866 1.00 89.00 346 LEU A O 1
ATOM 2544 N N . ASN A 1 347 ? 10.5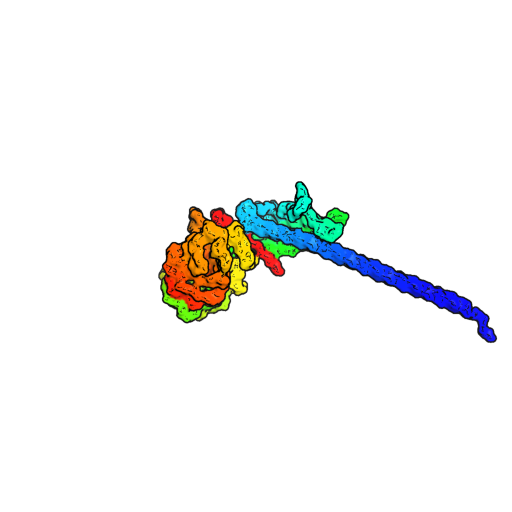86 -15.968 -17.140 1.00 86.94 347 ASN A N 1
ATOM 2545 C CA . ASN A 1 347 ? 10.805 -16.979 -18.183 1.00 86.94 347 ASN A CA 1
ATOM 2546 C C . ASN A 1 347 ? 11.242 -16.423 -19.546 1.00 86.94 347 ASN A C 1
ATOM 2548 O O . ASN A 1 347 ? 11.701 -17.182 -20.406 1.00 86.94 347 ASN A O 1
ATOM 2552 N N . LYS A 1 348 ? 11.052 -15.124 -19.794 1.00 85.50 348 LYS A N 1
ATOM 2553 C CA . LYS A 1 348 ? 11.431 -14.502 -21.064 1.00 85.50 348 LYS A CA 1
ATOM 2554 C C . LYS A 1 348 ? 11.704 -13.010 -20.914 1.00 85.50 348 LYS A C 1
ATOM 2556 O O . LYS A 1 348 ? 10.881 -12.297 -20.355 1.00 85.50 348 LYS A O 1
ATOM 2561 N N . PHE A 1 349 ? 12.811 -12.554 -21.499 1.00 84.81 349 PHE A N 1
ATOM 2562 C CA . PHE A 1 349 ? 13.153 -11.141 -21.666 1.00 84.81 349 PHE A CA 1
ATOM 2563 C C . PHE A 1 349 ? 13.945 -10.947 -22.976 1.00 84.81 349 PHE A C 1
ATOM 2565 O O . PHE A 1 349 ? 15.151 -11.195 -23.050 1.00 84.81 349 PHE A O 1
ATOM 2572 N N . ASN A 1 350 ? 13.262 -10.604 -24.075 1.00 74.56 350 ASN A N 1
ATOM 2573 C CA . ASN A 1 350 ? 13.806 -10.753 -25.442 1.00 74.56 350 ASN A CA 1
ATOM 2574 C C . ASN A 1 350 ? 14.001 -9.459 -26.253 1.00 74.56 350 ASN A C 1
ATOM 2576 O O . ASN A 1 350 ? 14.161 -9.543 -27.471 1.00 74.56 350 ASN A O 1
ATOM 2580 N N . ALA A 1 351 ? 13.993 -8.280 -25.632 1.00 73.56 351 ALA A N 1
ATOM 2581 C CA . ALA A 1 351 ? 14.341 -7.028 -26.311 1.00 73.56 351 ALA A CA 1
ATOM 2582 C C . ALA A 1 351 ? 15.108 -6.090 -25.378 1.00 73.56 351 ALA A C 1
ATOM 2584 O O . ALA A 1 351 ? 15.209 -6.346 -24.181 1.00 73.56 351 ALA A O 1
ATOM 2585 N N . ASN A 1 352 ? 15.655 -5.025 -25.956 1.00 82.12 352 ASN A N 1
ATOM 2586 C CA . ASN A 1 352 ? 16.483 -4.063 -25.243 1.00 82.12 352 ASN A CA 1
ATOM 2587 C C . ASN A 1 352 ? 15.597 -3.266 -24.284 1.00 82.12 352 ASN A C 1
ATOM 2589 O O . ASN A 1 352 ? 14.503 -2.842 -24.657 1.00 82.12 352 ASN A O 1
ATOM 2593 N N . ALA A 1 353 ? 16.060 -3.104 -23.061 1.00 86.88 353 ALA A N 1
ATOM 2594 C CA . ALA A 1 353 ? 15.474 -2.267 -22.029 1.00 86.88 353 ALA A CA 1
ATOM 2595 C C . ALA A 1 353 ? 16.642 -1.648 -21.273 1.00 86.88 353 ALA A C 1
ATOM 2597 O O . ALA A 1 353 ? 17.695 -2.279 -21.195 1.00 86.88 353 ALA A O 1
ATOM 2598 N N . GLU A 1 354 ? 16.451 -0.457 -20.729 1.00 89.06 354 GLU A N 1
ATOM 2599 C CA . GLU A 1 354 ? 17.424 0.151 -19.830 1.00 89.06 354 GLU A CA 1
ATOM 2600 C C . GLU A 1 354 ? 16.813 0.221 -18.434 1.00 89.06 354 GLU A C 1
ATOM 2602 O O . GLU A 1 354 ? 15.776 0.857 -18.241 1.00 89.06 354 GLU A O 1
ATOM 2607 N N . LEU A 1 355 ? 17.439 -0.452 -17.472 1.00 88.50 355 LEU A N 1
ATOM 2608 C CA . LEU A 1 355 ? 17.043 -0.407 -16.068 1.00 88.50 355 LEU A CA 1
ATOM 2609 C C . LEU A 1 355 ? 18.103 0.377 -15.303 1.00 88.50 355 LEU A C 1
ATOM 2611 O O . LEU A 1 355 ? 19.268 -0.016 -15.281 1.00 88.50 355 LEU A O 1
ATOM 2615 N N . HIS A 1 356 ? 17.705 1.490 -14.706 1.00 85.94 356 HIS A N 1
ATOM 2616 C CA . HIS A 1 356 ? 18.572 2.387 -13.957 1.00 85.94 356 HIS A CA 1
ATOM 2617 C C . HIS A 1 356 ? 18.190 2.348 -12.488 1.00 85.94 356 HIS A C 1
ATOM 2619 O O . HIS A 1 356 ? 17.027 2.518 -12.137 1.00 85.94 356 HIS A O 1
ATOM 2625 N N . ASP A 1 357 ? 19.187 2.159 -11.643 1.00 77.00 357 ASP A N 1
ATOM 2626 C CA . ASP A 1 357 ? 19.050 2.198 -10.195 1.00 77.00 357 ASP A CA 1
ATOM 2627 C C . ASP A 1 357 ? 18.653 3.600 -9.724 1.00 77.00 357 ASP A C 1
ATOM 2629 O O . ASP A 1 357 ? 19.326 4.593 -10.022 1.00 77.00 357 ASP A O 1
ATOM 2633 N N . LEU A 1 358 ? 17.528 3.664 -9.022 1.00 75.25 358 LEU A N 1
ATOM 2634 C CA . LEU A 1 358 ? 16.990 4.854 -8.386 1.00 75.25 358 LEU A CA 1
ATOM 2635 C C . LEU A 1 358 ? 16.366 4.399 -7.073 1.00 75.25 358 LEU A C 1
ATOM 2637 O O . LEU A 1 358 ? 15.448 3.578 -7.088 1.00 75.25 358 LEU A O 1
ATOM 2641 N N . THR A 1 359 ? 16.859 4.948 -5.966 1.00 67.06 359 THR A N 1
ATOM 2642 C CA . THR A 1 359 ? 16.296 4.687 -4.644 1.00 67.06 359 THR A CA 1
ATOM 2643 C C . THR A 1 359 ? 14.831 5.113 -4.615 1.00 67.06 359 THR A C 1
ATOM 2645 O O . THR A 1 359 ? 14.492 6.234 -4.997 1.00 67.06 359 THR A O 1
ATOM 2648 N N . LEU A 1 360 ? 13.964 4.195 -4.190 1.00 61.78 360 LEU A N 1
ATOM 2649 C CA . LEU A 1 360 ? 12.520 4.411 -4.128 1.00 61.78 360 LEU A CA 1
ATOM 2650 C C . LEU A 1 360 ? 12.109 4.909 -2.735 1.00 61.78 360 LEU A C 1
ATOM 2652 O O . LEU A 1 360 ? 11.545 4.159 -1.944 1.00 61.78 360 LEU A O 1
ATOM 2656 N N . ASP A 1 361 ? 12.462 6.142 -2.382 1.00 50.41 361 ASP A N 1
ATOM 2657 C CA . ASP A 1 361 ? 12.226 6.730 -1.056 1.00 50.41 361 ASP A CA 1
ATOM 2658 C C . ASP A 1 361 ? 11.138 7.817 -1.017 1.00 50.41 361 ASP A C 1
ATOM 2660 O O . ASP A 1 361 ? 10.632 8.129 0.067 1.00 50.41 361 ASP A O 1
ATOM 2664 N N . ASP A 1 362 ? 10.716 8.343 -2.168 1.00 49.50 362 ASP A N 1
ATOM 2665 C CA . ASP A 1 362 ? 9.763 9.449 -2.250 1.00 49.50 362 ASP A CA 1
ATOM 2666 C C . ASP A 1 362 ? 8.696 9.216 -3.326 1.00 49.50 362 ASP A C 1
ATOM 2668 O O . ASP A 1 362 ? 8.862 9.552 -4.495 1.00 49.50 362 ASP A O 1
ATOM 2672 N N . PHE A 1 363 ? 7.559 8.640 -2.926 1.00 49.56 363 PHE A N 1
ATOM 2673 C CA . PHE A 1 363 ? 6.373 8.581 -3.785 1.00 49.56 363 PHE A CA 1
ATOM 2674 C C . PHE A 1 363 ? 5.546 9.878 -3.740 1.00 49.56 363 PHE A C 1
ATOM 2676 O O . PHE A 1 363 ? 4.412 9.849 -4.195 1.00 49.56 363 PHE A O 1
ATOM 2683 N N . GLY A 1 364 ? 6.046 10.990 -3.192 1.00 37.69 364 GLY A N 1
ATOM 2684 C CA . GLY A 1 364 ? 5.349 12.275 -3.070 1.00 37.69 364 GLY A CA 1
ATOM 2685 C C . GLY A 1 364 ? 5.819 13.352 -4.056 1.00 37.69 364 GLY A C 1
ATOM 2686 O O . GLY A 1 364 ? 6.581 13.088 -4.976 1.00 37.69 364 GLY A O 1
ATOM 2687 N N . ASP A 1 365 ? 5.304 14.570 -3.876 1.00 35.81 365 ASP A N 1
ATOM 2688 C CA . ASP A 1 365 ? 5.850 15.804 -4.461 1.00 35.81 365 ASP A CA 1
ATOM 2689 C C . ASP A 1 365 ? 6.522 16.542 -3.293 1.00 35.81 365 ASP A C 1
ATOM 2691 O O . ASP A 1 365 ? 5.823 16.991 -2.383 1.00 35.81 365 ASP A O 1
ATOM 2695 N N . THR A 1 366 ? 7.849 16.683 -3.306 1.00 38.91 366 THR A N 1
ATOM 2696 C CA . THR A 1 366 ? 8.648 17.455 -2.327 1.00 38.91 366 THR A CA 1
ATOM 2697 C C . THR A 1 366 ? 8.380 17.151 -0.835 1.00 38.91 366 THR A C 1
ATOM 2699 O O . THR A 1 366 ? 7.508 17.750 -0.215 1.00 38.91 366 THR A O 1
ATOM 2702 N N . GLU A 1 367 ? 9.235 16.317 -0.233 1.00 37.75 367 GLU A N 1
ATOM 2703 C CA . GLU A 1 367 ? 9.402 16.080 1.222 1.00 37.75 367 GLU A CA 1
ATOM 2704 C C . GLU A 1 367 ? 8.356 15.199 1.952 1.00 37.75 367 GLU A C 1
ATOM 2706 O O . GLU A 1 367 ? 8.615 14.832 3.100 1.00 37.75 367 GLU A O 1
ATOM 2711 N N . ASP A 1 368 ? 7.254 14.768 1.322 1.00 41.69 368 ASP A N 1
ATOM 2712 C CA . ASP A 1 368 ? 6.214 13.947 1.976 1.00 41.69 368 ASP A CA 1
ATOM 2713 C C . ASP A 1 368 ? 5.965 12.584 1.279 1.00 41.69 368 ASP A C 1
ATOM 2715 O O . ASP A 1 368 ? 5.155 12.469 0.356 1.00 41.69 368 ASP A O 1
ATOM 2719 N N . SER A 1 369 ? 6.588 11.503 1.771 1.00 42.81 369 SER A N 1
ATOM 2720 C CA . SER A 1 369 ? 6.315 10.132 1.299 1.00 42.81 369 SER A CA 1
ATOM 2721 C C . SER A 1 369 ? 4.927 9.635 1.760 1.00 42.81 369 SER A C 1
ATOM 2723 O O . SER A 1 369 ? 4.613 9.688 2.952 1.00 42.81 369 SER A O 1
ATOM 2725 N N . TYR A 1 370 ? 4.110 9.065 0.860 1.00 44.00 370 TYR A N 1
ATOM 2726 C CA . TYR A 1 370 ? 2.831 8.414 1.215 1.00 44.00 370 TYR A CA 1
ATOM 2727 C C . TYR A 1 370 ? 3.025 7.308 2.262 1.00 44.00 370 TYR A C 1
ATOM 2729 O O . TYR A 1 370 ? 3.949 6.515 2.114 1.00 44.00 370 TYR A O 1
ATOM 2737 N N . ARG A 1 371 ? 2.148 7.183 3.275 1.00 47.19 371 ARG A N 1
ATOM 2738 C CA . ARG A 1 371 ? 2.268 6.163 4.340 1.00 47.19 371 ARG A CA 1
ATOM 2739 C C . ARG A 1 371 ? 1.112 5.164 4.361 1.00 47.19 371 ARG A C 1
ATOM 2741 O O . ARG A 1 371 ? -0.056 5.529 4.361 1.00 47.19 371 ARG A O 1
ATOM 2748 N N . ILE A 1 372 ? 1.450 3.879 4.397 1.00 51.47 372 ILE A N 1
ATOM 2749 C CA . ILE A 1 372 ? 0.544 2.735 4.519 1.00 51.47 372 ILE A CA 1
ATOM 2750 C C . ILE A 1 372 ? 0.394 2.384 5.992 1.00 51.47 372 ILE A C 1
ATOM 2752 O O . ILE A 1 372 ? 1.390 2.184 6.684 1.00 51.47 372 ILE A O 1
ATOM 2756 N N . ALA A 1 373 ? -0.850 2.217 6.441 1.00 47.53 373 ALA A N 1
ATOM 2757 C CA . ALA A 1 373 ? -1.173 1.659 7.747 1.00 47.53 373 ALA A CA 1
ATOM 2758 C C . ALA A 1 373 ? -1.714 0.220 7.608 1.00 47.53 373 ALA A C 1
ATOM 2760 O O . ALA A 1 373 ? -2.809 0.027 7.074 1.00 47.53 373 ALA A O 1
ATOM 2761 N N . SER A 1 374 ? -0.996 -0.785 8.126 1.00 48.22 374 SER A N 1
ATOM 2762 C CA . SER A 1 374 ? -1.415 -2.201 8.117 1.00 48.22 374 SER A CA 1
ATOM 2763 C C . SER A 1 374 ? -1.569 -2.778 9.528 1.00 48.22 374 SER A C 1
ATOM 2765 O O . SER A 1 374 ? -0.780 -2.475 10.420 1.00 48.22 374 SER A O 1
ATOM 2767 N N . ALA A 1 375 ? -2.586 -3.615 9.753 1.00 37.69 375 ALA A N 1
ATOM 2768 C CA . ALA A 1 375 ? -2.849 -4.222 11.058 1.00 37.69 375 ALA A CA 1
ATOM 2769 C C . ALA A 1 375 ? -1.868 -5.369 11.359 1.00 37.69 375 ALA A C 1
ATOM 2771 O O . ALA A 1 375 ? -1.692 -6.275 10.545 1.00 37.69 375 ALA A O 1
ATOM 2772 N N . LEU A 1 376 ? -1.287 -5.384 12.561 1.00 33.06 376 LEU A N 1
ATOM 2773 C CA . LEU A 1 376 ? -0.532 -6.541 13.046 1.00 33.06 376 LEU A CA 1
ATOM 2774 C C . LEU A 1 376 ? -1.490 -7.621 13.594 1.00 33.06 376 LEU A C 1
ATOM 2776 O O . LEU A 1 376 ? -2.450 -7.267 14.287 1.00 33.06 376 LEU A O 1
ATOM 2780 N N . PRO A 1 377 ? -1.249 -8.915 13.300 1.00 32.41 377 PRO A N 1
ATOM 2781 C CA . PRO A 1 377 ? -2.100 -10.024 13.741 1.00 32.41 377 PRO A CA 1
ATOM 2782 C C . PRO A 1 377 ? -2.093 -10.287 15.253 1.00 32.41 377 PRO A C 1
ATOM 2784 O O . PRO A 1 377 ? -1.063 -10.026 15.920 1.00 32.41 377 PRO A O 1
#

Sequence (377 aa):
MKGFQSGAATLLITLILVVIGGLSALVLNKAVFNEQKLSGNDIRNKEVYAASSGALEFGVDWLQEAYLDLTASIPWDNVVDGVGQQGATASPPAFVSQGEVSPAGDSTIGKGVDTYTPSVTYTLLTDEDANPAFVEITATATAVNDSHITKTLRVIYLLSSVGTASLVDGPPLLVEDCIPNGAVTGTPDIYNQDIAIGTINGDASCIDQGHFDLSNDHPGAIGTMTTPGTIFQSLFGGLTEEGLALLSSFKPDTFIYVDSNYLGSAAQTTYHPGWNGNTWHDNVGSPEGGALPDQVVLYFDSSVGCPPINGSTIIYGLVYYETTNCPSPGWGGGIVYGTTAFEGDLNKFNANAELHDLTLDDFGDTEDSYRIASALP

pLDDT: mean 77.23, std 15.26, range [32.41, 95.56]

Secondary structure (DSSP, 8-state):
---S-HHHHHHHHHHHHHHHHHHHHHHHHHHHHHHHHHHHHHHHHHHHHHHHHHHHHHHHHHHHHHHH-TT-----SSEETTEEPTT-EE-PSPP-B--SS-SS-B-SEEETTEEEEEEEEEEESS-TTSSSEEEEEEEEEEESS-TT-EEEEEEEEEEEETTS-SS----SEEESS-B-TT-B-S--EEE-SSEEEEESSS-GGGB--TT-EE-TTS-PEEEE---SS-HHHHHHTT--HHHHHHHHHH-TTTEEEE-TTTTT-HHHHHH-TT--SSSB---B--STTSSS-SSEEEEE-TTT--PPBPTT-EEEEEEEE--TEEEE---TTEEEES-EEESSEEEEE-S-EEEE-------SSSS---EEEEE--

Radius of gyration: 31.7 Å; chains: 1; bounding box: 84×73×97 Å

Foldseek 3Di:
DDDDCPVVVVVVVVVVVVVVVVVVVVVVVVVVVVVVVVVVVVLLLVQQVVQLVVLQVVLVVQVQCQLQDPVRQFPWPDDDPSWHAAFTKGWDPQDFDDDPDDPGGDSWDDGDPWTWHKTWMKGWNGIRPDAFTKIKIKIKIATPVHRVSMDIDIFMKTKHFQQPALVDQDALEEEAEAAAPPQEAAQAEFAGDEANYEYENYDLVRYDCHRYHDDDPDNHGYYYRDDPDFPCCRNGVADDLVNLVVSCVVCVQARPEDAPPLVPDPSCVPRQVQDPLAEGEAAHADPAPDPGFNAHEAEYELRSAAHAYEAPHEHEYEAEYQNQAHAHCAHQHYEYAGYYYYTHYSNHHHYYYYRHYDRHRASGHPPRGRMDIHTDD